Protein AF-A0A1E4G419-F1 (afdb_monomer)

Secondary structure (DSSP, 8-state):
--SSSSTTHHHHTTT---S---TTTT-EEEEEEGGGTTEEEEEEEETTEEEEEEEETS-EEEEEEE-SSSEEEEEEEETTTEEEEEEEEEETTEEEEEEEETTEEEEEEEEE-----PPPPPPPPPPPPPPPPPPP-PPPPP-S-----EEEEETTEEEEEE-HHHHHHHHHTTSS-TTSEEEETT-SS-EEGGGSGGGTTGGG-S-PPPS---SS---S-SSS-----S------TTPPPS--HHHHHHHHHHHHHHHHHHHHHHHHHHHHHTPPPSSSHHHHHHHHHHHHHHHTTT--TT--HHHHHHHHHHHHHHHHHHHHHHHHHHHHT----TT-SSPPHHHHHHHHHHHHHHH-HHHHHHHHHHTT--HHHHHHHHHHHHHHHHHHHHHHGGGBBB-STT-B-SB-TT---PPEEEEEPPPSSHHHHHHHHHHHHHTHHHHHHHHHHHHB--SS-EEEEEE--SSS-EEEETTTTEEEEEHHHHHHHHHHHHTTTT---------

Radius of gyration: 28.86 Å; Cα contacts (8 Å, |Δi|>4): 799; chains: 1; bounding box: 80×71×68 Å

Foldseek 3Di:
DPPQPQLQVLLLLLQDPDDDDPQFVVAAKWAWDDVRHQKIKGWGDGFQWIKIFIDGPKGWIWTWGDLNAQKTWGWIQTVPPGIWTWIWGDDPQWIKIWTQDPVGIDIITIGGDDDPDDDDDDDDDDDDDDDDDDDDDDDDPPDCPVAQQKWWQDPNDIDIRDHLVVVLVCLVVVVDAQQTWMDTPPDPDTGRNCVDPSCVVSNVPPDPDDPPDPDQPPFPLPPDQQQAAPDDPDDDPDDPAPPDPVLLLVLLLLLQLLLQVQLQVLVLCCLQVVFDQPDLSSLSSNLRSLLSLLSSQVDCPPRDPNSSLSSLSSSLSSLCLLVLVLSVCVVVVNDDPPPDSDDRSVVSSLSSLLLNCLSPVPSCVSVCVSRVPDPVSSVCSVVVNSVSSVVVLVRQLCFWAQPGRNRRRVHHQPAAAEAEEEDEDQDPDPQSNLVSVVCVVSCSVVSNRVSCNNTGRGPYYAYEYEEAPVDQDWHQDSVVRYTYHHSNVSVVSSCSSQVSNPNDDDCSDDD

Structure (mmCIF, N/CA/C/O backbone):
data_AF-A0A1E4G419-F1
#
_entry.id   AF-A0A1E4G419-F1
#
loop_
_a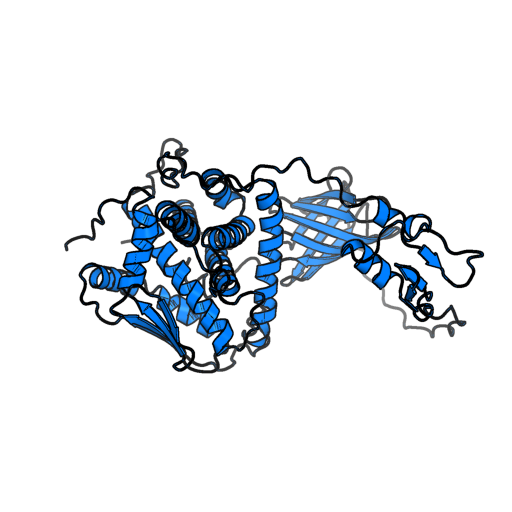tom_site.group_PDB
_atom_site.id
_atom_site.type_symbol
_atom_site.label_atom_id
_atom_site.label_alt_id
_atom_site.label_comp_id
_atom_site.label_asym_id
_atom_site.label_entity_id
_atom_site.label_seq_id
_atom_site.pdbx_PDB_ins_code
_atom_site.Cartn_x
_atom_site.Cartn_y
_atom_site.Cartn_z
_atom_site.occupancy
_atom_site.B_iso_or_equiv
_atom_site.auth_seq_id
_atom_site.auth_comp_id
_atom_site.auth_asym_id
_atom_site.auth_atom_id
_atom_site.pdbx_PDB_model_num
ATOM 1 N N . MET A 1 1 ? -3.849 24.499 -21.180 1.00 35.12 1 MET A N 1
ATOM 2 C CA . MET A 1 1 ? -2.843 23.472 -21.544 1.00 35.12 1 MET A CA 1
ATOM 3 C C . MET A 1 1 ? -1.631 23.684 -20.649 1.00 35.12 1 MET A C 1
ATOM 5 O O . MET A 1 1 ? -1.229 24.829 -20.529 1.00 35.12 1 MET A O 1
ATOM 9 N N . SER A 1 2 ? -1.091 22.630 -20.025 1.00 32.19 2 SER A N 1
ATOM 10 C CA . SER A 1 2 ? -0.016 22.652 -18.999 1.00 32.19 2 SER A CA 1
ATOM 11 C C . SER A 1 2 ? -0.435 22.612 -17.514 1.00 32.19 2 SER A C 1
ATOM 13 O O . SER A 1 2 ? 0.135 23.326 -16.701 1.00 32.19 2 SER A O 1
ATOM 15 N N . LEU A 1 3 ? -1.372 21.723 -17.156 1.00 24.75 3 LEU A N 1
ATOM 16 C CA . LEU A 1 3 ? -1.563 21.224 -15.774 1.00 24.75 3 LEU A CA 1
ATOM 17 C C . LEU A 1 3 ? -1.870 19.705 -15.709 1.00 24.75 3 LEU A C 1
ATOM 19 O O . LEU A 1 3 ? -2.120 19.169 -14.643 1.00 24.75 3 LEU A O 1
ATOM 23 N N . PHE A 1 4 ? -1.777 18.993 -16.840 1.00 29.06 4 PHE A N 1
ATOM 24 C CA . PHE A 1 4 ? -2.108 17.561 -16.976 1.00 29.06 4 PHE A CA 1
ATOM 25 C C . PHE A 1 4 ? -0.887 16.650 -17.224 1.00 29.06 4 PHE A C 1
ATOM 27 O O . PHE A 1 4 ? -1.041 15.468 -17.496 1.00 29.06 4 PHE A O 1
ATOM 34 N N . LYS A 1 5 ? 0.343 17.181 -17.136 1.00 24.58 5 LYS A N 1
ATOM 35 C CA . LYS A 1 5 ? 1.586 16.390 -17.280 1.00 24.58 5 LYS A CA 1
ATOM 36 C C . LYS A 1 5 ? 2.231 15.981 -15.948 1.00 24.58 5 LYS A C 1
ATOM 38 O O . LYS A 1 5 ? 3.154 15.183 -15.968 1.00 24.58 5 LYS A O 1
ATOM 43 N N . GLY A 1 6 ? 1.760 16.513 -14.816 1.00 28.05 6 GLY A N 1
ATOM 44 C CA . GLY A 1 6 ? 2.323 16.218 -13.489 1.00 28.05 6 GLY A CA 1
ATOM 45 C C . GLY A 1 6 ? 1.652 15.054 -12.757 1.00 28.05 6 GLY A C 1
ATOM 46 O O . GLY A 1 6 ? 2.300 14.399 -11.957 1.00 28.05 6 GLY A O 1
ATOM 47 N N . LEU A 1 7 ? 0.378 14.771 -13.048 1.00 31.89 7 LEU A N 1
ATOM 48 C CA . LEU A 1 7 ? -0.397 13.708 -12.386 1.00 31.89 7 LEU A CA 1
ATOM 49 C C . LEU A 1 7 ? -0.068 12.308 -12.947 1.00 31.89 7 LEU A C 1
ATOM 51 O O . LEU A 1 7 ? -0.320 11.298 -12.306 1.00 31.89 7 LEU A O 1
ATOM 55 N N . LEU A 1 8 ? 0.523 12.264 -14.148 1.00 32.53 8 LEU A N 1
ATOM 56 C CA . LEU A 1 8 ? 0.751 11.051 -14.937 1.00 32.53 8 LEU A CA 1
ATOM 57 C C . LEU A 1 8 ? 2.072 10.335 -14.606 1.00 32.53 8 LEU A C 1
ATOM 59 O O . LEU A 1 8 ? 2.251 9.204 -15.023 1.00 32.53 8 LEU A O 1
ATOM 63 N N . ALA A 1 9 ? 2.991 10.978 -13.874 1.00 30.23 9 ALA A N 1
ATOM 64 C CA . ALA A 1 9 ? 4.267 10.370 -13.480 1.00 30.23 9 ALA A CA 1
ATOM 65 C C . ALA A 1 9 ? 4.158 9.539 -12.184 1.00 30.23 9 ALA A C 1
ATOM 67 O O . ALA A 1 9 ? 4.901 8.579 -12.003 1.00 30.23 9 ALA A O 1
ATOM 68 N N . ALA A 1 10 ? 3.200 9.875 -11.312 1.00 34.66 10 ALA A N 1
ATOM 69 C CA . ALA A 1 10 ? 3.038 9.266 -9.990 1.00 34.66 10 ALA A CA 1
ATOM 70 C C . ALA A 1 10 ? 2.365 7.883 -10.013 1.00 34.66 10 ALA A C 1
ATOM 72 O O . ALA A 1 10 ? 2.535 7.107 -9.082 1.00 34.66 10 ALA A O 1
ATOM 73 N N . LEU A 1 11 ? 1.635 7.553 -11.082 1.00 37.69 11 LEU A N 1
ATOM 74 C CA . LEU A 1 11 ? 0.978 6.249 -11.239 1.00 37.69 11 LEU A CA 1
ATOM 75 C C . LEU A 1 11 ? 1.660 5.340 -12.260 1.00 37.69 11 LEU A C 1
ATOM 77 O O . LEU A 1 11 ? 1.565 4.123 -12.138 1.00 37.69 11 LEU A O 1
ATOM 81 N N . THR A 1 12 ? 2.491 5.896 -13.149 1.00 36.09 12 THR A N 1
ATOM 82 C CA . THR A 1 12 ? 3.574 5.119 -13.764 1.00 36.09 12 THR A CA 1
ATOM 83 C C . THR A 1 12 ? 4.583 4.638 -12.723 1.00 36.09 12 THR A C 1
ATOM 85 O O . THR A 1 12 ? 5.076 3.531 -12.871 1.00 36.09 12 THR A O 1
ATOM 88 N N . ALA A 1 13 ? 4.830 5.381 -11.637 1.00 34.97 13 ALA A N 1
ATOM 89 C CA . ALA A 1 13 ? 5.659 4.912 -10.519 1.00 34.97 13 ALA A CA 1
ATOM 90 C C . ALA A 1 13 ? 5.006 3.781 -9.691 1.00 34.97 13 ALA A C 1
ATOM 92 O O . ALA A 1 13 ? 5.711 3.046 -9.012 1.00 34.97 13 ALA A O 1
ATOM 93 N N . LEU A 1 14 ? 3.684 3.568 -9.804 1.00 39.97 14 LEU A N 1
ATOM 94 C CA . LEU A 1 14 ? 2.979 2.471 -9.118 1.00 39.97 14 LEU A CA 1
ATOM 95 C C . LEU A 1 14 ? 3.200 1.096 -9.759 1.00 39.97 14 LEU A C 1
ATOM 97 O O . LEU A 1 14 ? 2.720 0.078 -9.269 1.00 39.97 14 LEU A O 1
ATOM 101 N N . CYS A 1 15 ? 3.833 1.082 -10.925 1.00 34.34 15 CYS A N 1
ATOM 102 C CA . CYS A 1 15 ? 3.836 -0.064 -11.818 1.00 34.34 15 CYS A CA 1
ATOM 103 C C . CYS A 1 15 ? 5.121 -0.179 -12.642 1.00 34.34 15 CYS A C 1
ATOM 105 O O . CYS A 1 15 ? 5.452 -1.231 -13.179 1.00 34.34 15 CYS A O 1
ATOM 107 N N . LEU A 1 16 ? 5.920 0.878 -12.637 1.00 36.66 16 LEU A N 1
ATOM 108 C CA . LEU A 1 16 ? 7.299 0.891 -13.053 1.00 36.66 16 LEU A CA 1
ATOM 109 C C . LEU A 1 16 ? 8.118 1.340 -11.849 1.00 36.66 16 LEU A C 1
ATOM 111 O O . LEU A 1 16 ? 8.263 2.534 -11.592 1.00 36.66 16 LEU A O 1
ATOM 115 N N . MET A 1 17 ? 8.788 0.394 -11.206 1.00 36.19 17 MET A N 1
ATOM 116 C CA . MET A 1 17 ? 10.147 0.682 -10.761 1.00 36.19 17 MET A CA 1
ATOM 117 C C . MET A 1 17 ? 11.006 0.866 -12.010 1.00 36.19 17 MET A C 1
ATOM 119 O O . MET A 1 17 ? 11.720 -0.027 -12.453 1.00 36.19 17 MET A O 1
ATOM 123 N N . ALA A 1 18 ? 10.858 2.026 -12.638 1.00 46.19 18 ALA A N 1
ATOM 124 C CA . ALA A 1 18 ? 11.752 2.527 -13.661 1.00 46.19 18 ALA A CA 1
ATOM 125 C C . ALA A 1 18 ? 11.637 4.056 -13.724 1.00 46.19 18 ALA A C 1
ATOM 127 O O . ALA A 1 18 ? 11.158 4.626 -14.703 1.00 46.19 18 ALA A O 1
ATOM 128 N N . ALA A 1 19 ? 12.134 4.729 -12.690 1.00 26.53 19 ALA A N 1
ATOM 129 C CA . ALA A 1 19 ? 12.789 6.020 -12.861 1.00 26.53 19 ALA A CA 1
ATOM 130 C C . ALA A 1 19 ? 14.237 5.886 -12.348 1.00 26.53 19 ALA A C 1
ATOM 132 O O . ALA A 1 19 ? 14.479 5.167 -11.378 1.00 26.53 19 ALA A O 1
ATOM 133 N N . PRO A 1 20 ? 15.239 6.472 -13.029 1.00 36.97 20 PRO A N 1
ATOM 134 C CA . PRO A 1 20 ? 16.629 6.332 -12.622 1.00 36.97 20 PRO A CA 1
ATOM 135 C C . PRO A 1 20 ? 16.908 7.138 -11.341 1.00 36.97 20 PRO A C 1
ATOM 137 O O . PRO A 1 20 ? 16.470 8.280 -11.243 1.00 36.97 20 PRO A O 1
ATOM 140 N N . ALA A 1 21 ? 17.757 6.559 -10.477 1.00 33.31 21 ALA A N 1
ATOM 141 C CA . ALA A 1 21 ? 18.297 7.054 -9.194 1.00 33.31 21 ALA A CA 1
ATOM 142 C C . ALA A 1 21 ? 17.383 6.751 -7.995 1.00 33.31 21 ALA A C 1
ATOM 144 O O . ALA A 1 21 ? 16.366 7.399 -7.834 1.00 33.31 21 ALA A O 1
ATOM 145 N N . TRP A 1 22 ? 17.677 5.733 -7.174 1.00 40.03 22 TRP A N 1
ATOM 146 C CA . TRP A 1 22 ? 18.809 5.695 -6.231 1.00 40.03 22 TRP A CA 1
ATOM 147 C C . TRP A 1 22 ? 19.783 4.528 -6.474 1.00 40.03 22 TRP A C 1
ATOM 149 O O . TRP A 1 22 ? 20.237 3.884 -5.533 1.00 40.03 22 TRP A O 1
ATOM 159 N N . ALA A 1 23 ? 20.131 4.242 -7.735 1.00 49.78 23 ALA A N 1
ATOM 160 C CA . ALA A 1 23 ? 21.247 3.344 -8.026 1.00 49.78 23 ALA A CA 1
ATOM 161 C C . ALA A 1 23 ? 22.508 3.895 -7.344 1.00 49.78 23 ALA A C 1
ATOM 163 O O . ALA A 1 23 ? 23.121 4.865 -7.788 1.00 49.78 23 ALA A O 1
ATOM 164 N N . ASP A 1 24 ? 22.837 3.279 -6.221 1.00 62.91 24 ASP A N 1
ATOM 165 C CA . ASP A 1 24 ? 24.055 3.473 -5.475 1.00 62.91 24 ASP A CA 1
ATOM 166 C C . ASP A 1 24 ? 24.232 4.888 -4.894 1.00 62.91 24 ASP A C 1
ATOM 168 O O . ASP A 1 24 ? 25.337 5.429 -4.903 1.00 62.91 24 ASP A O 1
ATOM 172 N N . HIS A 1 25 ? 23.164 5.507 -4.373 1.00 71.25 25 HIS A N 1
ATOM 173 C CA . HIS A 1 25 ? 23.183 6.882 -3.838 1.00 71.25 25 HIS A CA 1
ATOM 174 C C . HIS A 1 25 ? 24.065 7.064 -2.599 1.00 71.25 25 HIS A C 1
ATOM 176 O O . HIS A 1 25 ? 24.492 8.188 -2.306 1.00 71.25 25 HIS A O 1
ATOM 182 N N . MET A 1 26 ? 24.332 5.974 -1.877 1.00 83.31 26 MET A N 1
ATOM 183 C CA . MET A 1 26 ? 25.291 5.939 -0.776 1.00 83.31 26 MET A CA 1
ATOM 184 C C . MET A 1 26 ? 26.730 5.882 -1.287 1.00 83.31 26 MET A C 1
ATOM 186 O O . MET A 1 26 ? 27.661 6.031 -0.502 1.00 83.31 26 MET A O 1
ATOM 190 N N . THR A 1 27 ? 26.945 5.677 -2.592 1.00 88.12 27 THR A N 1
ATOM 191 C CA . THR A 1 27 ? 28.281 5.730 -3.183 1.00 88.12 27 THR A CA 1
ATOM 192 C C . THR A 1 27 ? 28.841 7.126 -3.036 1.00 88.12 27 THR A C 1
ATOM 194 O O . THR A 1 27 ? 28.252 8.120 -3.466 1.00 88.12 27 THR A O 1
ATOM 197 N N . GLY A 1 28 ? 30.013 7.203 -2.428 1.00 88.75 28 GLY A N 1
ATOM 198 C CA . GLY A 1 28 ? 30.638 8.478 -2.174 1.00 88.75 28 GLY A CA 1
ATOM 199 C C . GLY A 1 28 ? 31.794 8.384 -1.208 1.00 88.75 28 GLY A C 1
ATOM 200 O O . GLY A 1 28 ? 32.110 7.338 -0.639 1.00 88.75 28 GLY A O 1
ATOM 201 N N . GLU A 1 29 ? 32.416 9.536 -1.046 1.00 93.94 29 GLU A N 1
ATOM 202 C CA . GLU A 1 29 ? 33.496 9.765 -0.111 1.00 93.94 29 GLU A CA 1
ATOM 203 C C . GLU A 1 29 ? 32.966 10.541 1.090 1.00 93.94 29 GLU A C 1
ATOM 205 O O . GLU A 1 29 ? 32.204 11.508 0.953 1.00 93.94 29 GLU A O 1
ATOM 210 N N . TYR A 1 30 ? 33.374 10.100 2.273 1.00 93.50 30 TYR A N 1
ATOM 211 C CA . TYR A 1 30 ? 32.956 10.673 3.533 1.00 93.50 30 TYR A CA 1
ATOM 212 C C . TYR A 1 30 ? 34.165 10.900 4.442 1.00 93.50 30 TYR A C 1
ATOM 214 O O . TYR A 1 30 ? 35.066 10.066 4.542 1.00 93.50 30 TYR A O 1
ATOM 222 N N . SER A 1 31 ? 34.170 12.031 5.139 1.00 93.50 31 SER A N 1
ATOM 223 C CA . SER A 1 31 ? 35.171 12.379 6.143 1.00 93.50 31 SER A CA 1
ATOM 224 C C . SER A 1 31 ? 34.565 12.245 7.531 1.00 93.50 31 SER A C 1
ATOM 226 O O . SER A 1 31 ? 33.529 12.836 7.827 1.00 93.50 31 SER A O 1
ATOM 228 N N . GLY A 1 32 ? 35.224 11.495 8.406 1.00 90.56 32 GLY A N 1
ATOM 229 C CA . GLY A 1 32 ? 34.816 11.353 9.793 1.00 90.56 32 GLY A CA 1
ATOM 230 C C . GLY A 1 32 ? 34.923 12.674 10.555 1.00 90.56 32 GLY A C 1
ATOM 231 O O . GLY A 1 32 ? 35.811 13.497 10.313 1.00 90.56 32 GLY A O 1
ATOM 232 N N . THR A 1 33 ? 33.995 12.877 11.484 1.00 84.81 33 THR A N 1
ATOM 233 C CA . THR A 1 33 ? 33.912 14.055 12.355 1.00 84.81 33 THR A CA 1
ATOM 234 C C . THR A 1 33 ? 33.864 13.631 13.822 1.00 84.81 33 THR A C 1
ATOM 236 O O . THR A 1 33 ? 33.604 12.469 14.138 1.00 84.81 33 THR A O 1
ATOM 239 N N . GLY A 1 34 ? 34.144 14.559 14.743 1.00 88.75 34 GLY A N 1
ATOM 240 C CA . GLY A 1 34 ? 34.153 14.261 16.178 1.00 88.75 34 GLY A CA 1
ATOM 241 C C . GLY A 1 34 ? 35.125 13.126 16.517 1.00 88.75 34 GLY A C 1
ATOM 242 O O . GLY A 1 34 ? 36.320 13.244 16.257 1.00 88.75 34 GLY A O 1
ATOM 243 N N . GLN A 1 35 ? 34.605 12.023 17.063 1.00 83.94 35 GLN A N 1
ATOM 244 C CA . GLN A 1 35 ? 35.393 10.830 17.414 1.00 83.94 35 GLN A CA 1
ATOM 245 C C . GLN A 1 35 ? 35.957 10.086 16.190 1.00 83.94 35 GLN A C 1
ATOM 247 O O . GLN A 1 35 ? 36.927 9.350 16.323 1.00 83.94 35 GLN A O 1
ATOM 252 N N . ALA A 1 36 ? 35.398 10.303 14.993 1.00 85.62 36 ALA A N 1
ATOM 253 C CA . ALA A 1 36 ? 35.899 9.738 13.738 1.00 85.62 36 ALA A CA 1
ATOM 254 C C . ALA A 1 36 ? 36.862 10.683 12.987 1.00 85.62 36 ALA A C 1
ATOM 256 O O . ALA A 1 36 ? 37.214 10.419 11.837 1.00 85.62 36 ALA A O 1
ATOM 257 N N . ALA A 1 37 ? 37.263 11.815 13.581 1.00 89.44 37 ALA A N 1
ATOM 258 C CA . ALA A 1 37 ? 38.106 12.798 12.905 1.00 89.44 37 ALA A CA 1
ATOM 259 C C . ALA A 1 37 ? 39.441 12.190 12.432 1.00 89.44 37 ALA A C 1
ATOM 261 O O . ALA A 1 37 ? 40.183 11.592 13.209 1.00 89.44 37 ALA A O 1
ATOM 262 N N . GLY A 1 38 ? 39.761 12.382 11.149 1.00 87.00 38 GLY A N 1
ATOM 263 C CA . GLY A 1 38 ? 40.961 11.819 10.518 1.00 87.00 38 GLY A CA 1
ATOM 264 C C . GLY A 1 38 ? 40.773 10.417 9.927 1.00 87.00 38 GLY A C 1
ATOM 265 O O . GLY A 1 38 ? 41.713 9.892 9.331 1.00 87.00 38 GLY A O 1
ATOM 266 N N . THR A 1 39 ? 39.579 9.833 10.049 1.00 92.12 39 THR A N 1
ATOM 267 C CA . THR A 1 39 ? 39.170 8.617 9.338 1.00 92.12 39 THR A CA 1
ATOM 268 C C . THR A 1 39 ? 38.333 8.986 8.120 1.00 92.12 39 THR A C 1
ATOM 270 O O . THR A 1 39 ? 37.451 9.839 8.190 1.00 92.12 39 THR A O 1
ATOM 273 N N . TYR A 1 40 ? 38.595 8.331 6.997 1.00 93.94 40 TYR A N 1
ATOM 274 C CA . TYR A 1 40 ? 37.904 8.535 5.731 1.00 93.94 40 TYR A CA 1
ATOM 275 C C . TYR A 1 40 ? 37.205 7.254 5.320 1.00 93.94 40 TYR A C 1
ATOM 277 O O . TYR A 1 40 ? 37.766 6.171 5.480 1.00 93.94 40 TYR A O 1
ATOM 285 N N . LEU A 1 41 ? 36.007 7.382 4.769 1.00 94.50 41 LEU A N 1
ATOM 286 C CA . LEU A 1 41 ? 35.179 6.268 4.350 1.00 94.50 41 LEU A CA 1
ATOM 287 C C . LEU A 1 41 ? 34.808 6.435 2.880 1.00 94.50 41 LEU A C 1
ATOM 289 O O . LEU A 1 41 ? 34.239 7.451 2.491 1.00 94.50 41 LEU A O 1
ATOM 293 N N . VAL A 1 42 ? 35.107 5.424 2.072 1.00 95.00 42 VAL A N 1
ATOM 294 C CA . VAL A 1 42 ? 34.638 5.334 0.687 1.00 95.00 42 VAL A CA 1
ATOM 295 C C . VAL A 1 42 ? 33.598 4.236 0.625 1.00 95.00 42 VAL A C 1
ATOM 297 O O . VAL A 1 42 ? 33.927 3.085 0.902 1.00 95.00 42 VAL A O 1
ATOM 300 N N . ILE A 1 43 ? 32.364 4.580 0.271 1.00 94.38 43 ILE A N 1
ATOM 301 C CA . ILE A 1 43 ? 31.276 3.624 0.063 1.00 94.38 43 ILE A CA 1
ATOM 302 C C . ILE A 1 43 ? 31.092 3.398 -1.433 1.00 94.38 43 ILE A C 1
ATOM 304 O O . ILE A 1 43 ? 31.115 4.344 -2.221 1.00 94.38 43 ILE A O 1
ATOM 308 N N . LYS A 1 44 ? 30.855 2.143 -1.807 1.00 91.06 44 LYS A N 1
ATOM 309 C CA . LYS A 1 44 ? 30.266 1.755 -3.080 1.00 91.06 44 LYS A CA 1
ATOM 310 C C . LYS A 1 44 ? 29.045 0.896 -2.795 1.00 91.06 44 LYS A C 1
ATOM 312 O O . LYS A 1 44 ? 29.150 -0.162 -2.177 1.00 91.06 44 LYS A O 1
ATOM 317 N N . GLN A 1 45 ? 27.905 1.350 -3.273 1.00 84.75 45 GLN A N 1
ATOM 318 C CA . GLN A 1 45 ? 26.688 0.561 -3.279 1.00 84.75 45 GLN A CA 1
ATOM 319 C C . GLN A 1 45 ? 26.537 -0.113 -4.654 1.00 84.75 45 GLN A C 1
ATOM 321 O O . GLN A 1 45 ? 27.141 0.321 -5.634 1.00 84.75 45 GLN A O 1
ATOM 326 N N . THR A 1 46 ? 25.869 -1.259 -4.709 1.00 76.50 46 THR A N 1
ATOM 327 C CA . THR A 1 46 ? 25.420 -1.928 -5.938 1.00 76.50 46 THR A CA 1
ATOM 328 C C . THR A 1 46 ? 24.094 -2.605 -5.613 1.00 76.50 46 THR A C 1
ATOM 330 O O . THR A 1 46 ? 24.066 -3.664 -4.976 1.00 76.50 46 THR A O 1
ATOM 333 N N . GLY A 1 47 ? 22.991 -1.947 -5.973 1.00 69.62 47 GLY A N 1
ATOM 334 C CA . GLY A 1 47 ? 21.656 -2.329 -5.501 1.00 69.62 47 GLY A CA 1
ATOM 335 C C . GLY A 1 47 ? 21.575 -2.186 -3.979 1.00 69.62 47 GLY A C 1
ATOM 336 O O . GLY A 1 47 ? 21.893 -1.131 -3.436 1.00 69.62 47 GLY A O 1
ATOM 337 N N . ARG A 1 48 ? 21.223 -3.258 -3.261 1.00 66.38 48 ARG A N 1
ATOM 338 C CA . ARG A 1 48 ? 21.225 -3.257 -1.784 1.00 66.38 48 ARG A CA 1
ATOM 339 C C . ARG A 1 48 ? 22.581 -3.555 -1.161 1.00 66.38 48 ARG A C 1
ATOM 341 O O . ARG A 1 48 ? 22.771 -3.291 0.019 1.00 66.38 48 ARG A O 1
ATOM 348 N N . THR A 1 49 ? 23.542 -4.067 -1.925 1.00 78.00 49 THR A N 1
ATOM 349 C CA . THR A 1 49 ? 24.862 -4.379 -1.369 1.00 78.00 49 THR A CA 1
ATOM 350 C C . THR A 1 49 ? 25.661 -3.102 -1.183 1.00 78.00 49 THR A C 1
ATOM 352 O O . THR A 1 49 ? 25.893 -2.373 -2.142 1.00 78.00 49 THR A O 1
ATOM 355 N N . VAL A 1 50 ? 26.121 -2.854 0.039 1.00 86.56 50 VAL A N 1
ATOM 356 C CA . VAL A 1 50 ? 26.949 -1.706 0.405 1.00 86.56 50 VAL A CA 1
ATOM 357 C C . VAL A 1 50 ? 28.304 -2.224 0.859 1.00 86.56 50 VAL A C 1
ATOM 359 O O . VAL A 1 50 ? 28.418 -2.902 1.877 1.00 86.56 50 VAL A O 1
ATOM 362 N N . ILE A 1 51 ? 29.350 -1.897 0.112 1.00 92.44 51 ILE A N 1
ATOM 363 C CA . ILE A 1 51 ? 30.732 -2.158 0.512 1.00 92.44 51 ILE A CA 1
ATOM 364 C C . ILE A 1 51 ? 31.435 -0.838 0.792 1.00 92.44 51 ILE A C 1
ATOM 366 O O . ILE A 1 51 ? 31.154 0.175 0.155 1.00 92.44 51 ILE A O 1
ATOM 370 N N . GLY A 1 52 ? 32.381 -0.838 1.721 1.00 94.19 52 GLY A N 1
ATOM 371 C CA . GLY A 1 52 ? 33.159 0.357 1.999 1.00 94.19 52 GLY A CA 1
ATOM 372 C C . GLY A 1 52 ? 34.566 0.086 2.486 1.00 94.19 52 GLY A C 1
ATOM 373 O O . GLY A 1 52 ? 34.889 -1.009 2.941 1.00 94.19 52 GLY A O 1
ATOM 374 N N . GLN A 1 53 ? 35.409 1.102 2.357 1.00 96.81 53 GLN A N 1
ATOM 375 C CA . GLN A 1 53 ? 36.809 1.083 2.762 1.00 96.81 53 GLN A CA 1
ATOM 376 C C . GLN A 1 53 ? 37.090 2.259 3.689 1.00 96.81 53 GLN A C 1
ATOM 378 O O . GLN A 1 53 ? 36.807 3.408 3.345 1.00 96.81 53 GLN A O 1
ATOM 383 N N . LEU A 1 54 ? 37.655 1.955 4.853 1.00 94.62 54 LEU A N 1
ATOM 384 C CA . LEU A 1 54 ? 38.137 2.928 5.822 1.00 94.62 54 LEU A CA 1
ATOM 385 C C . LEU A 1 54 ? 39.629 3.187 5.594 1.00 94.62 54 LEU A C 1
ATOM 387 O O . LEU A 1 54 ? 40.415 2.253 5.418 1.00 94.62 54 LEU A O 1
ATOM 391 N N . SER A 1 55 ? 40.036 4.452 5.638 1.00 93.00 55 SER A N 1
ATOM 392 C CA . SER A 1 55 ? 41.442 4.862 5.569 1.00 93.00 55 SER A CA 1
ATOM 393 C C . SER A 1 55 ? 41.746 6.049 6.491 1.00 93.00 55 SER A C 1
ATOM 395 O O . SER A 1 55 ? 40.844 6.657 7.064 1.00 93.00 55 SER A O 1
ATOM 397 N N . GLY A 1 56 ? 43.027 6.400 6.645 1.00 92.25 56 GLY A N 1
ATOM 398 C CA . GLY A 1 56 ? 43.473 7.456 7.560 1.00 92.25 56 GLY A CA 1
ATOM 399 C C . GLY A 1 56 ? 43.796 6.918 8.955 1.00 92.25 56 GLY A C 1
ATOM 400 O O . GLY A 1 56 ? 44.572 5.968 9.078 1.00 92.25 56 GLY A O 1
ATOM 401 N N . ALA A 1 57 ? 43.236 7.545 9.992 1.00 89.06 57 ALA A N 1
ATOM 402 C CA . ALA A 1 57 ? 43.457 7.182 11.395 1.00 89.06 57 ALA A CA 1
ATOM 403 C C . ALA A 1 57 ? 42.919 5.783 11.740 1.00 89.06 57 ALA A C 1
ATOM 405 O O . ALA A 1 57 ? 43.519 5.072 12.546 1.00 89.06 57 ALA A O 1
ATOM 406 N N . THR A 1 58 ? 41.833 5.368 11.087 1.00 89.69 58 THR A N 1
ATOM 407 C CA . THR A 1 58 ? 41.278 4.015 11.166 1.00 89.69 58 THR A CA 1
ATOM 408 C C . THR A 1 58 ? 41.297 3.378 9.783 1.00 89.69 58 THR A C 1
ATOM 410 O O . THR A 1 58 ? 40.889 3.993 8.801 1.00 89.69 58 THR A O 1
ATOM 413 N N . GLN A 1 59 ? 41.769 2.136 9.703 1.00 93.56 59 GLN A N 1
ATOM 414 C CA . GLN A 1 59 ? 41.792 1.351 8.470 1.00 93.56 59 GLN A CA 1
ATOM 415 C C . GLN A 1 59 ? 40.907 0.125 8.629 1.00 93.56 59 GLN A C 1
ATOM 417 O O . GLN A 1 59 ? 40.813 -0.430 9.724 1.00 93.56 59 GLN A O 1
ATOM 422 N N . GLY A 1 60 ? 40.266 -0.297 7.548 1.00 94.25 60 GLY A N 1
ATOM 423 C CA . GLY A 1 60 ? 39.324 -1.402 7.598 1.00 94.25 60 GLY A CA 1
ATOM 424 C C . GLY A 1 60 ? 38.410 -1.444 6.387 1.00 94.25 60 GLY A C 1
ATOM 425 O O . GLY A 1 60 ? 38.549 -0.653 5.455 1.00 94.25 60 GLY A O 1
ATOM 426 N N . SER A 1 61 ? 37.445 -2.349 6.421 1.00 94.25 61 SER A N 1
ATOM 427 C CA . SER A 1 61 ? 36.427 -2.465 5.383 1.00 94.25 61 SER A CA 1
ATOM 428 C C . SER A 1 61 ? 35.069 -2.755 5.994 1.00 94.25 61 SER A C 1
ATOM 430 O O . SER A 1 61 ? 34.984 -3.346 7.065 1.00 94.25 61 SER A O 1
ATOM 432 N N . LEU A 1 62 ? 34.005 -2.345 5.316 1.00 94.62 62 LEU A N 1
ATOM 433 C CA . LEU A 1 62 ? 32.642 -2.692 5.695 1.00 94.62 62 LEU A CA 1
ATOM 434 C C . LEU A 1 62 ? 31.936 -3.410 4.555 1.00 94.62 62 LEU A C 1
ATOM 436 O O . LEU A 1 62 ? 32.192 -3.149 3.379 1.00 94.62 62 LEU A O 1
ATOM 440 N N . ASN A 1 63 ? 31.047 -4.318 4.931 1.00 91.44 63 ASN A N 1
ATOM 441 C CA . ASN A 1 63 ? 30.156 -5.034 4.039 1.00 91.44 63 ASN A CA 1
ATOM 442 C C . ASN A 1 63 ? 28.782 -5.102 4.704 1.00 91.44 63 ASN A C 1
ATOM 444 O O . ASN A 1 63 ? 28.651 -5.631 5.809 1.00 91.44 63 ASN A O 1
ATOM 448 N N . GLY A 1 64 ? 27.776 -4.537 4.050 1.00 87.94 64 GLY A N 1
ATOM 449 C CA . GLY A 1 64 ? 26.420 -4.463 4.558 1.00 87.94 64 GLY A CA 1
ATOM 450 C C . GLY A 1 64 ? 25.370 -4.484 3.460 1.00 87.94 64 GLY A C 1
ATOM 451 O O . GLY A 1 64 ? 25.671 -4.545 2.268 1.00 87.94 64 GLY A O 1
ATOM 452 N N . GLN A 1 65 ? 24.119 -4.467 3.896 1.00 75.50 65 GLN A N 1
ATOM 453 C CA . GLN A 1 65 ? 22.937 -4.446 3.050 1.00 75.50 65 GLN A CA 1
ATOM 454 C C . GLN A 1 65 ? 22.062 -3.255 3.440 1.00 75.50 65 GLN A C 1
ATOM 456 O O . GLN A 1 65 ? 21.790 -3.057 4.628 1.00 75.50 65 GLN A O 1
ATOM 461 N N . SER A 1 66 ? 21.648 -2.476 2.442 1.00 77.56 66 SER A N 1
ATOM 462 C CA . SER A 1 66 ? 20.603 -1.467 2.581 1.00 77.56 66 SER A CA 1
ATOM 463 C C . SER A 1 66 ? 19.234 -2.144 2.693 1.00 77.56 66 SER A C 1
ATOM 465 O O . SER A 1 66 ? 19.011 -3.215 2.120 1.00 77.56 66 SER A O 1
ATOM 467 N N . ASP A 1 67 ? 18.323 -1.533 3.444 1.00 62.25 67 ASP A N 1
ATOM 468 C CA . ASP A 1 67 ? 16.916 -1.938 3.521 1.00 62.25 67 ASP A CA 1
ATOM 469 C C . ASP A 1 67 ? 16.072 -1.474 2.320 1.00 62.25 67 ASP A C 1
ATOM 471 O O . ASP A 1 67 ? 14.864 -1.680 2.324 1.00 62.25 67 ASP A O 1
ATOM 475 N N . GLY A 1 68 ? 16.708 -0.878 1.306 1.00 50.66 68 GLY A N 1
ATOM 476 C CA . GLY A 1 68 ? 16.055 -0.202 0.182 1.00 50.66 68 GLY A CA 1
ATOM 477 C C . GLY A 1 68 ? 15.845 1.296 0.417 1.00 50.66 68 GLY A C 1
ATOM 478 O O . GLY A 1 68 ? 15.608 2.051 -0.518 1.00 50.66 68 GLY A O 1
ATOM 479 N N . GLY A 1 69 ? 16.018 1.757 1.658 1.00 60.03 69 GLY A N 1
ATOM 480 C CA . GLY A 1 69 ? 16.050 3.165 2.021 1.00 60.03 69 GLY A CA 1
ATOM 481 C C . GLY A 1 69 ? 17.445 3.609 2.454 1.00 60.03 69 GLY A C 1
ATOM 482 O O . GLY A 1 69 ? 18.476 3.236 1.889 1.00 60.03 69 GLY A O 1
ATOM 483 N N . GLU A 1 70 ? 17.482 4.443 3.488 1.00 76.94 70 GLU A N 1
ATOM 484 C CA . GLU A 1 70 ? 18.712 5.054 3.991 1.00 76.94 70 GLU A CA 1
ATOM 485 C C . GLU A 1 70 ? 19.429 4.212 5.055 1.00 76.94 70 GLU A C 1
ATOM 487 O O . GLU A 1 70 ? 20.539 4.563 5.465 1.00 76.94 70 GLU A O 1
ATOM 492 N N . ASN A 1 71 ? 18.832 3.112 5.526 1.00 73.62 71 ASN A N 1
ATOM 493 C CA . ASN A 1 71 ? 19.457 2.288 6.553 1.00 73.62 71 ASN A CA 1
ATOM 494 C C . ASN A 1 71 ? 20.357 1.234 5.919 1.00 73.62 71 ASN A C 1
ATOM 496 O O . ASN A 1 71 ? 20.000 0.600 4.932 1.00 73.62 71 ASN A O 1
ATOM 500 N N . VAL A 1 72 ? 21.509 0.991 6.537 1.00 85.88 72 VAL A N 1
ATOM 501 C CA . VAL A 1 72 ? 22.442 -0.075 6.164 1.00 85.88 72 VAL A CA 1
ATOM 502 C C . VAL A 1 72 ? 22.788 -0.878 7.402 1.00 85.88 72 VAL A C 1
ATOM 504 O O . VAL A 1 72 ? 23.042 -0.316 8.462 1.00 85.88 72 VAL A O 1
ATOM 507 N N . SER A 1 73 ? 22.854 -2.198 7.287 1.00 86.44 73 SER A N 1
ATOM 508 C CA . SER A 1 73 ? 23.349 -3.052 8.371 1.00 86.44 73 SER A CA 1
ATOM 509 C C . SER A 1 73 ? 24.318 -4.099 7.848 1.00 86.44 73 SER A C 1
ATOM 511 O O . SER A 1 73 ? 24.211 -4.532 6.701 1.00 86.44 73 SER A O 1
ATOM 513 N N . GLY A 1 74 ? 25.287 -4.501 8.665 1.00 90.12 74 GLY A N 1
ATOM 514 C CA . GLY A 1 74 ? 26.255 -5.515 8.263 1.00 90.12 74 GLY A CA 1
ATOM 515 C C . GLY A 1 74 ? 27.455 -5.613 9.185 1.00 90.12 74 GLY A C 1
ATOM 516 O O . GLY A 1 74 ? 27.391 -5.272 10.363 1.00 90.12 74 GLY A O 1
ATOM 517 N N . THR A 1 75 ? 28.571 -6.066 8.625 1.00 92.88 75 THR A N 1
ATOM 518 C CA . THR A 1 75 ? 29.839 -6.229 9.338 1.00 92.88 75 THR A CA 1
ATOM 519 C C . THR A 1 75 ? 30.858 -5.189 8.916 1.00 92.88 75 THR A C 1
ATOM 521 O O . THR A 1 75 ? 30.987 -4.881 7.730 1.00 92.88 75 THR A O 1
ATOM 524 N N . ILE A 1 76 ? 31.643 -4.718 9.873 1.00 93.62 76 ILE A N 1
ATOM 525 C CA . ILE A 1 76 ? 32.804 -3.869 9.640 1.00 93.62 76 ILE A CA 1
ATOM 526 C C . ILE A 1 76 ? 34.025 -4.510 10.284 1.00 93.62 76 ILE A C 1
ATOM 528 O O . ILE A 1 76 ? 33.993 -4.889 11.449 1.00 93.62 76 ILE A O 1
ATOM 532 N N . ASP A 1 77 ? 35.084 -4.680 9.508 1.00 93.50 77 ASP A N 1
ATOM 533 C CA . ASP A 1 77 ? 36.361 -5.218 9.958 1.00 93.50 77 ASP A CA 1
ATOM 534 C C . ASP A 1 77 ? 37.359 -4.070 10.078 1.00 93.50 77 ASP A C 1
ATOM 536 O O . ASP A 1 77 ? 37.698 -3.427 9.080 1.00 93.50 77 ASP A O 1
ATOM 540 N N . ILE A 1 78 ? 37.779 -3.778 11.308 1.00 92.31 78 ILE A N 1
ATOM 541 C CA . ILE A 1 78 ? 38.693 -2.682 11.623 1.00 92.31 78 ILE A CA 1
ATOM 542 C C . ILE A 1 78 ? 40.058 -3.269 11.979 1.00 92.31 78 ILE A C 1
ATOM 544 O O . ILE A 1 78 ? 40.193 -4.062 12.915 1.00 92.31 78 ILE A O 1
ATOM 548 N N . THR A 1 79 ? 41.100 -2.827 11.276 1.00 89.00 79 THR A N 1
ATOM 549 C CA . THR A 1 79 ? 42.476 -3.285 11.485 1.00 89.00 79 THR A CA 1
ATOM 550 C C . THR A 1 79 ? 42.905 -3.073 12.938 1.00 89.00 79 THR A C 1
ATOM 552 O O . THR A 1 79 ? 42.941 -1.947 13.431 1.00 89.00 79 THR A O 1
ATOM 555 N N . GLY A 1 80 ? 43.271 -4.161 13.619 1.00 86.62 80 GLY A N 1
ATOM 556 C CA . GLY A 1 80 ? 43.711 -4.143 15.019 1.00 86.62 80 GLY A CA 1
ATOM 557 C C . GLY A 1 80 ? 42.589 -4.239 16.060 1.00 86.62 80 GLY A C 1
ATOM 558 O O . GLY A 1 80 ? 42.900 -4.400 17.237 1.00 86.62 80 GLY A O 1
ATOM 559 N N . VAL A 1 81 ? 41.319 -4.195 15.642 1.00 86.31 81 VAL A N 1
ATOM 560 C CA . VAL A 1 81 ? 40.140 -4.402 16.507 1.00 86.31 81 VAL A CA 1
ATOM 561 C C . VAL A 1 81 ? 39.432 -5.715 16.159 1.00 86.31 81 VAL A C 1
ATOM 563 O O . VAL A 1 81 ? 39.067 -6.467 17.058 1.00 86.31 81 VAL A O 1
ATOM 566 N N . GLY A 1 82 ? 39.302 -6.028 14.868 1.00 85.25 82 GLY A N 1
ATOM 567 C CA . GLY A 1 82 ? 38.575 -7.192 14.360 1.00 85.25 82 GLY A CA 1
ATOM 568 C C . GLY A 1 82 ? 37.185 -6.836 13.827 1.00 85.25 82 GLY A C 1
ATOM 569 O O . GLY A 1 82 ? 36.853 -5.664 13.634 1.00 85.25 82 GLY A O 1
ATOM 570 N N . GLN A 1 83 ? 36.379 -7.867 13.570 1.00 91.38 83 GLN A N 1
ATOM 571 C CA . GLN A 1 83 ? 35.058 -7.725 12.963 1.00 91.38 83 GLN A CA 1
ATOM 572 C C . GLN A 1 83 ? 33.981 -7.384 14.003 1.00 91.38 83 GLN A C 1
ATOM 574 O O . GLN A 1 83 ? 33.825 -8.083 15.002 1.00 91.38 83 GLN A O 1
ATOM 579 N N . LEU A 1 84 ? 33.203 -6.340 13.724 1.00 90.19 84 LEU A N 1
ATOM 580 C CA . LEU A 1 84 ? 32.069 -5.867 14.517 1.00 90.19 84 LEU A CA 1
ATOM 581 C C . LEU A 1 84 ? 30.800 -5.821 13.661 1.00 90.19 84 LEU A C 1
ATOM 583 O O . LEU A 1 84 ? 30.868 -5.752 12.432 1.00 90.19 84 LEU A O 1
ATOM 587 N N . GLN A 1 85 ? 29.638 -5.820 14.313 1.00 90.12 85 GLN A N 1
ATOM 588 C CA . GLN A 1 85 ? 28.373 -5.508 13.648 1.00 90.12 85 GLN A CA 1
ATOM 589 C C . GLN A 1 85 ? 28.176 -3.994 13.604 1.00 90.12 85 GLN A C 1
ATOM 591 O O . GLN A 1 85 ? 28.557 -3.287 14.540 1.00 90.12 85 GLN A O 1
ATOM 596 N N . PHE A 1 86 ? 27.550 -3.497 12.542 1.00 92.50 86 PHE A N 1
ATOM 597 C CA . PHE A 1 86 ? 27.170 -2.098 12.443 1.00 92.50 86 PHE A CA 1
ATOM 598 C C . PHE A 1 86 ? 25.738 -1.912 11.945 1.00 92.50 86 PHE A C 1
ATOM 600 O O . PHE A 1 86 ? 25.194 -2.728 11.197 1.00 92.50 86 PHE A O 1
ATOM 607 N N . GLN A 1 87 ? 25.155 -0.787 12.344 1.00 87.62 87 GLN A N 1
ATOM 608 C CA . GLN A 1 87 ? 23.970 -0.199 11.730 1.00 87.62 87 GLN A CA 1
ATOM 609 C C . GLN A 1 87 ? 24.311 1.227 11.326 1.00 87.62 87 GLN A C 1
ATOM 611 O O . GLN A 1 87 ? 24.932 1.948 12.099 1.00 87.62 87 GLN A O 1
ATOM 616 N N . ALA A 1 88 ? 23.923 1.645 10.133 1.00 88.31 88 ALA A N 1
ATOM 617 C CA . ALA A 1 88 ? 24.170 2.982 9.639 1.00 88.31 88 ALA A CA 1
ATOM 618 C C . ALA A 1 88 ? 22.896 3.607 9.085 1.00 88.31 88 ALA A C 1
ATOM 620 O O . ALA A 1 88 ? 22.048 2.909 8.540 1.00 88.31 88 ALA A O 1
ATOM 621 N N . LEU A 1 89 ? 22.799 4.925 9.218 1.00 82.00 89 LEU A N 1
ATOM 622 C CA . LEU A 1 89 ? 21.773 5.747 8.592 1.00 82.00 89 LEU A CA 1
ATOM 623 C C . LEU A 1 89 ? 22.465 6.741 7.662 1.00 82.00 89 LEU A C 1
ATOM 625 O O . LEU A 1 89 ? 23.340 7.503 8.089 1.00 82.00 89 LEU A O 1
ATOM 629 N N . HIS A 1 90 ? 22.093 6.711 6.391 1.00 87.56 90 HIS A N 1
ATOM 630 C CA . HIS A 1 90 ? 22.613 7.587 5.357 1.00 87.56 90 HIS A CA 1
ATOM 631 C C . HIS A 1 90 ? 21.719 8.824 5.156 1.00 87.56 90 HIS A C 1
ATOM 633 O O . HIS A 1 90 ? 20.544 8.857 5.504 1.00 87.56 90 HIS A O 1
ATOM 639 N N . SER A 1 91 ? 22.314 9.898 4.643 1.00 77.00 91 SER A N 1
ATOM 640 C CA . SER A 1 91 ? 21.633 11.118 4.221 1.00 77.00 91 SER A CA 1
ATOM 641 C C . SER A 1 91 ? 22.479 11.835 3.168 1.00 77.00 91 SER A C 1
ATOM 643 O O . SER A 1 91 ? 23.678 11.586 3.032 1.00 77.00 91 SER A O 1
ATOM 645 N N . GLN A 1 92 ? 21.911 12.826 2.478 1.00 71.75 92 GLN A N 1
ATOM 646 C CA . GLN A 1 92 ? 22.679 13.641 1.524 1.00 71.75 92 GLN A CA 1
ATOM 647 C C . GLN A 1 92 ? 23.866 14.391 2.158 1.00 71.75 92 GLN A C 1
ATOM 649 O O . GLN A 1 92 ? 24.837 14.698 1.464 1.00 71.75 92 GLN A O 1
ATOM 654 N N . ALA A 1 93 ? 23.803 14.686 3.461 1.00 72.31 93 ALA A N 1
ATOM 655 C CA . ALA A 1 93 ? 24.850 15.406 4.182 1.00 72.31 93 ALA A CA 1
ATOM 656 C C . ALA A 1 93 ? 25.977 14.486 4.688 1.00 72.31 93 ALA A C 1
ATOM 658 O O . ALA A 1 93 ? 27.083 14.960 4.967 1.00 72.31 93 ALA A O 1
ATOM 659 N N . GLY A 1 94 ? 25.722 13.182 4.812 1.00 83.44 94 GLY A N 1
ATOM 660 C CA . GLY A 1 94 ? 26.647 12.269 5.467 1.00 83.44 94 GLY A CA 1
ATOM 661 C C . GLY A 1 94 ? 26.016 10.957 5.922 1.00 83.44 94 GLY A C 1
ATOM 662 O O . GLY A 1 94 ? 24.857 10.675 5.632 1.00 83.44 94 GLY A O 1
ATOM 663 N N . MET A 1 95 ? 26.788 10.167 6.657 1.00 90.12 95 MET A N 1
ATOM 664 C CA . MET A 1 95 ? 26.401 8.860 7.175 1.00 90.12 95 MET A CA 1
ATOM 665 C C . MET A 1 95 ? 26.738 8.766 8.663 1.00 90.12 95 MET A C 1
ATOM 667 O O . MET A 1 95 ? 27.845 9.111 9.079 1.00 90.12 95 MET A O 1
ATOM 671 N N . THR A 1 96 ? 25.800 8.260 9.454 1.00 88.44 96 THR A N 1
ATOM 672 C CA . THR A 1 96 ? 26.019 7.930 10.865 1.00 88.44 96 THR A CA 1
ATOM 673 C C . THR A 1 96 ? 26.145 6.422 10.995 1.00 88.44 96 THR A C 1
ATOM 675 O O . THR A 1 96 ? 25.237 5.713 10.583 1.00 88.44 96 THR A O 1
ATOM 678 N N . ILE A 1 97 ? 27.247 5.928 11.560 1.00 93.44 97 ILE A N 1
ATOM 679 C CA . ILE A 1 97 ? 27.535 4.503 11.757 1.00 93.44 97 ILE A CA 1
ATOM 680 C C . ILE A 1 97 ? 27.564 4.196 13.254 1.00 93.44 97 ILE A C 1
ATOM 682 O O . ILE A 1 97 ? 28.345 4.778 14.002 1.00 93.44 97 ILE A O 1
ATOM 686 N N . LYS A 1 98 ? 26.743 3.242 13.682 1.00 89.56 98 LYS A N 1
ATOM 687 C CA . LYS A 1 98 ? 26.714 2.666 15.026 1.00 89.56 98 LYS A CA 1
ATOM 688 C C . LYS A 1 98 ? 27.418 1.318 15.024 1.00 89.56 98 LYS A C 1
ATOM 690 O O . LYS A 1 98 ? 26.979 0.414 14.319 1.00 89.56 98 LYS A O 1
ATOM 695 N N . LEU A 1 99 ? 28.474 1.175 15.818 1.00 90.00 99 LEU A N 1
ATOM 696 C CA . LEU A 1 99 ? 29.188 -0.083 16.036 1.00 90.00 99 LEU A CA 1
ATOM 697 C C . LEU A 1 99 ? 28.622 -0.802 17.256 1.00 90.00 99 LEU A C 1
ATOM 699 O O . LEU A 1 99 ? 28.398 -0.176 18.289 1.00 90.00 99 LEU A O 1
ATOM 703 N N . ILE A 1 100 ? 28.402 -2.108 17.138 1.00 84.19 100 ILE A N 1
ATOM 704 C CA . ILE A 1 100 ? 27.810 -2.948 18.181 1.00 84.19 100 ILE A CA 1
ATOM 705 C C . ILE A 1 100 ? 28.847 -4.000 18.591 1.00 84.19 100 ILE A C 1
ATOM 707 O O . ILE A 1 100 ? 29.228 -4.844 17.777 1.00 84.19 100 ILE A O 1
ATOM 711 N N . GLY A 1 101 ? 29.293 -3.949 19.849 1.00 75.56 101 GLY A N 1
ATOM 712 C CA . GLY A 1 101 ? 30.231 -4.913 20.433 1.00 75.56 101 GLY A CA 1
ATOM 713 C C . GLY A 1 101 ? 29.901 -5.253 21.890 1.00 75.56 101 GLY A C 1
ATOM 714 O O . GLY A 1 101 ? 28.945 -4.731 22.462 1.00 75.56 101 GLY A O 1
ATOM 715 N N . ASP A 1 102 ? 30.721 -6.107 22.509 1.00 62.12 102 ASP A N 1
ATOM 716 C CA . ASP A 1 102 ? 30.487 -6.670 23.854 1.00 62.12 102 ASP A CA 1
ATOM 717 C C . ASP A 1 102 ? 30.392 -5.614 24.980 1.00 62.12 102 ASP A C 1
ATOM 719 O O . ASP A 1 102 ? 29.862 -5.890 26.056 1.00 62.12 102 ASP A O 1
ATOM 723 N N . GLY A 1 103 ? 30.894 -4.397 24.736 1.00 60.16 103 GLY A N 1
ATOM 724 C CA . GLY A 1 103 ? 30.874 -3.263 25.668 1.00 60.16 103 GLY A CA 1
ATOM 725 C C . GLY A 1 103 ? 29.736 -2.252 25.467 1.00 60.16 103 GLY A C 1
ATOM 726 O O . GLY A 1 103 ? 29.660 -1.293 26.234 1.00 60.16 103 GLY A O 1
ATOM 727 N N . GLY A 1 104 ? 28.863 -2.435 24.467 1.00 70.38 104 GLY A N 1
ATOM 728 C CA . GLY A 1 104 ? 27.775 -1.506 24.137 1.00 70.38 104 GLY A CA 1
ATOM 729 C C . GLY A 1 104 ? 27.802 -1.008 22.688 1.00 70.38 104 GLY A C 1
ATOM 730 O O . GLY A 1 104 ? 28.446 -1.601 21.821 1.00 70.38 104 GLY A O 1
ATOM 731 N N . THR A 1 105 ? 27.061 0.072 22.422 1.00 75.38 105 THR A N 1
ATOM 732 C CA . THR A 1 105 ? 26.964 0.694 21.093 1.00 75.38 105 THR A CA 1
ATOM 733 C C . THR A 1 105 ? 27.664 2.046 21.076 1.00 75.38 105 THR A C 1
ATOM 735 O O . THR A 1 105 ? 27.377 2.898 21.916 1.00 75.38 105 THR A O 1
ATOM 738 N N . GLU A 1 106 ? 28.530 2.259 20.090 1.00 83.25 106 GLU A N 1
ATOM 739 C CA . GLU A 1 106 ? 29.221 3.532 19.862 1.00 83.25 106 GLU A CA 1
ATOM 740 C C . GLU A 1 106 ? 28.834 4.121 18.505 1.00 83.25 106 GLU A C 1
ATOM 742 O O . GLU A 1 106 ? 28.710 3.389 17.525 1.00 83.25 106 GLU A O 1
ATOM 747 N N . GLU A 1 107 ? 28.636 5.439 18.437 1.00 87.94 107 GLU A N 1
ATOM 748 C CA . GLU A 1 107 ? 28.162 6.142 17.240 1.00 87.94 107 GLU A CA 1
ATOM 749 C C . GLU A 1 107 ? 29.242 7.060 16.651 1.00 87.94 107 GLU A C 1
ATOM 751 O O . GLU A 1 107 ? 29.892 7.829 17.362 1.00 87.94 107 GLU A O 1
ATOM 756 N N . TYR A 1 108 ? 29.398 7.002 15.329 1.00 89.75 108 TYR A N 1
ATOM 757 C CA . TYR A 1 108 ? 30.400 7.721 14.552 1.00 89.75 108 TYR A CA 1
ATOM 758 C C . TYR A 1 108 ? 29.738 8.438 13.375 1.00 89.75 108 TYR A C 1
ATOM 760 O O . TYR A 1 108 ? 28.947 7.845 12.645 1.00 89.75 108 TYR A O 1
ATOM 768 N N . VAL A 1 109 ? 30.076 9.710 13.162 1.00 88.00 109 VAL A N 1
ATOM 769 C CA . VAL A 1 109 ? 29.447 10.549 12.130 1.00 88.00 109 VAL A CA 1
ATOM 770 C C . VAL A 1 109 ? 30.453 10.908 11.047 1.00 88.00 109 VAL A C 1
ATOM 772 O O . VAL A 1 109 ? 31.536 11.428 11.332 1.00 88.00 109 VAL A O 1
ATOM 775 N N . PHE A 1 110 ? 30.057 10.697 9.799 1.00 91.56 110 PHE A N 1
ATOM 776 C CA . PHE A 1 110 ? 30.835 11.002 8.611 1.00 91.56 110 PHE A CA 1
ATOM 777 C C . PHE A 1 110 ? 30.088 12.011 7.742 1.00 91.56 110 PHE A C 1
ATOM 779 O O . PHE A 1 110 ? 28.919 11.813 7.431 1.00 91.56 110 PHE A O 1
ATOM 786 N N . THR A 1 111 ? 30.748 13.083 7.316 1.00 89.31 111 THR A N 1
ATOM 787 C CA . THR A 1 111 ? 30.176 14.086 6.409 1.00 89.31 111 THR A CA 1
ATOM 788 C C . THR A 1 111 ? 30.630 13.832 4.980 1.00 89.31 111 THR A C 1
ATOM 790 O O . THR A 1 111 ? 31.769 13.435 4.744 1.00 89.31 111 THR A O 1
ATOM 793 N N . ARG A 1 112 ? 29.750 14.057 4.004 1.00 88.50 112 ARG A N 1
ATOM 794 C CA . ARG A 1 112 ? 30.080 13.859 2.586 1.00 88.50 112 ARG A CA 1
ATOM 795 C C . ARG A 1 112 ? 31.117 14.895 2.121 1.00 88.50 112 ARG A C 1
ATOM 797 O O . ARG A 1 112 ? 30.931 16.093 2.333 1.00 88.50 112 ARG A O 1
ATOM 804 N N . GLY A 1 113 ? 32.200 14.449 1.482 1.00 78.94 113 GLY A N 1
ATOM 805 C CA . GLY A 1 113 ? 33.283 15.324 1.015 1.00 78.94 113 GLY A CA 1
ATOM 806 C C . GLY A 1 113 ? 34.507 14.565 0.494 1.00 78.94 113 GLY A C 1
ATOM 807 O O . GLY A 1 113 ? 34.678 13.387 0.781 1.00 78.94 113 GLY A O 1
ATOM 808 N N . THR A 1 114 ? 35.362 15.243 -0.278 1.00 63.47 114 THR A N 1
ATOM 809 C CA . THR A 1 114 ? 36.536 14.639 -0.935 1.00 63.47 114 THR A CA 1
ATOM 810 C C . THR A 1 114 ? 37.607 14.204 0.065 1.00 63.47 114 THR A C 1
ATOM 812 O O . THR A 1 114 ? 38.054 15.021 0.880 1.00 63.47 114 THR A O 1
ATOM 815 N N . VAL A 1 115 ? 38.077 12.959 -0.042 1.00 62.09 115 VAL A N 1
ATOM 816 C CA . VAL A 1 115 ? 39.224 12.450 0.724 1.00 62.09 115 VAL A CA 1
ATOM 817 C C . VAL A 1 115 ? 40.501 13.178 0.274 1.00 62.09 115 VAL A C 1
ATOM 819 O O . VAL A 1 115 ? 40.749 13.293 -0.929 1.00 62.09 115 VAL A O 1
ATOM 822 N N . PRO A 1 116 ? 41.359 13.675 1.188 1.00 51.75 116 PRO A N 1
ATOM 823 C CA . PRO A 1 116 ? 42.650 14.235 0.808 1.00 51.75 116 PRO A CA 1
ATOM 824 C C . PRO A 1 116 ? 43.511 13.154 0.146 1.00 51.75 116 PRO A C 1
ATOM 826 O O . PRO A 1 116 ? 43.915 12.191 0.795 1.00 51.75 116 PRO A O 1
ATOM 829 N N . THR A 1 117 ? 43.815 13.309 -1.143 1.00 43.66 117 THR A N 1
ATOM 830 C CA . THR A 1 117 ? 44.716 12.412 -1.879 1.00 43.66 117 THR A CA 1
ATOM 831 C C . THR A 1 117 ? 46.132 12.493 -1.313 1.00 43.66 117 THR A C 1
ATOM 833 O O . THR A 1 117 ? 46.945 13.309 -1.751 1.00 43.66 117 THR A O 1
ATOM 836 N N . THR A 1 118 ? 46.454 11.627 -0.357 1.00 38.69 118 THR A N 1
ATOM 837 C CA . THR A 1 118 ? 47.829 11.206 -0.094 1.00 38.69 118 THR A CA 1
ATOM 838 C C . THR A 1 118 ? 48.099 9.929 -0.888 1.00 38.69 118 THR A C 1
ATOM 840 O O . THR A 1 118 ? 47.293 9.006 -0.943 1.00 38.69 118 THR A O 1
ATOM 843 N N . GLN A 1 119 ? 49.212 9.949 -1.616 1.00 31.89 119 GLN A N 1
ATOM 844 C CA . GLN A 1 119 ? 49.608 8.973 -2.629 1.00 31.89 119 GLN A CA 1
ATOM 845 C C . GLN A 1 119 ? 49.558 7.527 -2.103 1.00 31.89 119 GLN A C 1
ATOM 847 O O . GLN A 1 119 ? 50.284 7.180 -1.175 1.00 31.89 119 GLN A O 1
ATOM 852 N N . GLN A 1 120 ? 48.751 6.673 -2.739 1.00 31.70 120 GLN A N 1
ATOM 853 C CA . GLN A 1 120 ? 48.837 5.218 -2.587 1.00 31.70 120 GLN A CA 1
ATOM 854 C C . GLN A 1 120 ? 50.117 4.691 -3.264 1.00 31.70 120 GLN A C 1
ATOM 856 O O . GLN A 1 120 ? 50.314 4.943 -4.457 1.00 31.70 120 GLN A O 1
ATOM 861 N N . PRO A 1 121 ? 50.970 3.908 -2.579 1.00 31.39 121 PRO A N 1
ATOM 862 C CA . PRO A 1 121 ? 51.933 3.039 -3.247 1.00 31.39 121 PRO A CA 1
ATOM 863 C C . PRO A 1 121 ? 51.209 1.865 -3.930 1.00 31.39 121 PRO A C 1
ATOM 865 O O . PRO A 1 121 ? 50.275 1.292 -3.373 1.00 31.39 121 PRO A O 1
ATOM 868 N N . GLN A 1 122 ? 51.652 1.518 -5.142 1.00 29.78 122 GLN A N 1
ATOM 869 C CA . GLN A 1 122 ? 51.119 0.435 -5.982 1.00 29.78 122 GLN A CA 1
ATOM 870 C C . GLN A 1 122 ? 51.114 -0.949 -5.289 1.00 29.78 122 GLN A C 1
ATOM 872 O O . GLN A 1 122 ? 52.011 -1.227 -4.488 1.00 29.78 122 GLN A O 1
ATOM 877 N N . PRO A 1 123 ? 50.192 -1.866 -5.655 1.00 32.62 123 PRO A N 1
ATOM 878 C CA . PRO A 1 123 ? 50.178 -3.232 -5.133 1.00 32.62 123 PRO A CA 1
ATOM 879 C C . PRO A 1 123 ? 51.365 -4.057 -5.659 1.00 32.62 123 PRO A C 1
ATOM 881 O O . PRO A 1 123 ? 51.588 -4.139 -6.869 1.00 32.62 123 PRO A O 1
ATOM 884 N N . GLN A 1 124 ? 52.098 -4.710 -4.754 1.00 32.44 124 GLN A N 1
ATOM 885 C CA . GLN A 1 124 ? 53.051 -5.781 -5.079 1.00 32.44 124 GLN A CA 1
ATOM 886 C C . GLN A 1 124 ? 52.351 -7.158 -5.159 1.00 32.44 124 GLN A C 1
ATOM 888 O O . GLN A 1 124 ? 51.267 -7.325 -4.599 1.00 32.44 124 GLN A O 1
ATOM 893 N N . PRO A 1 125 ? 52.939 -8.149 -5.865 1.00 31.83 125 PRO A N 1
ATOM 894 C CA . PRO A 1 125 ? 52.255 -9.378 -6.278 1.00 31.83 125 PRO A CA 1
ATOM 895 C C . PRO A 1 125 ? 52.000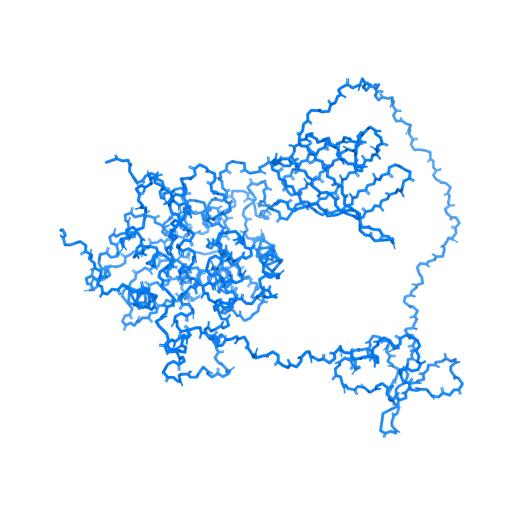 -10.359 -5.124 1.00 31.83 125 PRO A C 1
ATOM 897 O O . PRO A 1 125 ? 52.831 -10.512 -4.230 1.00 31.83 125 PRO A O 1
ATOM 900 N N . GLN A 1 126 ? 50.876 -11.079 -5.203 1.00 33.81 126 GLN A N 1
ATOM 901 C CA . GLN A 1 126 ? 50.501 -12.175 -4.301 1.00 33.81 126 GLN A CA 1
ATOM 902 C C . GLN A 1 126 ? 51.576 -13.282 -4.226 1.00 33.81 126 GLN A C 1
ATOM 904 O O . GLN A 1 126 ? 52.040 -13.744 -5.273 1.00 33.81 126 GLN A O 1
ATOM 909 N N . PRO A 1 127 ? 51.897 -13.811 -3.030 1.00 33.03 127 PRO A N 1
ATOM 910 C CA . PRO A 1 127 ? 52.525 -15.121 -2.895 1.00 33.03 127 PRO A CA 1
ATOM 911 C C . PRO A 1 127 ? 51.497 -16.246 -3.098 1.00 33.03 127 PRO A C 1
ATOM 913 O O . PRO A 1 127 ? 50.363 -16.167 -2.627 1.00 33.03 127 PRO A O 1
ATOM 916 N N . GLN A 1 128 ? 51.918 -17.315 -3.777 1.00 35.59 128 GLN A N 1
ATOM 917 C CA . GLN A 1 128 ? 51.175 -18.574 -3.900 1.00 35.59 128 GLN A CA 1
ATOM 918 C C . GLN A 1 128 ? 50.926 -19.229 -2.524 1.00 35.59 128 GLN A C 1
ATOM 920 O O . GLN A 1 128 ? 51.759 -19.079 -1.626 1.00 35.59 128 GLN A O 1
ATOM 925 N N . PRO A 1 129 ? 49.846 -20.018 -2.351 1.00 34.09 129 PRO A N 1
ATOM 926 C CA . PRO A 1 129 ? 49.599 -20.734 -1.103 1.00 34.09 129 PRO A CA 1
ATOM 927 C C . PRO A 1 129 ? 50.656 -21.828 -0.885 1.00 34.09 129 PRO A C 1
ATOM 929 O O . PRO A 1 129 ? 50.833 -22.701 -1.736 1.00 34.09 129 PRO A O 1
ATOM 932 N N . GLN A 1 130 ? 51.328 -21.815 0.269 1.00 35.72 130 GLN A N 1
ATOM 933 C CA . GLN A 1 130 ? 52.013 -22.997 0.803 1.00 35.72 130 GLN A CA 1
ATOM 934 C C . GLN A 1 130 ? 51.028 -23.865 1.610 1.00 35.72 130 GLN A C 1
ATOM 936 O O . GLN A 1 130 ? 50.044 -23.337 2.135 1.00 35.72 130 GLN A O 1
ATOM 941 N N . PRO A 1 131 ? 51.265 -25.187 1.720 1.00 33.78 131 PRO A N 1
ATOM 942 C CA . PRO A 1 131 ? 50.334 -26.111 2.362 1.00 33.78 131 PRO A CA 1
ATOM 943 C C . PRO A 1 131 ? 50.205 -25.807 3.857 1.00 33.78 131 PRO A C 1
ATOM 945 O O . PRO A 1 131 ? 51.211 -25.696 4.559 1.00 33.78 131 PRO A O 1
ATOM 948 N N . GLN A 1 132 ? 48.971 -25.708 4.350 1.00 34.53 132 GLN A N 1
ATOM 949 C CA . GLN A 1 132 ? 48.702 -25.626 5.783 1.00 34.53 132 GLN A CA 1
ATOM 950 C C . GLN A 1 132 ? 49.190 -26.902 6.503 1.00 34.53 132 GLN A C 1
ATOM 952 O O . GLN A 1 132 ? 49.009 -28.006 5.978 1.00 34.53 132 GLN A O 1
ATOM 957 N N . PRO A 1 133 ? 49.767 -26.785 7.716 1.00 37.53 133 PRO A N 1
ATOM 958 C CA . PRO A 1 133 ? 49.934 -27.917 8.619 1.00 37.53 133 PRO A CA 1
ATOM 959 C C . PRO A 1 133 ? 48.566 -28.523 8.935 1.00 37.53 133 PRO A C 1
ATOM 961 O O . PRO A 1 133 ? 47.594 -27.792 9.129 1.00 37.53 133 PRO A O 1
ATOM 964 N N . GLN A 1 134 ? 48.498 -29.853 9.013 1.00 36.47 134 GLN A N 1
ATOM 965 C CA . GLN A 1 134 ? 47.315 -30.546 9.519 1.00 36.47 134 GLN A CA 1
ATOM 966 C C . GLN A 1 134 ? 46.912 -29.947 10.875 1.00 36.47 134 GLN A C 1
ATOM 968 O O . GLN A 1 134 ? 47.760 -29.882 11.772 1.00 36.47 134 GLN A O 1
ATOM 973 N N . PRO A 1 135 ? 45.645 -29.536 11.057 1.00 36.47 135 PRO A N 1
ATOM 974 C CA . PRO A 1 135 ? 45.149 -29.199 12.375 1.00 36.47 135 PRO A CA 1
ATOM 975 C C . PRO A 1 135 ? 45.328 -30.414 13.288 1.00 36.47 135 PRO A C 1
ATOM 977 O O . PRO A 1 135 ? 44.834 -31.506 13.001 1.00 36.47 135 PRO A O 1
ATOM 980 N N . GLN A 1 136 ? 46.033 -30.218 14.403 1.00 36.94 136 GLN A N 1
ATOM 981 C CA . GLN A 1 136 ? 45.787 -31.030 15.589 1.00 36.94 136 GLN A CA 1
ATOM 982 C C . GLN A 1 136 ? 44.287 -30.939 15.913 1.00 36.94 136 GLN A C 1
ATOM 984 O O . GLN A 1 136 ? 43.700 -29.875 15.701 1.00 36.94 136 GLN A O 1
ATOM 989 N N . PRO A 1 137 ? 43.654 -32.014 16.411 1.00 30.75 137 PRO A N 1
ATOM 990 C CA . PRO A 1 137 ? 42.234 -31.976 16.707 1.00 30.75 137 PRO A CA 1
ATOM 991 C C . PRO A 1 137 ? 41.987 -30.961 17.827 1.00 30.75 137 PRO A C 1
ATOM 993 O O . PRO A 1 137 ? 42.276 -31.223 18.993 1.00 30.75 137 PRO A O 1
ATOM 996 N N . GLN A 1 138 ? 41.483 -29.784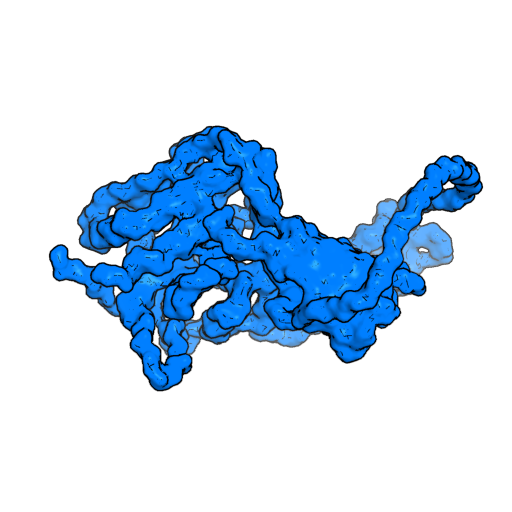 17.462 1.00 31.53 138 GLN A N 1
ATOM 997 C CA . GLN A 1 138 ? 40.772 -28.906 18.378 1.00 31.53 138 GLN A CA 1
ATOM 998 C C . GLN A 1 138 ? 39.327 -29.398 18.509 1.00 31.53 138 GLN A C 1
ATOM 1000 O O . GLN A 1 138 ? 38.831 -30.078 17.605 1.00 31.53 138 GLN A O 1
ATOM 1005 N N . PRO A 1 139 ? 38.690 -29.138 19.663 1.00 32.22 139 PRO A N 1
ATOM 1006 C CA . PRO A 1 139 ? 37.500 -29.849 20.098 1.00 32.22 139 PRO A CA 1
ATOM 1007 C C . PRO A 1 139 ? 36.404 -29.700 19.052 1.00 32.22 139 PRO A C 1
ATOM 1009 O O . PRO A 1 139 ? 36.157 -28.597 18.566 1.00 32.22 139 PRO A O 1
ATOM 1012 N N . GLN A 1 140 ? 35.745 -30.807 18.711 1.00 29.88 140 GLN A N 1
ATOM 1013 C CA . GLN A 1 140 ? 34.473 -30.748 18.000 1.00 29.88 140 GLN A CA 1
ATOM 1014 C C . GLN A 1 140 ? 33.563 -29.720 18.699 1.00 29.88 140 GLN A C 1
ATOM 1016 O O . GLN A 1 140 ? 33.637 -29.614 19.931 1.00 29.88 140 GLN A O 1
ATOM 1021 N N . PRO A 1 141 ? 32.673 -29.010 17.973 1.00 31.98 141 PRO A N 1
ATOM 1022 C CA . PRO A 1 141 ? 31.475 -28.490 18.611 1.00 31.98 141 PRO A CA 1
ATOM 1023 C C . PRO A 1 141 ? 30.916 -29.661 19.400 1.00 31.98 141 PRO A C 1
ATOM 1025 O O . PRO A 1 141 ? 30.722 -30.746 18.838 1.00 31.98 141 PRO A O 1
ATOM 1028 N N . GLN A 1 142 ? 30.768 -29.481 20.709 1.00 28.09 142 GLN A N 1
ATOM 1029 C CA . GLN A 1 142 ? 30.001 -30.425 21.494 1.00 28.09 142 GLN A CA 1
ATOM 1030 C C . GLN A 1 142 ? 28.708 -30.617 20.685 1.00 28.09 142 GLN A C 1
ATOM 1032 O O . GLN A 1 142 ? 28.083 -29.609 20.332 1.00 28.09 142 GLN A O 1
ATOM 1037 N N . PRO A 1 143 ? 28.317 -31.860 20.335 1.00 31.50 143 PRO A N 1
ATOM 1038 C CA . PRO A 1 143 ? 26.914 -32.113 20.034 1.00 31.50 143 PRO A CA 1
ATOM 1039 C C . PRO A 1 143 ? 26.128 -31.387 21.118 1.00 31.50 143 PRO A C 1
ATOM 1041 O O . PRO A 1 143 ? 26.649 -31.348 22.245 1.00 31.50 143 PRO A O 1
ATOM 1044 N N . ASP A 1 144 ? 24.954 -30.822 20.802 1.00 34.16 144 ASP A N 1
ATOM 1045 C CA . ASP A 1 144 ? 23.976 -30.458 21.832 1.00 34.16 144 ASP A CA 1
ATOM 1046 C C . ASP A 1 144 ? 24.187 -31.428 22.982 1.00 34.16 144 ASP A C 1
ATOM 1048 O O . ASP A 1 144 ? 24.082 -32.649 22.784 1.00 34.16 144 ASP A O 1
ATOM 1052 N N . GLN A 1 145 ? 24.697 -30.910 24.112 1.00 34.38 145 GLN A N 1
ATOM 1053 C CA . GLN A 1 145 ? 24.838 -31.735 25.302 1.00 34.38 145 GLN A CA 1
ATOM 1054 C C . GLN A 1 145 ? 23.513 -32.475 25.384 1.00 34.38 145 GLN A C 1
ATOM 1056 O O . GLN A 1 145 ? 22.509 -31.773 25.228 1.00 34.38 145 GLN A O 1
ATOM 1061 N N . PRO A 1 146 ? 23.486 -33.824 25.494 1.00 37.94 146 PRO A N 1
ATOM 1062 C CA . PRO A 1 146 ? 22.224 -34.544 25.614 1.00 37.94 146 PRO A CA 1
ATOM 1063 C C . PRO A 1 146 ? 21.415 -33.745 26.615 1.00 37.94 146 PRO A C 1
ATOM 1065 O O . PRO A 1 146 ? 21.925 -33.525 27.720 1.00 37.94 146 PRO A O 1
ATOM 1068 N N . GLY A 1 147 ? 20.334 -33.123 26.114 1.00 47.03 147 GLY A N 1
ATOM 1069 C CA . GLY A 1 147 ? 19.736 -31.964 26.770 1.00 47.03 147 GLY A CA 1
ATOM 1070 C C . GLY A 1 147 ? 19.578 -32.341 28.221 1.00 47.03 147 GLY A C 1
ATOM 1071 O O . GLY A 1 147 ? 19.063 -33.427 28.450 1.00 47.03 147 GLY A O 1
ATOM 1072 N N . GLU A 1 148 ? 20.153 -31.570 29.156 1.00 57.47 148 GLU A N 1
ATOM 1073 C CA . GLU A 1 148 ? 20.136 -31.978 30.564 1.00 57.47 148 GLU A CA 1
ATOM 1074 C C . GLU A 1 148 ? 18.702 -32.394 30.888 1.00 57.47 148 GLU A C 1
ATOM 1076 O O . GLU A 1 148 ? 17.789 -31.577 30.775 1.00 57.47 148 GLU A O 1
ATOM 1081 N N . ASP A 1 149 ? 18.498 -33.690 31.133 1.00 76.56 149 ASP A N 1
ATOM 1082 C CA . ASP A 1 149 ? 17.162 -34.245 31.272 1.00 76.56 149 ASP A CA 1
ATOM 1083 C C . ASP A 1 149 ? 16.637 -33.739 32.609 1.00 76.56 149 ASP A C 1
ATOM 1085 O O . ASP A 1 149 ? 17.023 -34.218 33.683 1.00 76.56 149 ASP A O 1
ATOM 1089 N N . TYR A 1 150 ? 15.793 -32.717 32.545 1.00 83.50 150 TYR A N 1
ATOM 1090 C CA . TYR A 1 150 ? 15.101 -32.221 33.711 1.00 83.50 150 TYR A CA 1
ATOM 1091 C C . TYR A 1 150 ? 13.858 -33.073 33.934 1.00 83.50 150 TYR A C 1
ATOM 1093 O O . TYR A 1 150 ? 13.186 -33.524 33.004 1.00 83.50 150 TYR A O 1
ATOM 1101 N N . TYR A 1 151 ? 13.520 -33.251 35.199 1.00 85.75 151 TYR A N 1
ATOM 1102 C CA . TYR A 1 151 ? 12.252 -33.807 35.625 1.00 85.75 151 TYR A CA 1
ATOM 1103 C C . TYR A 1 151 ? 11.537 -32.753 36.451 1.00 85.75 151 TYR A C 1
ATOM 1105 O O . TYR A 1 151 ? 12.161 -32.116 37.297 1.00 85.75 151 TYR A O 1
ATOM 1113 N N . VAL A 1 152 ? 10.242 -32.565 36.213 1.00 84.12 152 VAL A N 1
ATOM 1114 C CA . VAL A 1 152 ? 9.397 -31.593 36.912 1.00 84.12 152 VAL A CA 1
ATOM 1115 C C . VAL A 1 152 ? 8.362 -32.336 37.750 1.00 84.12 152 VAL A C 1
ATOM 1117 O O . VAL A 1 152 ? 7.682 -33.238 37.266 1.00 84.12 152 VAL A O 1
ATOM 1120 N N . GLY A 1 153 ? 8.253 -31.974 39.023 1.00 79.06 153 GLY A N 1
ATOM 1121 C CA . GLY A 1 153 ? 7.268 -32.490 39.962 1.00 79.06 153 GLY A CA 1
ATOM 1122 C C . GLY A 1 153 ? 6.062 -31.561 40.027 1.00 79.06 153 GLY A C 1
ATOM 1123 O O . GLY A 1 153 ? 6.140 -30.492 40.634 1.00 79.06 153 GLY A O 1
ATOM 1124 N N . GLN A 1 154 ? 4.936 -31.984 39.450 1.00 69.19 154 GLN A N 1
ATOM 1125 C CA . GLN A 1 154 ? 3.676 -31.241 39.471 1.00 69.19 154 GLN A CA 1
ATOM 1126 C C . GLN A 1 154 ? 2.558 -32.126 40.036 1.00 69.19 154 GLN A C 1
ATOM 1128 O O . GLN A 1 154 ? 2.363 -33.256 39.601 1.00 69.19 154 GLN A O 1
ATOM 1133 N N . ASN A 1 155 ? 1.831 -31.635 41.046 1.00 67.12 155 ASN A N 1
ATOM 1134 C CA . ASN A 1 155 ? 0.711 -32.348 41.689 1.00 67.12 155 ASN A CA 1
ATOM 1135 C C . ASN A 1 155 ? 1.042 -33.777 42.178 1.00 67.12 155 ASN A C 1
ATOM 1137 O O . ASN A 1 155 ? 0.185 -34.657 42.181 1.00 67.12 155 ASN A O 1
ATOM 1141 N N . GLY A 1 156 ? 2.288 -34.014 42.600 1.00 66.94 156 GLY A N 1
ATOM 1142 C CA . GLY A 1 156 ? 2.753 -35.326 43.069 1.00 66.94 156 GLY A CA 1
ATOM 1143 C C . GLY A 1 156 ? 3.132 -36.311 41.957 1.00 66.94 156 GLY A C 1
ATOM 1144 O O . GLY A 1 156 ? 3.456 -37.456 42.265 1.00 66.94 156 GLY A O 1
ATOM 1145 N N . GLN A 1 157 ? 3.124 -35.885 40.690 1.00 68.25 157 GLN A N 1
ATOM 1146 C CA . GLN A 1 157 ? 3.605 -36.668 39.553 1.00 68.25 157 GLN A CA 1
ATOM 1147 C C . GLN A 1 157 ? 4.908 -36.096 38.992 1.00 68.25 157 GLN A C 1
ATOM 1149 O O . GLN A 1 157 ? 5.091 -34.881 38.916 1.00 68.25 157 GLN A O 1
ATOM 1154 N N . GLN A 1 158 ? 5.807 -36.998 38.601 1.00 82.62 158 GLN A N 1
ATOM 1155 C CA . GLN A 1 158 ? 7.056 -36.682 37.919 1.00 82.62 158 GLN A CA 1
ATOM 1156 C C . GLN A 1 158 ? 6.821 -36.674 36.407 1.00 82.62 158 GLN A C 1
ATOM 1158 O O . GLN A 1 158 ? 6.355 -37.661 35.842 1.00 82.62 158 GLN A O 1
ATOM 1163 N N . ILE A 1 159 ? 7.176 -35.566 35.765 1.00 77.56 159 ILE A N 1
ATOM 1164 C CA . ILE A 1 159 ? 7.076 -35.345 34.324 1.00 77.56 159 ILE A CA 1
ATOM 1165 C C . ILE A 1 159 ? 8.497 -35.175 33.791 1.00 77.56 159 ILE A C 1
ATOM 1167 O O . ILE A 1 159 ? 9.233 -34.310 34.257 1.00 77.56 159 ILE A O 1
ATOM 1171 N N . GLY A 1 160 ? 8.902 -36.014 32.843 1.00 78.19 160 GLY A N 1
ATOM 1172 C CA . GLY A 1 160 ? 10.217 -35.943 32.213 1.00 78.19 160 GLY A CA 1
ATOM 1173 C C . GLY A 1 160 ? 10.629 -37.260 31.550 1.00 78.19 160 GLY A C 1
ATOM 1174 O O . GLY A 1 160 ? 9.927 -38.263 31.709 1.00 78.19 160 GLY A O 1
ATOM 1175 N N . PRO A 1 161 ? 11.759 -37.273 30.828 1.00 78.06 161 PRO A N 1
ATOM 1176 C CA . PRO A 1 161 ? 12.695 -36.155 30.677 1.00 78.06 161 PRO A CA 1
ATOM 1177 C C . PRO A 1 161 ? 12.131 -34.995 29.835 1.00 78.06 161 PRO A C 1
ATOM 1179 O O . PRO A 1 161 ? 11.442 -35.222 28.842 1.00 78.06 161 PRO A O 1
ATOM 1182 N N . VAL A 1 162 ? 12.392 -33.755 30.257 1.00 78.00 162 VAL A N 1
ATOM 1183 C CA . VAL A 1 162 ? 12.076 -32.516 29.523 1.00 78.00 162 VAL A CA 1
ATOM 1184 C C . VAL A 1 162 ? 13.318 -31.638 29.398 1.00 78.00 162 VAL A C 1
ATOM 1186 O O . VAL A 1 162 ? 14.208 -31.668 30.248 1.00 78.00 162 VAL A O 1
ATOM 1189 N N . THR A 1 163 ? 13.377 -30.827 28.344 1.00 83.75 163 THR A N 1
ATOM 1190 C CA . THR A 1 163 ? 14.508 -29.928 28.096 1.00 83.75 163 THR A CA 1
ATOM 1191 C C . THR A 1 163 ? 14.363 -28.607 28.850 1.00 83.75 163 THR A C 1
ATOM 1193 O O . THR A 1 163 ? 13.266 -28.176 29.216 1.00 83.75 163 THR A O 1
ATOM 1196 N N . ARG A 1 164 ? 15.482 -27.889 29.010 1.00 83.19 164 ARG A N 1
ATOM 1197 C CA . ARG A 1 164 ? 15.496 -26.526 29.565 1.00 83.19 164 ARG A CA 1
ATOM 1198 C C . ARG A 1 164 ? 14.513 -25.591 28.852 1.00 83.19 164 ARG A C 1
ATOM 1200 O O . ARG A 1 164 ? 13.829 -24.806 29.504 1.00 83.19 164 ARG A O 1
ATOM 1207 N N . GLN A 1 165 ? 14.456 -25.673 27.524 1.00 75.25 165 GLN A N 1
ATOM 1208 C CA . GLN A 1 165 ? 13.594 -24.832 26.697 1.00 75.25 165 GLN A CA 1
ATOM 1209 C C . GLN A 1 165 ? 12.109 -25.122 26.959 1.00 75.25 165 GLN A C 1
ATOM 1211 O O . GLN A 1 165 ? 11.336 -24.189 27.151 1.00 75.25 165 GLN A O 1
ATOM 1216 N N . GLN A 1 166 ? 11.733 -26.396 27.094 1.00 76.94 166 GLN A N 1
ATOM 1217 C CA . GLN A 1 166 ? 10.360 -26.799 27.420 1.00 76.94 166 GLN A CA 1
ATOM 1218 C C . GLN A 1 166 ? 9.918 -26.307 28.806 1.00 76.94 166 GLN A C 1
ATOM 1220 O O . GLN A 1 166 ? 8.766 -25.923 28.987 1.00 76.94 166 GLN A O 1
ATOM 1225 N N . ILE A 1 167 ? 10.829 -26.263 29.786 1.00 80.75 167 ILE A N 1
ATOM 1226 C CA . ILE A 1 167 ? 10.537 -25.689 31.111 1.00 80.75 167 ILE A CA 1
ATOM 1227 C C . ILE A 1 167 ? 10.320 -24.174 31.018 1.00 80.75 167 ILE A C 1
ATOM 1229 O O . ILE A 1 167 ? 9.397 -23.653 31.642 1.00 80.75 167 ILE A O 1
ATOM 1233 N N . LEU A 1 168 ? 11.129 -23.456 30.230 1.00 79.94 168 LEU A N 1
ATOM 1234 C CA . LEU A 1 168 ? 10.952 -22.014 30.012 1.00 79.94 168 LEU A CA 1
ATOM 1235 C C . LEU A 1 168 ? 9.630 -21.699 29.301 1.00 79.94 168 LEU A C 1
ATOM 1237 O O . LEU A 1 168 ? 8.929 -20.772 29.704 1.00 79.94 168 LEU A O 1
ATOM 1241 N N . GLU A 1 169 ? 9.265 -22.493 28.297 1.00 72.75 169 GLU A N 1
ATOM 1242 C CA . GLU A 1 169 ? 7.987 -22.388 27.587 1.00 72.75 169 GLU A CA 1
ATOM 1243 C C . GLU A 1 169 ? 6.801 -22.682 28.513 1.00 72.75 169 GLU A C 1
ATOM 1245 O O . GLU A 1 169 ? 5.837 -21.919 28.534 1.00 72.75 169 GLU A O 1
ATOM 1250 N N . ALA A 1 170 ? 6.894 -23.716 29.355 1.00 77.44 170 ALA A N 1
ATOM 1251 C CA . ALA A 1 170 ? 5.862 -24.041 30.337 1.00 77.44 170 ALA A CA 1
ATOM 1252 C C . ALA A 1 170 ? 5.703 -22.951 31.414 1.00 77.44 170 ALA A C 1
ATOM 1254 O O . ALA A 1 170 ? 4.579 -22.653 31.819 1.00 77.44 170 ALA A O 1
ATOM 1255 N N . LEU A 1 171 ? 6.798 -22.323 31.863 1.00 78.44 171 LEU A N 1
ATOM 1256 C CA . LEU A 1 171 ? 6.753 -21.166 32.769 1.00 78.44 171 LEU A CA 1
ATOM 1257 C C . LEU A 1 171 ? 6.096 -19.953 32.095 1.00 78.44 171 LEU A C 1
ATOM 1259 O O . LEU A 1 171 ? 5.247 -19.302 32.701 1.00 78.44 171 LEU A O 1
ATOM 1263 N N . ALA A 1 172 ? 6.458 -19.664 30.841 1.00 70.88 172 ALA A N 1
ATOM 1264 C CA . ALA A 1 172 ? 5.894 -18.554 30.073 1.00 70.88 172 ALA A CA 1
ATOM 1265 C C . ALA A 1 172 ? 4.396 -18.749 29.782 1.00 70.88 172 ALA A C 1
ATOM 1267 O O . ALA A 1 172 ? 3.624 -17.795 29.840 1.00 70.88 172 ALA A O 1
ATOM 1268 N N . ALA A 1 173 ? 3.976 -19.991 29.532 1.00 69.75 173 ALA A N 1
ATOM 1269 C CA . ALA A 1 173 ? 2.583 -20.370 29.313 1.00 69.75 173 ALA A CA 1
ATOM 1270 C C . ALA A 1 173 ? 1.765 -20.512 30.615 1.00 69.75 173 ALA A C 1
ATOM 1272 O O . ALA A 1 173 ? 0.575 -20.821 30.556 1.00 69.75 173 ALA A O 1
ATOM 1273 N N . GLY A 1 174 ? 2.382 -20.342 31.793 1.00 78.81 174 GLY A N 1
ATOM 1274 C CA . GLY A 1 174 ? 1.736 -20.550 33.096 1.00 78.81 174 GLY A CA 1
ATOM 1275 C C . GLY A 1 174 ? 1.380 -22.012 33.405 1.00 78.81 174 GLY A C 1
ATOM 1276 O O . GLY A 1 174 ? 0.644 -22.284 34.353 1.00 78.81 174 GLY A O 1
ATOM 1277 N N . GLN A 1 175 ? 1.894 -22.953 32.613 1.00 80.12 175 GLN A N 1
ATOM 1278 C CA . GLN A 1 175 ? 1.696 -24.396 32.765 1.00 80.12 175 GLN A CA 1
ATOM 1279 C C . GLN A 1 175 ? 2.609 -25.000 33.840 1.00 80.12 175 GLN A C 1
ATOM 1281 O O . GLN A 1 175 ? 2.273 -26.034 34.411 1.00 80.12 175 GLN A O 1
ATOM 1286 N N . ALA A 1 176 ? 3.730 -24.345 34.148 1.00 82.88 176 ALA A N 1
ATOM 1287 C CA . ALA A 1 176 ? 4.584 -24.623 35.298 1.00 82.88 176 ALA A CA 1
ATOM 1288 C C . ALA A 1 176 ? 4.690 -23.371 36.177 1.00 82.88 176 ALA A C 1
ATOM 1290 O O . ALA A 1 176 ? 4.673 -22.243 35.683 1.00 82.88 176 ALA A O 1
ATOM 1291 N N . ARG A 1 177 ? 4.815 -23.554 37.493 1.00 84.62 177 ARG A N 1
ATOM 1292 C CA . ARG A 1 177 ? 5.007 -22.452 38.446 1.00 84.62 177 ARG A CA 1
ATOM 1293 C C . ARG A 1 177 ? 6.471 -22.358 38.874 1.00 84.62 177 ARG A C 1
ATOM 1295 O O . ARG A 1 177 ? 7.113 -23.390 39.041 1.00 84.62 177 ARG A O 1
ATOM 1302 N N . PRO A 1 178 ? 6.981 -21.157 39.204 1.00 83.44 178 PRO A N 1
ATOM 1303 C CA . PRO A 1 178 ? 8.327 -20.990 39.764 1.00 83.44 178 PRO A CA 1
ATOM 1304 C C . PRO A 1 178 ? 8.599 -21.829 41.031 1.00 83.44 178 PRO A C 1
ATOM 1306 O O . PRO A 1 178 ? 9.750 -22.149 41.328 1.00 83.44 178 PRO A O 1
ATOM 1309 N N . THR A 1 179 ? 7.544 -22.187 41.774 1.00 85.94 179 THR A N 1
ATOM 1310 C CA . THR A 1 179 ? 7.593 -23.033 42.978 1.00 85.94 179 THR A CA 1
ATOM 1311 C C . THR A 1 179 ? 7.432 -24.527 42.707 1.00 85.94 179 THR A C 1
ATOM 1313 O O . THR A 1 179 ? 7.566 -25.307 43.648 1.00 85.94 179 THR A O 1
ATOM 1316 N N . ASP A 1 180 ? 7.097 -24.936 41.480 1.00 86.25 180 ASP A N 1
ATOM 1317 C CA . ASP A 1 180 ? 7.071 -26.357 41.131 1.00 86.25 180 ASP A CA 1
ATOM 1318 C C . ASP A 1 180 ? 8.498 -26.917 41.240 1.00 86.25 180 ASP A C 1
ATOM 1320 O O . ASP A 1 180 ? 9.486 -26.187 41.106 1.00 86.25 180 ASP A O 1
ATOM 1324 N N . LEU A 1 181 ? 8.610 -28.1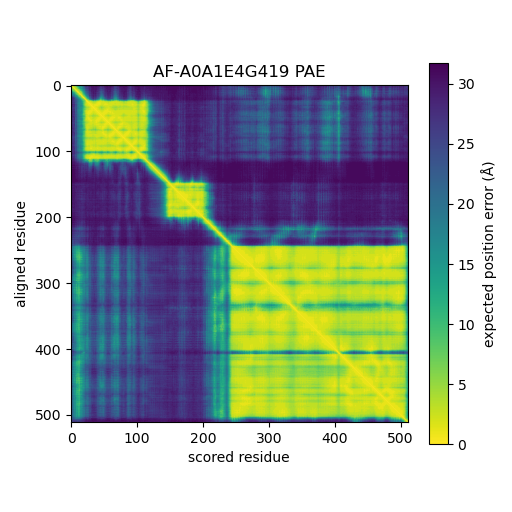99 41.581 1.00 88.81 181 LEU A N 1
ATOM 1325 C CA . LEU A 1 181 ? 9.903 -28.819 41.843 1.00 88.81 181 LEU A CA 1
ATOM 1326 C C . LEU A 1 181 ? 10.532 -29.274 40.534 1.00 88.81 181 LEU A C 1
ATOM 1328 O O . LEU A 1 181 ? 9.851 -29.808 39.668 1.00 88.81 181 LEU A O 1
ATOM 1332 N N . VAL A 1 182 ? 11.839 -29.122 40.417 1.00 89.00 182 VAL A N 1
ATOM 1333 C CA . VAL A 1 182 ? 12.631 -29.644 39.315 1.00 89.00 182 VAL A CA 1
ATOM 1334 C C . VAL A 1 182 ? 13.860 -30.352 39.861 1.00 89.00 182 VAL A C 1
ATOM 1336 O O . VAL A 1 182 ? 14.412 -29.996 40.907 1.00 89.00 182 VAL A O 1
ATOM 1339 N N . TRP A 1 183 ? 14.271 -31.388 39.151 1.00 89.19 183 TRP A N 1
ATOM 1340 C CA . TRP A 1 183 ? 15.470 -32.143 39.444 1.00 89.19 183 TRP A CA 1
ATOM 1341 C C . TRP A 1 183 ? 16.190 -32.468 38.141 1.00 89.19 183 TRP A C 1
ATOM 1343 O O . TRP A 1 183 ? 15.553 -32.795 37.140 1.00 89.19 183 TRP A O 1
ATOM 1353 N N . LYS A 1 184 ? 17.518 -32.390 38.165 1.00 86.50 184 LYS A N 1
ATOM 1354 C CA . LYS A 1 184 ? 18.389 -32.883 37.098 1.00 86.50 184 LYS A CA 1
ATOM 1355 C C . LYS A 1 184 ? 19.483 -33.758 37.685 1.00 86.50 184 LYS A C 1
ATOM 1357 O O . LYS A 1 184 ? 19.820 -33.653 38.869 1.00 86.50 184 LYS A O 1
ATOM 1362 N N . GLN A 1 185 ? 20.065 -34.598 36.838 1.00 77.00 185 GLN A N 1
ATOM 1363 C CA . GLN A 1 185 ? 21.172 -35.460 37.225 1.00 77.00 185 GLN A CA 1
ATOM 1364 C C . GLN A 1 185 ? 22.319 -34.632 37.832 1.00 77.00 185 GLN A C 1
ATOM 1366 O O . GLN A 1 185 ? 22.841 -33.715 37.206 1.00 77.00 185 GLN A O 1
ATOM 1371 N N . GLY A 1 186 ? 22.693 -34.955 39.074 1.00 78.31 186 GLY A N 1
ATOM 1372 C CA . GLY A 1 186 ? 23.710 -34.226 39.844 1.00 78.31 186 GLY A CA 1
ATOM 1373 C C . GLY A 1 186 ? 23.157 -33.345 40.970 1.00 78.31 186 GLY A C 1
ATOM 1374 O O . GLY A 1 186 ? 23.936 -32.884 41.802 1.00 78.31 186 GLY A O 1
ATOM 1375 N N . MET A 1 187 ? 21.836 -33.151 41.058 1.00 82.69 187 MET A N 1
ATOM 1376 C CA . MET A 1 187 ? 21.213 -32.496 42.213 1.00 82.69 187 MET A CA 1
ATOM 1377 C C . MET A 1 187 ? 21.016 -33.484 43.376 1.00 82.69 187 MET A C 1
ATOM 1379 O O . MET A 1 187 ? 20.526 -34.594 43.148 1.00 82.69 187 MET A O 1
ATOM 1383 N N . PRO A 1 188 ? 21.355 -33.101 44.623 1.00 74.25 188 PRO A N 1
ATOM 1384 C CA . PRO A 1 188 ? 21.178 -33.969 45.788 1.00 74.25 188 PRO A CA 1
ATOM 1385 C C . PRO A 1 188 ? 19.700 -34.182 46.146 1.00 74.25 188 PRO A C 1
ATOM 1387 O O . PRO A 1 188 ? 19.347 -35.266 46.592 1.00 74.25 188 PRO A O 1
ATOM 1390 N N . ASP A 1 189 ? 18.852 -33.180 45.892 1.00 82.12 189 ASP A N 1
ATOM 1391 C CA . ASP A 1 189 ? 17.415 -33.177 46.172 1.00 82.12 189 ASP A CA 1
ATOM 1392 C C . ASP A 1 189 ? 16.654 -32.394 45.091 1.00 82.12 189 ASP A C 1
ATOM 1394 O O . ASP A 1 189 ? 17.239 -31.608 44.342 1.00 82.12 189 ASP A O 1
ATOM 1398 N N . TRP A 1 190 ? 15.336 -32.595 45.018 1.00 85.69 190 TRP A N 1
ATOM 1399 C CA . TRP A 1 190 ? 14.433 -31.761 44.221 1.00 85.69 190 TRP A CA 1
ATOM 1400 C C . TRP A 1 190 ? 14.438 -30.323 44.741 1.00 85.69 190 TRP A C 1
ATOM 1402 O O . TRP A 1 190 ? 14.313 -30.099 45.945 1.00 85.69 190 TRP A O 1
ATOM 1412 N N . ALA A 1 191 ? 14.519 -29.344 43.841 1.00 86.81 191 ALA A N 1
ATOM 1413 C CA . ALA A 1 191 ? 14.516 -27.933 44.214 1.00 86.81 191 ALA A CA 1
ATOM 1414 C C . ALA A 1 191 ? 13.438 -27.159 43.442 1.00 86.81 191 ALA A C 1
ATOM 1416 O O . ALA A 1 191 ? 13.073 -27.565 42.343 1.00 86.81 191 ALA A O 1
ATOM 1417 N N . PRO A 1 192 ? 12.912 -26.040 43.967 1.00 88.38 192 PRO A N 1
ATOM 1418 C CA . PRO A 1 192 ? 12.006 -25.186 43.204 1.00 88.38 192 PRO A CA 1
ATOM 1419 C C . PRO A 1 192 ? 12.655 -24.711 41.900 1.00 88.38 192 PRO A C 1
ATOM 1421 O O . PRO A 1 192 ? 13.825 -24.323 41.922 1.00 88.38 192 PRO A O 1
ATOM 1424 N N . ILE A 1 193 ? 11.904 -24.658 40.798 1.00 84.31 193 ILE A N 1
ATOM 1425 C CA . ILE A 1 193 ? 12.405 -24.222 39.481 1.00 84.31 193 ILE A CA 1
ATOM 1426 C C . ILE A 1 193 ? 13.159 -22.892 39.578 1.00 84.31 193 ILE A C 1
ATOM 1428 O O . ILE A 1 193 ? 14.285 -22.784 39.107 1.00 84.31 193 ILE A O 1
ATOM 1432 N N . GLN A 1 194 ? 12.611 -21.910 40.295 1.00 84.31 194 GLN A N 1
ATOM 1433 C CA . GLN A 1 194 ? 13.230 -20.590 40.468 1.00 84.31 194 GLN A CA 1
ATOM 1434 C C . GLN A 1 194 ? 14.562 -20.568 41.234 1.00 84.31 194 GLN A C 1
ATOM 1436 O O . GLN A 1 194 ? 15.244 -19.546 41.227 1.00 84.31 194 GLN A O 1
ATOM 1441 N N . SER A 1 195 ? 14.899 -21.641 41.956 1.00 85.12 195 SER A N 1
ATOM 1442 C CA . SER A 1 195 ? 16.132 -21.714 42.751 1.00 85.12 195 SER A CA 1
ATOM 1443 C C . SER A 1 195 ? 17.365 -22.047 41.911 1.00 85.12 195 SER A C 1
ATOM 1445 O O . SER A 1 195 ? 18.489 -21.808 42.348 1.00 85.12 195 SER A O 1
ATOM 1447 N N . LEU A 1 196 ? 17.155 -22.559 40.697 1.00 83.12 196 LEU A N 1
ATOM 1448 C CA . LEU A 1 196 ? 18.209 -22.832 39.732 1.00 83.12 196 LEU A CA 1
ATOM 1449 C C . LEU A 1 196 ? 18.553 -21.546 38.961 1.00 83.12 196 LEU A C 1
ATOM 1451 O O . LEU A 1 196 ? 17.647 -20.913 38.402 1.00 83.12 196 LEU A O 1
ATOM 1455 N N . PRO A 1 197 ? 19.838 -21.140 38.908 1.00 76.81 197 PRO A N 1
ATOM 1456 C CA . PRO A 1 197 ? 20.268 -19.909 38.243 1.00 76.81 197 PRO A CA 1
ATOM 1457 C C . PRO A 1 197 ? 19.782 -19.798 36.796 1.00 76.81 197 PRO A C 1
ATOM 1459 O O . PRO A 1 197 ? 19.424 -18.712 36.343 1.00 76.81 197 PRO A O 1
ATOM 1462 N N . GLU A 1 198 ? 19.699 -20.926 36.089 1.00 78.19 198 GLU A N 1
ATOM 1463 C CA . GLU A 1 198 ? 19.245 -20.997 34.704 1.00 78.19 198 GLU A CA 1
ATOM 1464 C C . GLU A 1 198 ? 17.750 -20.683 34.497 1.00 78.19 198 GLU A C 1
ATOM 1466 O O . GLU A 1 198 ? 17.350 -20.438 33.356 1.00 78.19 198 GLU A O 1
ATOM 1471 N N . PHE A 1 199 ? 16.947 -20.640 35.567 1.00 80.31 199 PHE A N 1
ATOM 1472 C CA . PHE A 1 199 ? 15.525 -20.265 35.558 1.00 80.31 199 PHE A CA 1
ATOM 1473 C C . PHE A 1 199 ? 15.226 -19.024 36.425 1.00 80.31 199 PHE A C 1
ATOM 1475 O O . PHE A 1 199 ? 14.097 -18.530 36.444 1.00 80.31 199 PHE A O 1
ATOM 1482 N N . ALA A 1 200 ? 16.232 -18.464 37.106 1.00 64.44 200 ALA A N 1
ATOM 1483 C CA . ALA A 1 200 ? 16.082 -17.348 38.043 1.00 64.44 200 ALA A CA 1
ATOM 1484 C C . ALA A 1 200 ? 15.683 -16.005 37.387 1.00 64.44 200 ALA A C 1
ATOM 1486 O O . ALA A 1 200 ? 15.232 -15.093 38.077 1.00 64.44 200 ALA A O 1
ATOM 1487 N N . GLN A 1 201 ? 15.830 -15.857 36.064 1.00 56.03 201 GLN A N 1
ATOM 1488 C CA . GLN A 1 201 ? 15.296 -14.701 35.323 1.00 56.03 201 GLN A CA 1
ATOM 1489 C C . GLN A 1 201 ? 13.818 -14.870 34.941 1.00 56.03 201 GLN A C 1
ATOM 1491 O O . GLN A 1 201 ? 13.099 -13.876 34.875 1.00 56.03 201 GLN A O 1
ATOM 1496 N N . ALA A 1 202 ? 13.341 -16.106 34.766 1.00 53.41 202 ALA A N 1
ATOM 1497 C CA . ALA A 1 202 ? 11.941 -16.391 34.446 1.00 53.41 202 ALA A CA 1
ATOM 1498 C C . ALA A 1 202 ? 11.005 -16.192 35.659 1.00 53.41 202 ALA A C 1
ATOM 1500 O O . ALA A 1 202 ? 9.811 -15.951 35.495 1.00 53.41 202 ALA A O 1
ATOM 1501 N N . SER A 1 203 ? 11.541 -16.230 36.886 1.00 47.06 203 SER A N 1
ATOM 1502 C CA . SER A 1 203 ? 10.788 -16.060 38.140 1.00 47.06 203 SER A CA 1
ATOM 1503 C C . SER A 1 203 ? 10.437 -14.611 38.490 1.00 47.06 203 SER A C 1
ATOM 1505 O O . SER A 1 203 ? 9.655 -14.383 39.412 1.00 47.06 203 SER A O 1
ATOM 1507 N N . LYS A 1 204 ? 10.966 -13.622 37.758 1.00 48.81 204 LYS A N 1
ATOM 1508 C CA . LYS A 1 204 ? 10.597 -12.212 37.961 1.00 48.81 204 LYS A CA 1
ATOM 1509 C C . LYS A 1 204 ? 9.292 -11.810 37.280 1.00 48.81 204 LYS A C 1
ATOM 1511 O O . LYS A 1 204 ? 8.867 -10.675 37.478 1.00 48.81 204 LYS A O 1
ATOM 1516 N N . GLY A 1 205 ? 8.665 -12.722 36.529 1.00 41.41 205 GLY A N 1
ATOM 1517 C CA . GLY A 1 205 ? 7.520 -12.409 35.681 1.00 41.41 205 GLY A CA 1
ATOM 1518 C C . GLY A 1 205 ? 7.830 -11.275 34.691 1.00 41.41 205 GLY A C 1
ATOM 1519 O O . GLY A 1 205 ? 8.880 -10.628 34.750 1.00 41.41 205 GLY A O 1
ATOM 1520 N N . PRO A 1 206 ? 6.922 -10.977 33.758 1.00 36.34 206 PRO A N 1
ATOM 1521 C CA . PRO A 1 206 ? 6.876 -9.640 33.191 1.00 36.34 206 PRO A CA 1
ATOM 1522 C C . PRO A 1 206 ? 6.733 -8.638 34.354 1.00 36.34 206 PRO A C 1
ATOM 1524 O O . PRO A 1 206 ? 6.061 -8.965 35.341 1.00 36.34 206 PRO A O 1
ATOM 1527 N N . PRO A 1 207 ? 7.313 -7.425 34.272 1.00 39.44 207 PRO A N 1
ATOM 1528 C CA . PRO A 1 207 ? 6.946 -6.346 35.184 1.00 39.44 207 PRO A CA 1
ATOM 1529 C C . PRO A 1 207 ? 5.416 -6.288 35.296 1.00 39.44 207 PRO A C 1
ATOM 1531 O O . PRO A 1 207 ? 4.750 -6.513 34.277 1.00 39.44 207 PRO A O 1
ATOM 1534 N N . PRO A 1 208 ? 4.836 -6.015 36.484 1.00 38.72 208 PRO A N 1
ATOM 1535 C CA . PRO A 1 208 ? 3.402 -5.782 36.571 1.00 38.72 208 PRO A CA 1
ATOM 1536 C C . PRO A 1 208 ? 3.042 -4.773 35.487 1.00 38.72 208 PRO A C 1
ATOM 1538 O O . PRO A 1 208 ? 3.713 -3.742 35.367 1.00 38.72 208 PRO A O 1
ATOM 1541 N N . LEU A 1 209 ? 2.049 -5.124 34.660 1.00 30.23 209 LEU A N 1
ATOM 1542 C CA . LEU A 1 209 ? 1.564 -4.228 33.623 1.00 30.23 209 LEU A CA 1
ATOM 1543 C C . LEU A 1 209 ? 1.370 -2.861 34.287 1.00 30.23 209 LEU A C 1
ATOM 1545 O O . LEU A 1 209 ? 0.767 -2.818 35.371 1.00 30.23 209 LEU A O 1
ATOM 1549 N N . PRO A 1 210 ? 1.901 -1.764 33.711 1.00 39.44 210 PRO A N 1
ATOM 1550 C CA . PRO A 1 210 ? 1.525 -0.441 34.184 1.00 39.44 210 PRO A CA 1
ATOM 1551 C C . PRO A 1 210 ? -0.004 -0.434 34.311 1.00 39.44 210 PRO A C 1
ATOM 1553 O O . PRO A 1 210 ? -0.651 -1.046 33.450 1.00 39.44 210 PRO A O 1
ATOM 1556 N N . PRO A 1 211 ? -0.564 0.139 35.402 1.00 37.34 211 PRO A N 1
ATOM 1557 C CA . PRO A 1 211 ? -2.002 0.111 35.663 1.00 37.34 211 PRO A CA 1
ATOM 1558 C C . PRO A 1 211 ? -2.691 0.386 34.350 1.00 37.34 211 PRO A C 1
ATOM 1560 O O . PRO A 1 211 ? -2.312 1.381 33.729 1.00 37.34 211 PRO A O 1
ATOM 1563 N N . SER A 1 212 ? -3.544 -0.560 33.919 1.00 33.75 212 SER A N 1
ATOM 1564 C CA . SER A 1 212 ? -4.115 -0.622 32.574 1.00 33.75 212 SER A CA 1
ATOM 1565 C C . SER A 1 212 ? -4.264 0.798 32.081 1.00 33.75 212 SER A C 1
ATOM 1567 O O . SER A 1 212 ? -5.130 1.529 32.578 1.00 33.75 212 SER A O 1
ATOM 1569 N N . GLN A 1 213 ? -3.360 1.216 31.183 1.00 34.75 213 GLN A N 1
ATOM 1570 C CA . GLN A 1 213 ? -3.660 2.416 30.436 1.00 34.75 213 GLN A CA 1
ATOM 1571 C C . GLN A 1 213 ? -5.065 2.160 29.894 1.00 34.75 213 GLN A C 1
ATOM 1573 O O . GLN A 1 213 ? -5.364 0.998 29.563 1.00 34.75 213 GLN A O 1
ATOM 1578 N N . PRO A 1 214 ? -5.951 3.170 29.892 1.00 36.38 214 PRO A N 1
ATOM 1579 C CA . PRO A 1 214 ? -7.187 3.048 29.143 1.00 36.38 214 PRO A CA 1
ATOM 1580 C C . PRO A 1 214 ? -6.837 2.330 27.839 1.00 36.38 214 PRO A C 1
ATOM 1582 O O . PRO A 1 214 ? -5.766 2.602 27.273 1.00 36.38 214 PRO A O 1
ATOM 1585 N N . GLY A 1 215 ? -7.661 1.362 27.416 1.00 31.83 215 GLY A N 1
ATOM 1586 C CA . GLY A 1 215 ? -7.515 0.804 26.070 1.00 31.83 215 GLY A CA 1
ATOM 1587 C C . GLY A 1 215 ? -7.277 1.949 25.078 1.00 31.83 215 GLY A C 1
ATOM 1588 O O . GLY A 1 215 ? -7.611 3.089 25.429 1.00 31.83 215 GLY A O 1
ATOM 1589 N N . PRO A 1 216 ? -6.654 1.689 23.909 1.00 38.03 216 PRO A N 1
ATOM 1590 C CA . PRO A 1 216 ? -6.379 2.744 22.928 1.00 38.03 216 PRO A CA 1
ATOM 1591 C C . PRO A 1 216 ? -7.562 3.710 22.928 1.00 38.03 216 PRO A C 1
ATOM 1593 O O . PRO A 1 216 ? -8.691 3.202 22.909 1.00 38.03 216 PRO A O 1
ATOM 1596 N N . PRO A 1 217 ? -7.323 5.023 23.151 1.00 42.47 217 PRO A N 1
ATOM 1597 C CA . PRO A 1 217 ? -8.408 5.958 23.407 1.00 42.47 217 PRO A CA 1
ATOM 1598 C C . PRO A 1 217 ? -9.507 5.693 22.380 1.00 42.47 217 PRO A C 1
ATOM 1600 O O . PRO A 1 217 ? -9.154 5.397 21.229 1.00 42.47 217 PRO A O 1
ATOM 1603 N N . PRO A 1 218 ? -10.794 5.705 22.787 1.00 48.34 218 PRO A N 1
ATOM 1604 C CA . PRO A 1 218 ? -11.875 5.552 21.824 1.00 48.34 218 PRO A CA 1
ATOM 1605 C C . PRO A 1 218 ? -11.580 6.468 20.640 1.00 48.34 218 PRO A C 1
ATOM 1607 O O . PRO A 1 218 ? -10.949 7.523 20.824 1.00 48.34 218 PRO A O 1
ATOM 1610 N N . LEU A 1 219 ? -11.970 6.042 19.431 1.00 46.91 219 LEU A N 1
ATOM 1611 C CA . LEU A 1 219 ? -11.857 6.911 18.262 1.00 46.91 219 LEU A CA 1
ATOM 1612 C C . LEU A 1 219 ? -12.354 8.302 18.686 1.00 46.91 219 LEU A C 1
ATOM 1614 O O . LEU A 1 219 ? -13.285 8.374 19.490 1.00 46.91 219 LEU A O 1
ATOM 1618 N N . PRO A 1 220 ? -11.722 9.409 18.263 1.00 47.91 220 PRO A N 1
ATOM 1619 C CA . PRO A 1 220 ? -12.222 10.737 18.589 1.00 47.91 220 PRO A CA 1
ATOM 1620 C C . PRO A 1 220 ? -13.599 10.963 17.930 1.00 47.91 220 PRO A C 1
ATOM 1622 O O . PRO A 1 220 ? -13.720 11.601 16.889 1.00 47.91 220 PRO A O 1
ATOM 1625 N N . THR A 1 221 ? -14.634 10.382 18.534 1.00 48.72 221 THR A N 1
ATOM 1626 C CA . THR A 1 221 ? -16.039 10.297 18.125 1.00 48.72 221 THR A CA 1
ATOM 1627 C C . THR A 1 221 ? -16.966 10.552 19.319 1.00 48.72 221 THR A C 1
ATOM 1629 O O . THR A 1 221 ? -18.180 10.607 19.128 1.00 48.72 221 THR A O 1
ATOM 1632 N N . ASP A 1 222 ? -16.419 10.805 20.522 1.00 41.84 222 ASP A N 1
ATOM 1633 C CA . ASP A 1 222 ? -17.144 11.230 21.731 1.00 41.84 222 ASP A CA 1
ATOM 1634 C C . ASP A 1 222 ? -17.768 12.635 21.545 1.00 41.84 222 ASP A C 1
ATOM 1636 O O . ASP A 1 222 ? -17.328 13.641 22.103 1.00 41.84 222 ASP A O 1
ATOM 1640 N N . GLY A 1 223 ? -18.796 12.724 20.698 1.00 41.94 223 GLY A N 1
ATOM 1641 C CA . GLY A 1 223 ? -19.677 13.881 20.513 1.00 41.94 223 GLY A CA 1
ATOM 1642 C C . GLY A 1 223 ? -19.061 15.123 19.856 1.00 41.94 223 GLY A C 1
ATOM 1643 O O . GLY A 1 223 ? -19.769 16.114 19.666 1.00 41.94 223 GLY A O 1
ATOM 1644 N N . GLY A 1 224 ? -17.774 15.099 19.508 1.00 36.88 224 GLY A N 1
ATOM 1645 C CA . GLY A 1 224 ? -17.123 16.133 18.706 1.00 36.88 224 GLY A CA 1
ATOM 1646 C C . GLY A 1 224 ? -17.311 15.884 17.204 1.00 36.88 224 GLY A C 1
ATOM 1647 O O . GLY A 1 224 ? -17.446 14.731 16.798 1.00 36.88 224 GLY A O 1
ATOM 1648 N N . PRO A 1 225 ? -17.326 16.929 16.352 1.00 36.44 225 PRO A N 1
ATOM 1649 C CA . PRO A 1 225 ? -17.228 16.718 14.911 1.00 36.44 225 PRO A CA 1
ATOM 1650 C C . PRO A 1 225 ? -15.977 15.883 14.613 1.00 36.44 225 PRO A C 1
ATOM 1652 O O . PRO A 1 225 ? -14.950 16.084 15.271 1.00 36.44 225 PRO A O 1
ATOM 1655 N N . ALA A 1 226 ? -16.069 14.973 13.630 1.00 40.72 226 ALA A N 1
ATOM 1656 C CA . ALA A 1 226 ? -14.902 14.287 13.080 1.00 40.72 226 ALA A CA 1
ATOM 1657 C C . ALA A 1 226 ? -13.783 15.325 12.909 1.00 40.72 226 ALA A C 1
ATOM 1659 O O . ALA A 1 226 ? -14.087 16.453 12.489 1.00 40.72 226 ALA A O 1
ATOM 1660 N N . PRO A 1 227 ? -12.531 15.018 13.303 1.00 43.53 227 PRO A N 1
ATOM 1661 C CA . PRO A 1 227 ? -11.465 16.003 13.203 1.00 43.53 227 PRO A CA 1
ATOM 1662 C C . PRO A 1 227 ? -11.493 16.583 11.787 1.00 43.53 227 PRO A C 1
ATOM 1664 O O . PRO A 1 227 ? -11.725 15.831 10.853 1.00 43.53 227 PRO A O 1
ATOM 1667 N N . GLY A 1 228 ? -11.395 17.903 11.633 1.00 43.41 228 GLY A N 1
ATOM 1668 C CA . GLY A 1 228 ? -11.608 18.565 10.341 1.00 43.41 228 GLY A CA 1
ATOM 1669 C C . GLY A 1 228 ? -10.674 18.061 9.227 1.00 43.41 228 GLY A C 1
ATOM 1670 O O . GLY A 1 228 ? -9.788 17.245 9.494 1.00 43.41 228 GLY A O 1
ATOM 1671 N N . PRO A 1 229 ? -10.851 18.548 7.983 1.00 45.94 229 PRO A N 1
ATOM 1672 C CA . PRO A 1 229 ? -10.062 18.098 6.837 1.00 45.94 229 PRO A CA 1
ATOM 1673 C C . PRO A 1 229 ? -8.556 18.153 7.128 1.00 45.94 229 PRO A C 1
ATOM 1675 O O . PRO A 1 229 ? -8.103 18.976 7.925 1.00 45.94 229 PRO A O 1
ATOM 1678 N N . LEU A 1 230 ? -7.774 17.308 6.445 1.00 46.97 230 LEU A N 1
ATOM 1679 C CA . LEU A 1 230 ? -6.306 17.391 6.395 1.00 46.97 230 LEU A CA 1
ATOM 1680 C C . LEU A 1 230 ? -5.875 18.709 5.713 1.00 46.97 230 LEU A C 1
ATOM 1682 O O . LEU A 1 230 ? -5.350 18.702 4.611 1.00 46.97 230 LEU A O 1
ATOM 1686 N N . SER A 1 231 ? -6.149 19.870 6.307 1.00 45.31 231 SER A N 1
ATOM 1687 C CA . SER A 1 231 ? -5.707 21.167 5.801 1.00 45.31 231 SER A CA 1
ATOM 1688 C C . SER A 1 231 ? -4.559 21.688 6.654 1.00 45.31 231 SER A C 1
ATOM 1690 O O . SER A 1 231 ? -4.719 21.999 7.834 1.00 45.31 231 SER A O 1
ATOM 1692 N N . ASN A 1 232 ? -3.391 21.804 6.028 1.00 41.22 232 ASN A N 1
ATOM 1693 C CA . ASN A 1 232 ? -2.226 22.466 6.594 1.00 41.22 232 ASN A CA 1
ATOM 1694 C C . ASN A 1 232 ? -2.468 23.984 6.622 1.00 41.22 232 ASN A C 1
ATOM 1696 O O . ASN A 1 232 ? -2.134 24.678 5.665 1.00 41.22 232 ASN A O 1
ATOM 1700 N N . ASP A 1 233 ? -2.979 24.526 7.725 1.00 40.06 233 ASP A N 1
ATOM 1701 C CA . ASP A 1 233 ? -3.106 25.983 7.937 1.00 40.06 233 ASP A CA 1
ATOM 1702 C C . ASP A 1 233 ? -1.750 26.705 8.156 1.00 40.06 233 ASP A C 1
ATOM 1704 O O . ASP A 1 233 ? -1.689 27.795 8.717 1.00 40.06 233 ASP A O 1
ATOM 1708 N N . ASN A 1 234 ? -0.638 26.144 7.671 1.00 37.56 234 ASN A N 1
ATOM 1709 C CA . ASN A 1 234 ? 0.679 26.784 7.677 1.00 37.56 234 ASN A CA 1
ATOM 1710 C C . ASN A 1 234 ? 1.206 26.984 6.249 1.00 37.56 234 ASN A C 1
ATOM 1712 O O . ASN A 1 234 ? 2.225 26.421 5.858 1.00 37.56 234 ASN A O 1
ATOM 1716 N N . THR A 1 235 ? 0.539 27.834 5.467 1.00 40.53 235 THR A N 1
ATOM 1717 C CA . THR A 1 235 ? 1.138 28.419 4.257 1.00 40.53 235 THR A CA 1
ATOM 1718 C C . THR A 1 235 ? 1.527 29.865 4.539 1.00 40.53 235 THR A C 1
ATOM 1720 O O . THR A 1 235 ? 0.671 30.715 4.791 1.00 40.53 235 THR A O 1
ATOM 1723 N N . GLY A 1 236 ? 2.830 30.151 4.500 1.00 30.05 236 GLY A N 1
ATOM 1724 C CA . GLY A 1 236 ? 3.344 31.520 4.502 1.00 30.05 236 GLY A CA 1
ATOM 1725 C C . GLY A 1 236 ? 2.818 32.340 3.309 1.00 30.05 236 GLY A C 1
ATOM 1726 O O . GLY A 1 236 ? 2.260 31.787 2.358 1.00 30.05 236 GLY A O 1
ATOM 1727 N N . PRO A 1 237 ? 2.976 33.675 3.333 1.00 27.86 237 PRO A N 1
ATOM 1728 C CA . PRO A 1 237 ? 2.376 34.548 2.330 1.00 27.86 237 PRO A CA 1
ATOM 1729 C C . PRO A 1 237 ? 2.986 34.305 0.941 1.00 27.86 237 PRO A C 1
ATOM 1731 O O . PRO A 1 237 ? 4.178 34.530 0.739 1.00 27.86 237 PRO A O 1
ATOM 1734 N N . GLY A 1 238 ? 2.155 33.883 -0.022 1.00 35.75 238 GLY A N 1
ATOM 1735 C CA . GLY A 1 238 ? 2.516 33.811 -1.446 1.00 35.75 238 GLY A CA 1
ATOM 1736 C C . GLY A 1 238 ? 2.230 32.493 -2.176 1.00 35.75 238 GLY A C 1
ATOM 1737 O O . GLY A 1 238 ? 2.497 32.422 -3.372 1.00 35.75 238 GLY A O 1
ATOM 1738 N N . GLN A 1 239 ? 1.680 31.468 -1.521 1.00 36.47 239 GLN A N 1
ATOM 1739 C CA . GLN A 1 239 ? 1.291 30.217 -2.185 1.00 36.47 239 GLN A CA 1
ATOM 1740 C C . GLN A 1 239 ? -0.196 30.243 -2.564 1.00 36.47 239 GLN A C 1
ATOM 1742 O O . GLN A 1 239 ? -1.061 30.403 -1.706 1.00 36.47 239 GLN A O 1
ATOM 1747 N N . VAL A 1 240 ? -0.498 30.113 -3.862 1.00 36.38 240 VAL A N 1
ATOM 1748 C CA . VAL A 1 240 ? -1.861 29.821 -4.331 1.00 36.38 240 VAL A CA 1
ATOM 1749 C C . VAL A 1 240 ? -2.170 28.397 -3.880 1.00 36.38 240 VAL A C 1
ATOM 1751 O O . VAL A 1 240 ? -1.423 27.492 -4.247 1.00 36.38 240 VAL A O 1
ATOM 1754 N N . PRO A 1 241 ? -3.200 28.171 -3.063 1.00 44.75 241 PRO A N 1
ATOM 1755 C CA . PRO A 1 241 ? -3.272 26.922 -2.344 1.00 44.75 241 PRO A CA 1
ATOM 1756 C C . PRO A 1 241 ? -3.930 25.836 -3.204 1.00 44.75 241 PRO A C 1
ATOM 1758 O O . PRO A 1 241 ? -5.011 26.016 -3.763 1.00 44.75 241 PRO A O 1
ATOM 1761 N N . TYR A 1 242 ? -3.294 24.668 -3.263 1.00 46.34 242 TYR A N 1
ATOM 1762 C CA . TYR A 1 242 ? -3.878 23.436 -3.808 1.00 46.34 242 TYR A CA 1
ATOM 1763 C C . TYR A 1 242 ? -5.036 22.898 -2.926 1.00 46.34 242 TYR A C 1
ATOM 1765 O O . TYR A 1 242 ? -5.635 21.878 -3.239 1.00 46.34 242 TYR A O 1
ATOM 1773 N N . ASN A 1 243 ? -5.417 23.622 -1.862 1.00 55.41 243 ASN A N 1
ATOM 1774 C CA . ASN A 1 243 ? -6.472 23.310 -0.886 1.00 55.41 243 ASN A CA 1
ATOM 1775 C C . ASN A 1 243 ? -7.914 23.549 -1.387 1.00 55.41 243 ASN A C 1
ATOM 1777 O O . ASN A 1 243 ? -8.832 23.750 -0.585 1.00 55.41 243 ASN A O 1
ATOM 1781 N N . SER A 1 244 ? -8.138 23.567 -2.703 1.00 68.44 244 SER A N 1
ATOM 1782 C CA . SER A 1 244 ? -9.493 23.720 -3.233 1.00 68.44 244 SER A CA 1
ATOM 1783 C C . SER A 1 244 ? -10.345 22.504 -2.858 1.00 68.44 244 SER A C 1
ATOM 1785 O O . SER A 1 244 ? -9.873 21.369 -2.888 1.00 68.44 244 SER A O 1
ATOM 1787 N N . GLU A 1 245 ? -11.625 22.721 -2.557 1.00 75.50 245 GLU A N 1
ATOM 1788 C CA . GLU A 1 245 ? -12.594 21.648 -2.279 1.00 75.50 245 GLU A CA 1
ATOM 1789 C C . GLU A 1 245 ? -12.580 20.545 -3.356 1.00 75.50 245 GLU A C 1
ATOM 1791 O O . GLU A 1 245 ? -12.720 19.368 -3.039 1.00 75.50 245 GLU A O 1
ATOM 1796 N N . HIS A 1 246 ? -12.306 20.909 -4.612 1.00 76.44 246 HIS A N 1
ATOM 1797 C CA . HIS A 1 246 ? -12.183 19.972 -5.729 1.00 76.44 246 HIS A CA 1
ATOM 1798 C C . HIS A 1 246 ? -10.985 19.024 -5.585 1.00 76.44 246 HIS A C 1
ATOM 1800 O O . HIS A 1 246 ? -11.124 17.832 -5.848 1.00 76.44 246 HIS A O 1
ATOM 1806 N N . ALA A 1 247 ? -9.822 19.530 -5.156 1.00 76.25 247 ALA A N 1
ATOM 1807 C CA . ALA A 1 247 ? -8.636 18.703 -4.941 1.00 76.25 247 ALA A CA 1
ATOM 1808 C C . ALA A 1 247 ? -8.892 17.687 -3.822 1.00 76.25 247 ALA A C 1
ATOM 1810 O O . ALA A 1 247 ? -8.680 16.496 -4.034 1.00 76.25 247 ALA A O 1
ATOM 1811 N N . ARG A 1 248 ? -9.483 18.127 -2.703 1.00 82.31 248 ARG A N 1
ATOM 1812 C CA . ARG A 1 248 ? -9.868 17.239 -1.597 1.00 82.31 248 ARG A CA 1
ATOM 1813 C C . ARG A 1 248 ? -10.868 16.167 -2.034 1.00 82.31 248 ARG A C 1
ATOM 1815 O O . ARG A 1 248 ? -10.648 14.993 -1.767 1.00 82.31 248 ARG A O 1
ATOM 1822 N N . ILE A 1 249 ? -11.938 16.549 -2.738 1.00 83.81 249 ILE A N 1
ATOM 1823 C CA . ILE A 1 249 ? -12.926 15.594 -3.273 1.00 83.81 249 ILE A CA 1
ATOM 1824 C C . ILE A 1 249 ? -12.239 14.565 -4.176 1.00 83.81 249 ILE A C 1
ATOM 1826 O O . ILE A 1 249 ? -12.490 13.370 -4.042 1.00 83.81 249 ILE A O 1
ATOM 1830 N N . SER A 1 250 ? -11.350 15.010 -5.068 1.00 84.50 250 SER A N 1
ATOM 1831 C CA . SER A 1 250 ? -10.622 14.093 -5.948 1.00 84.50 250 SER A CA 1
ATOM 1832 C C . SER A 1 250 ? -9.665 13.178 -5.178 1.00 84.50 250 SER A C 1
ATOM 1834 O O . SER A 1 250 ? -9.569 12.004 -5.514 1.00 84.50 250 SER A O 1
ATOM 1836 N N . ALA A 1 251 ? -9.012 13.670 -4.121 1.00 86.31 251 ALA A N 1
ATOM 1837 C CA . ALA A 1 251 ? -8.133 12.865 -3.283 1.00 86.31 251 ALA A CA 1
ATOM 1838 C C . ALA A 1 251 ? -8.915 11.800 -2.502 1.00 86.31 251 ALA A C 1
ATOM 1840 O O . ALA A 1 251 ? -8.472 10.659 -2.432 1.00 86.31 251 ALA A O 1
ATOM 1841 N N . ILE A 1 252 ? -10.104 12.138 -1.987 1.00 87.19 252 ILE A N 1
ATOM 1842 C CA . ILE A 1 252 ? -11.012 11.177 -1.342 1.00 87.19 252 ILE A CA 1
ATOM 1843 C C . ILE A 1 252 ? -11.466 10.113 -2.344 1.00 87.19 252 ILE A C 1
ATOM 1845 O O . ILE A 1 252 ? -11.421 8.922 -2.037 1.00 87.19 252 ILE A O 1
ATOM 1849 N N . MET A 1 253 ? -11.869 10.535 -3.547 1.00 86.69 253 MET A N 1
ATOM 1850 C CA . MET A 1 253 ? -12.308 9.632 -4.613 1.00 86.69 253 MET A CA 1
ATOM 1851 C C . MET A 1 253 ? -11.199 8.657 -5.010 1.00 86.69 253 MET A C 1
ATOM 1853 O O . MET A 1 253 ? -11.403 7.446 -4.964 1.00 86.69 253 MET A O 1
ATOM 1857 N N . LEU A 1 254 ? -10.018 9.171 -5.362 1.00 88.31 254 LEU A N 1
ATOM 1858 C CA . LEU A 1 254 ? -8.888 8.340 -5.770 1.00 88.31 254 LEU A CA 1
ATOM 1859 C C . LEU A 1 254 ? -8.375 7.479 -4.618 1.00 88.31 254 LEU A C 1
ATOM 1861 O O . LEU A 1 254 ? -8.127 6.301 -4.831 1.00 88.31 254 LEU A O 1
ATOM 1865 N N . GLY A 1 255 ? -8.252 8.036 -3.413 1.00 90.31 255 GLY A N 1
ATOM 1866 C CA . GLY A 1 255 ? -7.770 7.312 -2.239 1.00 90.31 255 GLY A CA 1
ATOM 1867 C C . GLY A 1 255 ? -8.665 6.132 -1.887 1.00 90.31 255 GLY A C 1
ATOM 1868 O O . GLY A 1 255 ? -8.177 5.014 -1.766 1.00 90.31 255 GLY A O 1
ATOM 1869 N N . SER A 1 256 ? -9.980 6.357 -1.811 1.00 91.62 256 SER A N 1
ATOM 1870 C CA . SER A 1 256 ? -10.942 5.285 -1.528 1.00 91.62 256 SER A CA 1
ATOM 1871 C C . SER A 1 256 ? -10.920 4.236 -2.643 1.00 91.62 256 SER A C 1
ATOM 1873 O O . SER A 1 256 ? -10.734 3.056 -2.369 1.00 91.62 256 SER A O 1
ATOM 1875 N N . THR A 1 257 ? -11.023 4.665 -3.909 1.00 92.06 257 THR A N 1
ATOM 1876 C CA . THR A 1 257 ? -11.069 3.749 -5.064 1.00 92.06 257 THR A CA 1
ATOM 1877 C C . THR A 1 257 ? -9.798 2.910 -5.178 1.00 92.06 257 THR A C 1
ATOM 1879 O O . THR A 1 257 ? -9.883 1.701 -5.374 1.00 92.06 257 THR A O 1
ATOM 1882 N N . LEU A 1 258 ? -8.621 3.531 -5.053 1.00 93.31 258 LEU A N 1
ATOM 1883 C CA . LEU A 1 258 ? -7.349 2.820 -5.134 1.00 93.31 258 LEU A CA 1
ATOM 1884 C C . LEU A 1 258 ? -7.102 1.939 -3.905 1.00 93.31 258 LEU A C 1
ATOM 1886 O O . LEU A 1 258 ? -6.502 0.884 -4.061 1.00 93.31 258 LEU A O 1
ATOM 1890 N N . GLY A 1 259 ? -7.574 2.331 -2.718 1.00 92.88 259 GLY A N 1
ATOM 1891 C CA . GLY A 1 259 ? -7.499 1.503 -1.511 1.00 92.88 259 GLY A CA 1
ATOM 1892 C C . GLY A 1 259 ? -8.253 0.186 -1.671 1.00 92.88 259 GLY A C 1
ATOM 1893 O O . GLY A 1 259 ? -7.701 -0.881 -1.408 1.00 92.88 259 GLY A O 1
ATOM 1894 N N . ILE A 1 260 ? -9.483 0.253 -2.182 1.00 93.94 260 ILE A N 1
ATOM 1895 C CA . ILE A 1 260 ? -10.315 -0.931 -2.441 1.00 93.94 260 ILE A CA 1
ATOM 1896 C C . ILE A 1 260 ? -9.745 -1.750 -3.593 1.00 93.94 260 ILE A C 1
ATOM 1898 O O . ILE A 1 260 ? -9.598 -2.958 -3.476 1.00 93.94 260 ILE A O 1
ATOM 1902 N N . PHE A 1 261 ? -9.362 -1.100 -4.695 1.00 96.44 261 PHE A N 1
ATOM 1903 C CA . PHE A 1 261 ? -8.723 -1.802 -5.805 1.00 96.44 261 PHE A CA 1
ATOM 1904 C C . PHE A 1 261 ? -7.439 -2.512 -5.356 1.00 96.44 261 PHE A C 1
ATOM 1906 O O . PHE A 1 261 ? -7.208 -3.649 -5.746 1.00 96.44 261 PHE A O 1
ATOM 1913 N N . GLY A 1 262 ? -6.615 -1.860 -4.532 1.00 95.19 262 GLY A N 1
ATOM 1914 C CA . GLY A 1 262 ? -5.406 -2.449 -3.966 1.00 95.19 262 GLY A CA 1
ATOM 1915 C C . GLY A 1 262 ? -5.712 -3.664 -3.094 1.00 95.19 262 GLY A C 1
ATOM 1916 O O . GLY A 1 262 ? -4.992 -4.652 -3.176 1.00 95.19 262 GLY A O 1
ATOM 1917 N N . HIS A 1 263 ? -6.800 -3.625 -2.323 1.00 95.75 263 HIS A N 1
ATOM 1918 C CA . HIS A 1 263 ? -7.271 -4.759 -1.530 1.00 95.75 263 HIS A CA 1
ATOM 1919 C C . HIS A 1 263 ? -7.672 -5.942 -2.434 1.00 95.75 263 HIS A C 1
ATOM 1921 O O . HIS A 1 263 ? -7.107 -7.028 -2.310 1.00 95.75 263 HIS A O 1
ATOM 1927 N N . GLU A 1 264 ? -8.520 -5.720 -3.444 1.00 97.06 264 GLU A N 1
ATOM 1928 C CA . GLU A 1 264 ? -8.900 -6.782 -4.395 1.00 97.06 264 GLU A CA 1
ATOM 1929 C C . GLU A 1 264 ? -7.719 -7.308 -5.215 1.00 97.06 264 GLU A C 1
ATOM 1931 O O . GLU A 1 264 ? -7.623 -8.497 -5.526 1.00 97.06 264 GLU A O 1
ATOM 1936 N N . LEU A 1 265 ? -6.779 -6.425 -5.557 1.00 96.19 265 LEU A N 1
ATOM 1937 C CA . LEU A 1 265 ? -5.532 -6.810 -6.199 1.00 96.19 265 LEU A CA 1
ATOM 1938 C C . LEU A 1 265 ? -4.676 -7.680 -5.273 1.00 96.19 265 LEU A C 1
ATOM 1940 O O . LEU A 1 265 ? -4.016 -8.589 -5.766 1.00 96.19 265 LEU A O 1
ATOM 1944 N N . GLY A 1 266 ? -4.707 -7.455 -3.959 1.00 93.19 266 GLY A N 1
ATOM 1945 C CA . GLY A 1 266 ? -4.072 -8.323 -2.969 1.00 93.19 266 GLY A CA 1
ATOM 1946 C C . GLY A 1 266 ? -4.594 -9.758 -3.055 1.00 93.19 266 GLY A C 1
ATOM 1947 O O . GLY A 1 266 ? -3.797 -10.691 -3.185 1.00 93.19 266 GLY A O 1
ATOM 1948 N N . HIS A 1 267 ? -5.917 -9.939 -3.101 1.00 95.44 267 HIS A N 1
ATOM 1949 C CA . HIS A 1 267 ? -6.524 -11.257 -3.322 1.00 95.44 267 HIS A CA 1
ATOM 1950 C C . HIS A 1 267 ? -6.159 -11.851 -4.684 1.00 95.44 267 HIS A C 1
ATOM 1952 O O . HIS A 1 267 ? -5.821 -13.033 -4.771 1.00 95.44 267 HIS A O 1
ATOM 1958 N N . ALA A 1 268 ? -6.157 -11.041 -5.747 1.00 94.75 268 ALA A N 1
ATOM 1959 C CA . ALA A 1 268 ? -5.751 -11.500 -7.072 1.00 94.75 268 ALA A CA 1
ATOM 1960 C C . ALA A 1 268 ? -4.282 -11.950 -7.103 1.00 94.75 268 ALA A C 1
ATOM 1962 O O . ALA A 1 268 ? -3.964 -12.980 -7.688 1.00 94.75 268 ALA A O 1
ATOM 1963 N N . MET A 1 269 ? -3.382 -11.230 -6.432 1.00 92.88 269 MET A N 1
ATOM 1964 C CA . MET A 1 269 ? -1.974 -11.606 -6.295 1.00 92.88 269 MET A CA 1
ATOM 1965 C C . MET A 1 269 ? -1.831 -12.939 -5.555 1.00 92.88 269 MET A C 1
ATOM 1967 O O . MET A 1 269 ? -1.129 -13.830 -6.032 1.00 92.88 269 MET A O 1
ATOM 1971 N N . ILE A 1 270 ? -2.532 -13.105 -4.430 1.00 91.62 270 ILE A N 1
ATOM 1972 C CA . ILE A 1 270 ? -2.547 -14.350 -3.649 1.00 91.62 270 ILE A CA 1
ATOM 1973 C C . ILE A 1 270 ? -3.082 -15.513 -4.491 1.00 91.62 270 ILE A C 1
ATOM 1975 O O . ILE A 1 270 ? -2.419 -16.544 -4.611 1.00 91.62 270 ILE A O 1
ATOM 1979 N N . GLY A 1 271 ? -4.239 -15.339 -5.129 1.00 92.50 271 GLY A N 1
ATOM 1980 C CA . GLY A 1 271 ? -4.916 -16.390 -5.881 1.00 92.50 271 GLY A CA 1
ATOM 1981 C C . GLY A 1 271 ? -4.237 -16.759 -7.203 1.00 92.50 271 GLY A C 1
ATOM 1982 O O . GLY A 1 271 ? -4.038 -17.942 -7.478 1.00 92.50 271 GLY A O 1
ATOM 1983 N N . GLU A 1 272 ? -3.866 -15.774 -8.024 1.00 93.56 272 GLU A N 1
ATOM 1984 C CA . GLU A 1 272 ? -3.336 -16.011 -9.377 1.00 93.56 272 GLU A CA 1
ATOM 1985 C C . GLU A 1 272 ? -1.858 -16.414 -9.380 1.00 93.56 272 GLU A C 1
ATOM 1987 O O . GLU A 1 272 ? -1.430 -17.202 -10.229 1.00 93.56 272 GLU A O 1
ATOM 1992 N N . LEU A 1 273 ? -1.065 -15.906 -8.430 1.00 89.88 273 LEU A N 1
ATOM 1993 C CA . LEU A 1 273 ? 0.353 -16.258 -8.303 1.00 89.88 273 LEU A CA 1
ATOM 1994 C C . LEU A 1 273 ? 0.601 -17.341 -7.243 1.00 89.88 273 LEU A C 1
ATOM 1996 O O . LEU A 1 273 ? 1.726 -17.816 -7.127 1.00 89.88 273 LEU A O 1
ATOM 2000 N N . GLN A 1 274 ? -0.442 -17.783 -6.529 1.00 91.94 274 GLN A N 1
ATOM 2001 C CA . GLN A 1 274 ? -0.361 -18.763 -5.436 1.00 91.94 274 GLN A CA 1
ATOM 2002 C C . GLN A 1 274 ? 0.579 -18.305 -4.313 1.00 91.94 274 GLN A C 1
ATOM 2004 O O . GLN A 1 274 ? 1.342 -19.098 -3.751 1.00 91.94 274 GLN A O 1
ATOM 2009 N N . LEU A 1 275 ? 0.542 -17.009 -3.995 1.00 89.81 275 LEU A N 1
ATOM 2010 C CA . LEU A 1 275 ? 1.335 -16.459 -2.901 1.00 89.81 275 LEU A CA 1
ATOM 2011 C C . LEU A 1 275 ? 0.751 -16.923 -1.559 1.00 89.81 275 LEU A C 1
ATOM 2013 O O . LEU A 1 275 ? -0.468 -17.015 -1.415 1.00 89.81 275 LEU A O 1
ATOM 2017 N N . PRO A 1 276 ? 1.583 -17.193 -0.542 1.00 89.94 276 PRO A N 1
ATOM 2018 C CA . PRO A 1 276 ? 1.081 -17.439 0.799 1.00 89.94 276 PRO A CA 1
ATOM 2019 C C . PRO A 1 276 ? 0.485 -16.158 1.398 1.00 89.94 276 PRO A C 1
ATOM 2021 O O . PRO A 1 276 ? 1.155 -15.125 1.449 1.00 89.94 276 PRO A O 1
ATOM 2024 N N . ALA A 1 277 ? -0.726 -16.245 1.951 1.00 86.94 277 ALA A N 1
ATOM 2025 C CA . ALA A 1 277 ? -1.207 -15.236 2.890 1.00 86.94 277 ALA A CA 1
ATOM 2026 C C . ALA A 1 277 ? -0.346 -15.288 4.167 1.00 86.94 277 ALA A C 1
ATOM 2028 O O . ALA A 1 277 ? -0.121 -16.359 4.737 1.00 86.94 277 ALA A O 1
ATOM 2029 N N . THR A 1 278 ? 0.170 -14.142 4.620 1.00 83.25 278 THR A N 1
ATOM 2030 C CA . THR A 1 278 ? 1.079 -14.072 5.787 1.00 83.25 278 THR A CA 1
ATOM 2031 C C . THR A 1 278 ? 0.346 -13.841 7.117 1.00 83.25 278 THR A C 1
ATOM 2033 O O . THR A 1 278 ? 0.974 -13.645 8.162 1.00 83.25 278 THR A O 1
ATOM 2036 N N . GLY A 1 279 ? -0.986 -13.913 7.078 1.00 88.25 279 GLY A N 1
ATOM 2037 C CA . GLY A 1 279 ? -1.928 -13.756 8.181 1.00 88.25 279 GLY A CA 1
ATOM 2038 C C . GLY A 1 279 ? -3.345 -14.118 7.724 1.00 88.25 279 GLY A C 1
ATOM 2039 O O . GLY A 1 279 ? -3.504 -14.919 6.803 1.00 88.25 279 GLY A O 1
ATOM 2040 N N . ALA A 1 280 ? -4.368 -13.525 8.349 1.00 89.69 280 ALA A N 1
ATOM 2041 C CA . ALA A 1 280 ? -5.712 -13.532 7.770 1.00 89.69 280 ALA A CA 1
ATOM 2042 C C . ALA A 1 280 ? -5.654 -12.889 6.374 1.00 89.69 280 ALA A C 1
ATOM 2044 O O . ALA A 1 280 ? -4.940 -11.898 6.190 1.00 89.69 280 ALA A O 1
ATOM 2045 N N . GLU A 1 281 ? -6.333 -13.478 5.391 1.00 90.94 281 GLU A N 1
ATOM 2046 C CA . GLU A 1 281 ? -6.190 -13.061 3.991 1.00 90.94 281 GLU A CA 1
ATOM 2047 C C . GLU A 1 281 ? -6.661 -11.617 3.785 1.00 90.94 281 GLU A C 1
ATOM 2049 O O . GLU A 1 281 ? -5.917 -10.823 3.222 1.00 90.94 281 GLU A O 1
ATOM 2054 N N . GLU A 1 282 ? -7.795 -11.248 4.381 1.00 90.12 282 GLU A N 1
ATOM 2055 C CA . GLU A 1 282 ? -8.341 -9.883 4.383 1.00 90.12 282 GLU A CA 1
ATOM 2056 C C . GLU A 1 282 ? -7.359 -8.839 4.941 1.00 90.12 282 GLU A C 1
ATOM 2058 O O . GLU A 1 282 ? -7.106 -7.798 4.335 1.00 90.12 282 GLU A O 1
ATOM 2063 N N . ASP A 1 283 ? -6.729 -9.135 6.084 1.00 92.75 283 ASP A N 1
ATOM 2064 C CA . ASP A 1 283 ? -5.721 -8.249 6.682 1.00 92.75 283 ASP A CA 1
ATOM 2065 C C . ASP A 1 283 ? -4.444 -8.183 5.825 1.00 92.75 283 ASP A C 1
ATOM 2067 O O . ASP A 1 283 ? -3.759 -7.159 5.791 1.00 92.75 283 ASP A O 1
ATOM 2071 N N . THR A 1 284 ? -4.113 -9.278 5.135 1.00 93.38 284 THR A N 1
ATOM 2072 C CA . THR A 1 284 ? -2.970 -9.356 4.217 1.00 93.38 284 THR A CA 1
ATOM 2073 C C . THR A 1 284 ? -3.231 -8.518 2.959 1.00 93.38 284 THR A C 1
ATOM 2075 O O . THR A 1 284 ? -2.327 -7.823 2.495 1.00 93.38 284 THR A O 1
ATOM 2078 N N . ALA A 1 285 ? -4.461 -8.532 2.440 1.00 94.38 285 ALA A N 1
ATOM 2079 C CA . ALA A 1 285 ? -4.904 -7.712 1.316 1.00 94.38 285 ALA A CA 1
ATOM 2080 C C . ALA A 1 285 ? -4.924 -6.211 1.665 1.00 94.38 285 ALA A C 1
ATOM 2082 O O . ALA A 1 285 ? -4.427 -5.386 0.895 1.00 94.38 285 ALA A O 1
ATOM 2083 N N . ASP A 1 286 ? -5.399 -5.849 2.859 1.00 95.81 286 ASP A N 1
ATOM 2084 C CA . ASP A 1 286 ? -5.317 -4.476 3.375 1.00 95.81 286 ASP A CA 1
ATOM 2085 C C . ASP A 1 286 ? -3.869 -3.991 3.532 1.00 95.81 286 ASP A C 1
ATOM 2087 O O . ASP A 1 286 ? -3.539 -2.861 3.158 1.00 95.81 286 ASP A O 1
ATOM 2091 N N . GLU A 1 287 ? -2.995 -4.835 4.090 1.00 94.31 287 GLU A N 1
ATOM 2092 C CA . GLU A 1 287 ? -1.570 -4.533 4.243 1.00 94.31 287 GLU A CA 1
ATOM 2093 C C . GLU A 1 287 ? -0.922 -4.278 2.880 1.00 94.31 287 GLU A C 1
ATOM 2095 O O . GLU A 1 287 ? -0.257 -3.258 2.695 1.00 94.31 287 GLU A O 1
ATOM 2100 N N . PHE A 1 288 ? -1.165 -5.165 1.914 1.00 93.44 288 PHE A N 1
ATOM 2101 C CA . PHE A 1 288 ? -0.692 -5.018 0.541 1.00 93.44 288 PHE A CA 1
ATOM 2102 C C . PHE A 1 288 ? -1.151 -3.700 -0.090 1.00 93.44 288 PHE A C 1
ATOM 2104 O O . PHE A 1 288 ? -0.330 -2.962 -0.638 1.00 93.44 288 PHE A O 1
ATOM 2111 N N . SER A 1 289 ? -2.440 -3.373 0.041 1.00 95.31 289 SER A N 1
ATOM 2112 C CA . SER A 1 289 ? -3.010 -2.122 -0.463 1.00 95.31 289 SER A CA 1
ATOM 2113 C C . SER A 1 289 ? -2.294 -0.900 0.119 1.00 95.31 289 SER A C 1
ATOM 2115 O O . SER A 1 289 ? -1.842 -0.022 -0.621 1.00 95.31 289 SER A O 1
ATOM 2117 N N . ALA A 1 290 ? -2.100 -0.871 1.441 1.00 94.75 290 ALA A N 1
ATOM 2118 C CA . ALA A 1 290 ? -1.418 0.228 2.117 1.00 94.75 290 ALA A CA 1
ATOM 2119 C C . ALA A 1 290 ? 0.056 0.359 1.696 1.00 94.75 290 ALA A C 1
ATOM 2121 O O . ALA A 1 290 ? 0.527 1.478 1.484 1.00 94.75 290 ALA A O 1
ATOM 2122 N N . LEU A 1 291 ? 0.774 -0.759 1.542 1.00 87.69 291 LEU A N 1
ATOM 2123 C CA . LEU A 1 291 ? 2.171 -0.768 1.101 1.00 87.69 291 LEU A CA 1
ATOM 2124 C C . LEU A 1 291 ? 2.309 -0.221 -0.326 1.00 87.69 291 LEU A C 1
ATOM 2126 O O . LEU A 1 291 ? 3.075 0.720 -0.537 1.00 87.69 291 LEU A O 1
ATOM 2130 N N . ILE A 1 292 ? 1.519 -0.728 -1.280 1.00 85.12 292 ILE A N 1
ATOM 2131 C CA . ILE A 1 292 ? 1.553 -0.258 -2.676 1.00 85.12 292 ILE A CA 1
ATOM 2132 C C . ILE A 1 292 ? 1.156 1.209 -2.788 1.00 85.12 292 ILE A C 1
ATOM 2134 O O . ILE A 1 292 ? 1.767 1.966 -3.536 1.00 85.12 292 ILE A O 1
ATOM 2138 N N . LEU A 1 293 ? 0.140 1.649 -2.052 1.00 87.19 293 LEU A N 1
ATOM 2139 C CA . LEU A 1 293 ? -0.246 3.054 -2.089 1.00 87.19 293 LEU A CA 1
ATOM 2140 C C . LEU A 1 293 ? 0.822 3.957 -1.488 1.00 87.19 293 LEU A C 1
ATOM 2142 O O . LEU A 1 293 ? 1.083 5.040 -2.008 1.00 87.19 293 LEU A O 1
ATOM 2146 N N . SER A 1 294 ? 1.470 3.511 -0.416 1.00 85.38 294 SER A N 1
ATOM 2147 C CA . SER A 1 294 ? 2.540 4.276 0.208 1.00 85.38 294 SER A CA 1
ATOM 2148 C C . SER A 1 294 ? 3.787 4.403 -0.676 1.00 85.38 294 SER A C 1
ATOM 2150 O O . SER A 1 294 ? 4.458 5.436 -0.599 1.00 85.38 294 SER A O 1
ATOM 2152 N N . SER A 1 295 ? 4.046 3.440 -1.573 1.00 81.19 295 SER A N 1
ATOM 2153 C CA . SER A 1 295 ? 5.209 3.474 -2.471 1.00 81.19 295 SER A CA 1
ATOM 2154 C C . SER A 1 295 ? 5.137 4.585 -3.527 1.00 81.19 295 SER A C 1
ATOM 2156 O O . SER A 1 295 ? 6.173 5.054 -3.995 1.00 81.19 295 SER A O 1
ATOM 2158 N N . ILE A 1 296 ? 3.944 5.140 -3.802 1.00 76.12 296 ILE A N 1
ATOM 2159 C CA . ILE A 1 296 ? 3.760 6.371 -4.608 1.00 76.12 296 ILE A CA 1
ATOM 2160 C C . ILE A 1 296 ? 4.645 7.520 -4.104 1.00 76.12 296 ILE A C 1
ATOM 2162 O O . ILE A 1 296 ? 5.015 8.420 -4.860 1.00 76.12 296 ILE A O 1
ATOM 2166 N N . LEU A 1 297 ? 4.931 7.528 -2.801 1.00 77.75 297 LEU A N 1
ATOM 2167 C CA . LEU A 1 297 ? 5.618 8.609 -2.107 1.00 77.75 297 LEU A CA 1
ATOM 2168 C C . LEU A 1 297 ? 7.100 8.312 -1.826 1.00 77.75 297 LEU A C 1
ATOM 2170 O O . LEU A 1 297 ? 7.756 9.175 -1.227 1.00 77.75 297 LEU A O 1
ATOM 2174 N N . GLU A 1 298 ? 7.613 7.146 -2.243 1.00 70.69 298 GLU A N 1
ATOM 2175 C CA . GLU A 1 298 ? 9.023 6.750 -2.092 1.00 70.69 298 GLU A CA 1
ATOM 2176 C C . GLU A 1 298 ? 9.928 7.609 -2.984 1.00 70.69 298 GLU A C 1
ATOM 2178 O O . GLU A 1 298 ? 10.820 8.292 -2.476 1.00 70.69 298 GLU A O 1
ATOM 2183 N N . ASP A 1 299 ? 9.636 7.683 -4.288 1.00 66.44 299 ASP A N 1
ATOM 2184 C CA . ASP A 1 299 ? 10.326 8.588 -5.211 1.00 66.44 299 ASP A CA 1
ATOM 2185 C C . ASP A 1 299 ? 9.434 9.760 -5.627 1.00 66.44 299 ASP A C 1
ATOM 2187 O O . ASP A 1 299 ? 8.623 9.702 -6.550 1.00 66.44 299 ASP A O 1
ATOM 2191 N N . THR A 1 300 ? 9.626 10.877 -4.933 1.00 70.50 300 THR A N 1
ATOM 2192 C CA . THR A 1 300 ? 8.963 12.149 -5.255 1.00 70.50 300 THR A CA 1
ATOM 2193 C C . THR A 1 300 ? 9.885 13.114 -6.001 1.00 70.50 300 THR A C 1
ATOM 2195 O O . THR A 1 300 ? 9.582 14.306 -6.129 1.00 70.50 300 THR A O 1
ATOM 2198 N N . THR A 1 301 ? 11.022 12.626 -6.507 1.00 72.44 301 THR A N 1
ATOM 2199 C CA . THR A 1 301 ? 12.014 13.445 -7.203 1.00 72.44 301 THR A CA 1
ATOM 2200 C C . THR A 1 301 ? 11.403 14.074 -8.452 1.00 72.44 301 THR A C 1
ATOM 2202 O O . THR A 1 301 ? 10.828 13.414 -9.311 1.00 72.44 301 THR A O 1
ATOM 2205 N N . GLY A 1 302 ? 11.508 15.399 -8.565 1.00 72.38 302 GLY A N 1
ATOM 2206 C CA . GLY A 1 302 ? 10.943 16.144 -9.693 1.00 72.38 302 GLY A CA 1
ATOM 2207 C C . GLY A 1 302 ? 9.439 16.433 -9.596 1.00 72.38 302 GLY A C 1
ATOM 2208 O O . GLY A 1 302 ? 8.918 17.146 -10.456 1.00 72.38 302 GLY A O 1
ATOM 2209 N N . MET A 1 303 ? 8.747 15.964 -8.552 1.00 79.00 303 MET A N 1
ATOM 2210 C CA . MET A 1 303 ? 7.366 16.364 -8.272 1.00 79.00 303 MET A CA 1
ATOM 2211 C C . MET A 1 303 ? 7.316 17.727 -7.566 1.00 79.00 303 MET A C 1
ATOM 2213 O O . MET A 1 303 ? 8.196 18.078 -6.777 1.00 79.00 303 MET A O 1
ATOM 2217 N N . SER A 1 304 ? 6.273 18.520 -7.836 1.00 80.75 304 SER A N 1
ATOM 2218 C CA . SER A 1 304 ? 6.039 19.755 -7.081 1.00 80.75 304 SER A CA 1
ATOM 2219 C C . SER A 1 304 ? 5.577 19.435 -5.652 1.00 80.75 304 SER A C 1
ATOM 2221 O O . SER A 1 304 ? 4.891 18.429 -5.452 1.00 80.75 304 SER A O 1
ATOM 2223 N N . PRO A 1 305 ? 5.858 20.300 -4.658 1.00 78.75 305 PRO A N 1
ATOM 2224 C CA . PRO A 1 305 ? 5.354 20.117 -3.295 1.00 78.75 305 PRO A CA 1
ATOM 2225 C C . PRO A 1 305 ? 3.832 19.924 -3.227 1.00 78.75 305 PRO A C 1
ATOM 2227 O O . PRO A 1 305 ? 3.354 19.100 -2.454 1.00 78.75 305 PRO A O 1
ATOM 2230 N N . ASP A 1 306 ? 3.083 20.622 -4.084 1.00 76.94 306 ASP A N 1
ATOM 2231 C CA . ASP A 1 306 ? 1.623 20.503 -4.168 1.00 76.94 306 ASP A CA 1
ATOM 2232 C C . ASP A 1 306 ? 1.174 19.110 -4.625 1.00 76.94 306 ASP A C 1
ATOM 2234 O O . ASP A 1 306 ? 0.255 18.538 -4.047 1.00 76.94 306 ASP A O 1
ATOM 2238 N N . MET A 1 307 ? 1.846 18.535 -5.630 1.00 78.81 307 MET A N 1
ATOM 2239 C CA . MET A 1 307 ? 1.566 17.172 -6.092 1.00 78.81 307 MET A CA 1
ATOM 2240 C C . MET A 1 307 ? 1.869 16.158 -4.990 1.00 78.81 307 MET A C 1
ATOM 2242 O O . MET A 1 307 ? 1.084 15.256 -4.730 1.00 78.81 307 MET A O 1
ATOM 2246 N N . VAL A 1 308 ? 2.994 16.332 -4.304 1.00 79.00 308 VAL A N 1
ATOM 2247 C CA . VAL A 1 308 ? 3.395 15.458 -3.202 1.00 79.00 308 VAL A CA 1
ATOM 2248 C C . VAL A 1 308 ? 2.394 15.528 -2.045 1.00 79.00 308 VAL A C 1
ATOM 2250 O O . VAL A 1 308 ? 2.037 14.495 -1.479 1.00 79.00 308 VAL A O 1
ATOM 2253 N N . SER A 1 309 ? 1.896 16.724 -1.717 1.00 82.62 309 SER A N 1
ATOM 2254 C CA . SER A 1 309 ? 0.826 16.904 -0.729 1.00 82.62 309 SER A CA 1
ATOM 2255 C C . SER A 1 309 ? -0.463 16.217 -1.175 1.00 82.62 309 SER A C 1
ATOM 2257 O O . SER A 1 309 ? -1.071 15.496 -0.392 1.00 82.62 309 SER A O 1
ATOM 2259 N N . TYR A 1 310 ? -0.847 16.383 -2.442 1.00 81.75 310 TYR A N 1
ATOM 2260 C CA . TYR A 1 310 ? -2.026 15.742 -3.018 1.00 81.75 310 TYR A CA 1
ATOM 2261 C C . TYR A 1 310 ? -1.957 14.212 -2.945 1.00 81.75 310 TYR A C 1
ATOM 2263 O O . TYR A 1 310 ? -2.897 13.570 -2.491 1.00 81.75 310 TYR A O 1
ATOM 2271 N N . LEU A 1 311 ? -0.827 13.617 -3.328 1.00 83.69 311 LEU A N 1
ATOM 2272 C CA . LEU A 1 311 ? -0.627 12.168 -3.245 1.00 83.69 311 LEU A CA 1
ATOM 2273 C C . LEU A 1 311 ? -0.594 11.689 -1.788 1.00 83.69 311 LEU A C 1
ATOM 2275 O O . LEU A 1 311 ? -1.132 10.632 -1.477 1.00 83.69 311 LEU A O 1
ATOM 2279 N N . THR A 1 312 ? -0.045 12.493 -0.872 1.00 87.44 312 THR A N 1
ATOM 2280 C CA . THR A 1 312 ? -0.110 12.205 0.571 1.00 87.44 312 THR A CA 1
ATOM 2281 C C . THR A 1 312 ? -1.561 12.170 1.062 1.00 87.44 312 THR A C 1
ATOM 2283 O O . THR A 1 312 ? -1.915 11.291 1.848 1.00 87.44 312 THR A O 1
ATOM 2286 N N . GLU A 1 313 ? -2.424 13.071 0.579 1.00 88.00 313 GLU A N 1
ATOM 2287 C CA . GLU A 1 313 ? -3.864 13.038 0.861 1.00 88.00 313 GLU A CA 1
ATOM 2288 C C . GLU A 1 313 ? -4.543 11.807 0.250 1.00 88.00 313 GLU A C 1
ATOM 2290 O O . GLU A 1 313 ? -5.302 11.146 0.950 1.00 88.00 313 GLU A O 1
ATOM 2295 N N . VAL A 1 314 ? -4.243 11.451 -1.005 1.00 89.62 314 VAL A N 1
ATOM 2296 C CA . VAL A 1 314 ? -4.766 10.231 -1.656 1.00 89.62 314 VAL A CA 1
ATOM 2297 C C . VAL A 1 314 ? -4.454 8.991 -0.812 1.00 89.62 314 VAL A C 1
ATOM 2299 O O . VAL A 1 314 ? -5.362 8.234 -0.470 1.00 89.62 314 VAL A O 1
ATOM 2302 N N . VAL A 1 315 ? -3.193 8.816 -0.402 1.00 92.94 315 VAL A N 1
ATOM 2303 C CA . VAL A 1 315 ? -2.781 7.689 0.451 1.00 92.94 315 VAL A CA 1
ATOM 2304 C C . VAL A 1 315 ? -3.462 7.763 1.821 1.00 92.94 315 VAL A C 1
ATOM 2306 O O . VAL A 1 315 ? -3.965 6.759 2.316 1.00 92.94 315 VAL A O 1
ATOM 2309 N N . SER A 1 316 ? -3.568 8.954 2.415 1.00 94.50 316 SER A N 1
ATOM 2310 C CA . SER A 1 316 ? -4.262 9.138 3.698 1.00 94.50 316 SER A CA 1
ATOM 2311 C C . SER A 1 316 ? -5.739 8.733 3.628 1.00 94.50 316 SER A C 1
ATOM 2313 O O . SER A 1 316 ? -6.232 8.058 4.533 1.00 94.50 316 SER A O 1
ATOM 2315 N N . TYR A 1 317 ? -6.447 9.114 2.559 1.00 93.88 317 TYR A N 1
ATOM 2316 C CA . TYR A 1 317 ? -7.867 8.803 2.393 1.00 93.88 317 TYR A CA 1
ATOM 2317 C C . TYR A 1 317 ? -8.137 7.325 2.103 1.00 93.88 317 TYR A C 1
ATOM 2319 O O . TYR A 1 317 ? -9.199 6.842 2.485 1.00 93.88 317 TYR A O 1
ATOM 2327 N N . SER A 1 318 ? -7.176 6.593 1.527 1.00 93.69 318 SER A N 1
ATOM 2328 C CA . SER A 1 318 ? -7.287 5.132 1.391 1.00 93.69 318 SER A CA 1
ATOM 2329 C C . SER A 1 318 ? -7.405 4.425 2.748 1.00 93.69 318 SER A C 1
ATOM 2331 O O . SER A 1 318 ? -8.212 3.516 2.910 1.00 93.69 318 SER A O 1
ATOM 2333 N N . THR A 1 319 ? -6.681 4.914 3.759 1.00 93.62 319 THR A N 1
ATOM 2334 C CA . THR A 1 319 ? -6.704 4.388 5.130 1.00 93.62 319 THR A CA 1
ATOM 2335 C C . THR A 1 319 ? -7.864 4.953 5.957 1.00 93.62 319 THR A C 1
ATOM 2337 O O . THR A 1 319 ? -8.453 4.244 6.773 1.00 93.62 319 THR A O 1
ATOM 2340 N N . LEU A 1 320 ? -8.228 6.229 5.763 1.00 92.62 320 LEU A N 1
ATOM 2341 C CA . LEU A 1 320 ? -9.343 6.859 6.488 1.00 92.62 320 LEU A CA 1
ATOM 2342 C C . LEU A 1 320 ? -10.705 6.224 6.181 1.00 92.62 320 LEU A C 1
ATOM 2344 O O . LEU A 1 320 ? -11.627 6.393 6.977 1.00 92.62 320 LEU A O 1
ATOM 2348 N N . LEU A 1 321 ? -10.830 5.467 5.088 1.00 89.44 321 LEU A N 1
ATOM 2349 C CA . LEU A 1 321 ? -12.003 4.637 4.823 1.00 89.44 321 LEU A CA 1
ATOM 2350 C C . LEU A 1 321 ? -12.355 3.752 6.025 1.00 89.44 321 LEU A C 1
ATOM 2352 O O . LEU A 1 321 ? -13.481 3.806 6.516 1.00 89.44 321 LEU A O 1
ATOM 2356 N N . TRP A 1 322 ? -11.374 3.024 6.562 1.00 91.00 322 TRP A N 1
ATOM 2357 C CA . TRP A 1 322 ? -11.575 2.126 7.701 1.00 91.00 322 TRP A CA 1
ATOM 2358 C C . TRP A 1 322 ? -11.833 2.868 9.012 1.00 91.00 322 TRP A C 1
ATOM 2360 O O . TRP A 1 322 ? -12.597 2.391 9.847 1.00 91.00 322 TRP A O 1
ATOM 2370 N N . TYR A 1 323 ? -11.250 4.058 9.184 1.00 92.75 323 TYR A N 1
ATOM 2371 C CA . TYR A 1 323 ? -11.538 4.915 10.338 1.00 92.75 323 TYR A CA 1
ATOM 2372 C C . TYR A 1 323 ? -13.008 5.347 10.361 1.00 92.75 323 TYR A C 1
ATOM 2374 O O . TYR A 1 323 ? -13.680 5.240 11.388 1.00 92.75 323 TYR A O 1
ATOM 2382 N N . HIS A 1 324 ? -13.511 5.837 9.226 1.00 89.25 324 HIS A N 1
ATOM 2383 C CA . HIS A 1 324 ? -14.883 6.333 9.129 1.00 89.25 324 HIS A CA 1
ATOM 2384 C C . HIS A 1 324 ? -15.908 5.202 9.138 1.00 89.25 324 HIS A C 1
ATOM 2386 O O . HIS A 1 324 ? -16.984 5.364 9.715 1.00 89.25 324 HIS A O 1
ATOM 2392 N N . ASP A 1 325 ? -15.566 4.043 8.577 1.00 86.31 325 ASP A N 1
ATOM 2393 C CA . ASP A 1 325 ? -16.382 2.837 8.696 1.00 86.31 325 ASP A CA 1
ATOM 2394 C C . ASP A 1 325 ? -16.474 2.342 10.150 1.00 86.31 325 ASP A C 1
ATOM 2396 O O . ASP A 1 325 ? -17.572 2.069 10.642 1.00 86.31 325 ASP A O 1
ATOM 2400 N N . ALA A 1 326 ? -15.357 2.334 10.886 1.00 86.00 326 ALA A N 1
ATOM 2401 C CA . ALA A 1 326 ? -15.349 2.012 12.312 1.00 86.00 326 ALA A CA 1
ATOM 2402 C C . ALA A 1 326 ? -16.223 2.983 13.123 1.00 86.00 326 ALA A C 1
ATOM 2404 O O . ALA A 1 326 ? -17.087 2.558 13.890 1.00 86.00 326 ALA A O 1
ATOM 2405 N N . ALA A 1 327 ? -16.074 4.291 12.888 1.00 84.50 327 ALA A N 1
ATOM 2406 C CA . ALA A 1 327 ? -16.882 5.314 13.549 1.00 84.50 327 ALA A CA 1
ATOM 2407 C C . ALA A 1 327 ? -18.389 5.146 13.268 1.00 84.50 327 ALA A C 1
ATOM 2409 O O . ALA A 1 327 ? -19.217 5.320 14.165 1.00 84.50 327 ALA A O 1
ATOM 2410 N N . ARG A 1 328 ? -18.768 4.786 12.035 1.00 82.88 328 ARG A N 1
ATOM 2411 C CA . ARG A 1 328 ? -20.166 4.497 11.673 1.00 82.88 328 ARG A CA 1
ATOM 2412 C C . ARG A 1 328 ? -20.678 3.220 12.333 1.00 82.88 328 ARG A C 1
ATOM 2414 O O . ARG A 1 328 ? -21.792 3.220 12.858 1.00 82.88 328 ARG A O 1
ATOM 2421 N N . SER A 1 329 ? -19.877 2.160 12.331 1.00 79.81 329 SER A N 1
ATOM 2422 C CA . SER A 1 329 ? -20.214 0.878 12.956 1.00 79.81 329 SER A CA 1
ATOM 2423 C C . SER A 1 329 ? -20.460 1.032 14.457 1.00 79.81 329 SER A C 1
ATOM 2425 O O . SER A 1 329 ? -21.469 0.542 14.973 1.00 79.81 329 SER A O 1
ATOM 2427 N N . GLU A 1 330 ? -19.607 1.800 15.142 1.00 80.19 330 GLU A N 1
ATOM 2428 C CA . GLU A 1 330 ? -19.767 2.154 16.553 1.00 80.19 330 GLU A CA 1
ATOM 2429 C C . GLU A 1 330 ? -21.087 2.902 16.804 1.00 80.19 330 GLU A C 1
ATOM 2431 O O . GLU A 1 330 ? -21.875 2.501 17.665 1.00 80.19 330 GLU A O 1
ATOM 2436 N N . GLN A 1 331 ? -21.387 3.936 16.008 1.00 79.06 331 GLN A N 1
ATOM 2437 C CA . GLN A 1 331 ? -22.631 4.712 16.121 1.00 79.06 331 GLN A CA 1
ATOM 2438 C C . GLN A 1 331 ? -23.893 3.864 15.913 1.00 79.06 331 GLN A C 1
ATOM 2440 O O . GLN A 1 331 ? -24.928 4.122 16.531 1.00 79.06 331 GLN A O 1
ATOM 2445 N N . GLN A 1 332 ? -23.821 2.855 15.046 1.00 80.62 332 GLN A N 1
ATOM 2446 C CA . GLN A 1 332 ? -24.930 1.943 14.765 1.00 80.62 332 GLN A CA 1
ATOM 2447 C C . GLN A 1 332 ? -25.035 0.796 15.780 1.00 80.62 332 GLN A C 1
ATOM 2449 O O . GLN A 1 332 ? -26.004 0.034 15.749 1.00 80.62 332 GLN A O 1
ATOM 2454 N N . GLY A 1 333 ? -24.059 0.653 16.685 1.00 77.88 333 GLY A N 1
ATOM 2455 C CA . GLY A 1 333 ? -23.958 -0.497 17.581 1.00 77.88 333 GLY A CA 1
ATOM 2456 C C . GLY A 1 333 ? -23.768 -1.818 16.829 1.00 77.88 333 GLY A C 1
ATOM 2457 O O . GLY A 1 333 ? -24.120 -2.878 17.358 1.00 77.88 333 GLY A O 1
ATOM 2458 N N . ALA A 1 334 ? -23.255 -1.755 15.597 1.00 75.75 334 ALA A N 1
ATOM 2459 C CA . ALA A 1 334 ? -22.969 -2.920 14.782 1.00 75.75 334 ALA A CA 1
ATOM 2460 C C . ALA A 1 334 ? -21.822 -3.707 15.427 1.00 75.75 334 ALA A C 1
ATOM 2462 O O . ALA A 1 334 ? -20.810 -3.145 15.841 1.00 75.75 334 ALA A O 1
ATOM 2463 N N . LYS A 1 335 ? -21.994 -5.024 15.558 1.00 71.69 335 LYS A N 1
ATOM 2464 C CA . LYS A 1 3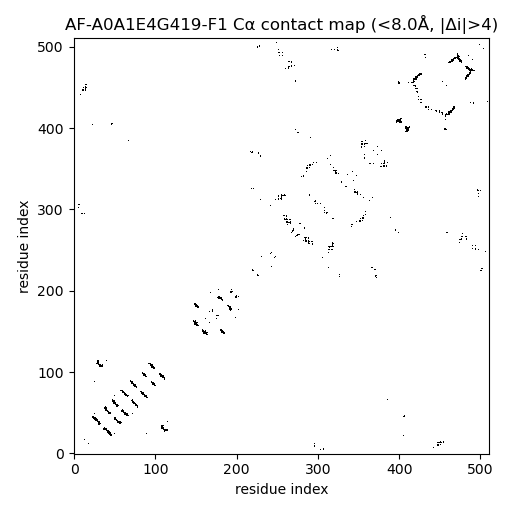35 ? -20.960 -5.918 16.082 1.00 71.69 335 LYS A CA 1
ATOM 2465 C C . LYS A 1 335 ? -20.598 -6.921 15.012 1.00 71.69 335 LYS A C 1
ATOM 2467 O O . LYS A 1 335 ? -21.463 -7.689 14.590 1.00 71.69 335 LYS A O 1
ATOM 2472 N N . ILE A 1 336 ? -19.327 -6.939 14.640 1.00 68.81 336 ILE A N 1
ATOM 2473 C CA . ILE A 1 336 ? -18.793 -7.972 13.762 1.00 68.81 336 ILE A CA 1
ATOM 2474 C C . ILE A 1 336 ? -18.733 -9.288 14.555 1.00 68.81 336 ILE A C 1
ATOM 2476 O O . ILE A 1 336 ? -18.230 -9.302 15.688 1.00 68.81 336 ILE A O 1
ATOM 2480 N N . PRO A 1 337 ? -19.300 -10.390 14.036 1.00 65.00 337 PRO A N 1
ATOM 2481 C CA . PRO A 1 337 ? -19.154 -11.697 14.658 1.00 65.00 337 PRO A CA 1
ATOM 2482 C C . PRO A 1 337 ? -17.678 -12.099 14.745 1.00 65.00 337 PRO A C 1
ATOM 2484 O O . PRO A 1 337 ? -16.900 -11.838 13.843 1.00 65.00 337 PRO A O 1
ATOM 2487 N N . TRP A 1 338 ? -17.279 -12.804 15.804 1.00 65.44 338 TRP A N 1
ATOM 2488 C CA . TRP A 1 338 ? -15.878 -13.229 15.974 1.00 65.44 338 TRP A CA 1
ATOM 2489 C C . TRP A 1 338 ? -15.368 -14.186 14.878 1.00 65.44 338 TRP A C 1
ATOM 2491 O O . TRP A 1 338 ? -14.168 -14.419 14.801 1.00 65.44 338 TRP A O 1
ATOM 2501 N N . TYR A 1 339 ? -16.279 -14.784 14.103 1.00 66.81 339 TYR A N 1
ATOM 2502 C CA . TYR A 1 339 ? -15.996 -15.708 13.002 1.00 66.81 339 TYR A CA 1
ATOM 2503 C C . TYR A 1 339 ? -16.064 -15.039 11.624 1.00 66.81 339 TYR A C 1
ATOM 2505 O O . TYR A 1 339 ? -16.000 -15.747 10.622 1.00 66.81 339 TYR A O 1
ATOM 2513 N N . ASP A 1 340 ? -16.276 -13.722 11.573 1.00 74.75 340 ASP A N 1
ATOM 2514 C CA . ASP A 1 340 ? -16.173 -12.977 10.324 1.00 74.75 340 ASP A CA 1
ATOM 2515 C C . ASP A 1 340 ? -14.750 -13.101 9.771 1.00 74.75 340 ASP A C 1
ATOM 2517 O O . ASP A 1 340 ? -13.781 -13.196 10.531 1.00 74.75 340 ASP A O 1
ATOM 2521 N N . GLU A 1 341 ? -14.636 -13.155 8.450 1.00 67.88 341 GLU A N 1
ATOM 2522 C CA . GLU A 1 341 ? -13.340 -13.223 7.775 1.00 67.88 341 GLU A CA 1
ATOM 2523 C C . GLU A 1 341 ? -12.598 -11.884 7.848 1.00 67.88 341 GLU A C 1
ATOM 2525 O O . GLU A 1 341 ? -11.366 -11.864 7.865 1.00 67.88 341 GLU A O 1
ATOM 2530 N N . HIS A 1 342 ? -13.341 -10.783 8.002 1.00 78.25 342 HIS A N 1
ATOM 2531 C CA . HIS A 1 342 ? -12.785 -9.454 8.165 1.00 78.25 342 HIS A CA 1
ATOM 2532 C C . HIS A 1 342 ? -12.535 -9.130 9.635 1.00 78.25 342 HIS A C 1
ATOM 2534 O O . HIS A 1 342 ? -13.404 -9.236 10.508 1.00 78.25 342 HIS A O 1
ATOM 2540 N N . SER A 1 343 ? -11.341 -8.608 9.897 1.00 84.88 343 SER A N 1
ATOM 2541 C CA . SER A 1 343 ? -11.059 -7.910 11.143 1.00 84.88 343 SER A CA 1
ATOM 2542 C C . SER A 1 343 ? -11.984 -6.701 11.326 1.00 84.88 343 SER A C 1
ATOM 2544 O O . SER A 1 343 ? -12.408 -6.057 10.367 1.00 84.88 343 SER A O 1
ATOM 2546 N N . ALA A 1 344 ? -12.228 -6.331 12.586 1.00 86.19 344 ALA A N 1
ATOM 2547 C CA . ALA A 1 344 ? -12.925 -5.092 12.923 1.00 86.19 344 ALA A CA 1
ATOM 2548 C C . ALA A 1 344 ? -12.279 -3.870 12.253 1.00 86.19 344 ALA A C 1
ATOM 2550 O O . ALA A 1 344 ? -11.048 -3.781 12.181 1.00 86.19 344 ALA A O 1
ATOM 2551 N N . SER A 1 345 ? -13.090 -2.916 11.796 1.00 87.94 345 SER A N 1
ATOM 2552 C CA . SER A 1 345 ? -12.629 -1.753 11.030 1.00 87.94 345 SER A CA 1
ATOM 2553 C C . SER A 1 345 ? -11.601 -0.905 11.791 1.00 87.94 345 SER A C 1
ATOM 2555 O O . SER A 1 345 ? -10.679 -0.366 11.185 1.00 87.94 345 SER A O 1
ATOM 2557 N N . GLU A 1 346 ? -11.640 -0.877 13.128 1.00 88.19 346 GLU A N 1
ATOM 2558 C CA . GLU A 1 346 ? -10.604 -0.261 13.969 1.00 88.19 346 GLU A CA 1
ATOM 2559 C C . GLU A 1 346 ? -9.246 -0.965 13.826 1.00 88.19 346 GLU A C 1
ATOM 2561 O O . GLU A 1 346 ? -8.189 -0.330 13.835 1.00 88.19 346 GLU A O 1
ATOM 2566 N N . THR A 1 347 ? -9.264 -2.294 13.705 1.00 89.88 347 THR A N 1
ATOM 2567 C CA . THR A 1 347 ? -8.064 -3.108 13.487 1.00 89.88 347 THR A CA 1
ATOM 2568 C C . THR A 1 347 ? -7.513 -2.902 12.084 1.00 89.88 347 THR A C 1
ATOM 2570 O O . THR A 1 347 ? -6.309 -2.660 11.954 1.00 89.88 347 THR A O 1
ATOM 2573 N N . ARG A 1 348 ? -8.382 -2.910 11.068 1.00 92.44 348 ARG A N 1
ATOM 2574 C CA . ARG A 1 348 ? -8.019 -2.614 9.674 1.00 92.44 348 ARG A CA 1
ATOM 2575 C C . ARG A 1 348 ? -7.404 -1.218 9.548 1.00 92.44 348 ARG A C 1
ATOM 2577 O O . ARG A 1 348 ? -6.304 -1.064 9.015 1.00 92.44 348 ARG A O 1
ATOM 2584 N N . PHE A 1 349 ? -8.036 -0.211 10.159 1.00 94.19 349 PHE A N 1
ATOM 2585 C CA . PHE A 1 349 ? -7.527 1.161 10.220 1.00 94.19 349 PHE A CA 1
ATOM 2586 C C . PHE A 1 349 ? -6.159 1.250 10.900 1.00 94.19 349 PHE A C 1
ATOM 2588 O O . PHE A 1 349 ? -5.231 1.840 10.353 1.00 94.19 349 PHE A O 1
ATOM 2595 N N . ARG A 1 350 ? -5.998 0.648 12.086 1.00 93.38 350 ARG A N 1
ATOM 2596 C CA . ARG A 1 350 ? -4.713 0.650 12.800 1.00 93.38 350 ARG A CA 1
ATOM 2597 C C . ARG A 1 350 ? -3.598 0.043 11.943 1.00 93.38 350 ARG A C 1
ATOM 2599 O O . ARG A 1 350 ? -2.501 0.597 11.905 1.00 93.38 350 ARG A O 1
ATOM 2606 N N . ASN A 1 351 ? -3.859 -1.096 11.301 1.00 94.12 351 ASN A N 1
ATOM 2607 C CA . ASN A 1 351 ? -2.865 -1.813 10.499 1.00 94.12 351 ASN A CA 1
ATOM 2608 C C . ASN A 1 351 ? -2.425 -0.988 9.287 1.00 94.12 351 ASN A C 1
ATOM 2610 O O . ASN A 1 351 ? -1.235 -0.715 9.129 1.00 94.12 351 ASN A O 1
ATOM 2614 N N . THR A 1 352 ? -3.387 -0.528 8.491 1.00 96.38 352 THR A N 1
ATOM 2615 C CA . THR A 1 352 ? -3.135 0.281 7.290 1.00 96.38 352 THR A CA 1
ATOM 2616 C C . THR A 1 352 ? -2.487 1.627 7.626 1.00 96.38 352 THR A C 1
ATOM 2618 O O . THR A 1 352 ? -1.517 2.017 6.975 1.00 96.38 352 THR A O 1
ATOM 2621 N N . LEU A 1 353 ? -2.913 2.302 8.706 1.00 96.50 353 LEU A N 1
ATOM 2622 C CA . LEU A 1 353 ? -2.262 3.525 9.191 1.00 96.50 353 LEU A CA 1
ATOM 2623 C C . LEU A 1 353 ? -0.804 3.283 9.581 1.00 96.50 353 LEU A C 1
ATOM 2625 O O . LEU A 1 353 ? 0.048 4.119 9.291 1.00 96.50 353 LEU A O 1
ATOM 2629 N N . CYS A 1 354 ? -0.506 2.164 10.239 1.00 96.31 354 CYS A N 1
ATOM 2630 C CA . CYS A 1 354 ? 0.859 1.855 10.641 1.00 96.31 354 CYS A CA 1
ATOM 2631 C C . CYS A 1 354 ? 1.763 1.585 9.432 1.00 96.31 354 CYS A C 1
ATOM 2633 O O . CYS A 1 354 ? 2.906 2.038 9.433 1.00 96.31 354 CYS A O 1
ATOM 2635 N N . MET A 1 355 ? 1.250 0.933 8.381 1.00 94.81 355 MET A N 1
ATOM 2636 C CA . MET A 1 355 ? 2.000 0.746 7.134 1.00 94.81 355 MET A CA 1
ATOM 2637 C C . MET A 1 355 ? 2.325 2.089 6.476 1.00 94.81 355 MET A C 1
ATOM 2639 O O . MET A 1 355 ? 3.500 2.392 6.278 1.00 94.81 355 MET A O 1
ATOM 2643 N N . ILE A 1 356 ? 1.328 2.950 6.233 1.00 94.56 356 ILE A N 1
ATOM 2644 C CA . ILE A 1 356 ? 1.592 4.247 5.585 1.00 94.56 356 ILE A CA 1
ATOM 2645 C C . ILE A 1 356 ? 2.447 5.163 6.475 1.00 94.56 356 ILE A C 1
ATOM 2647 O O . ILE A 1 356 ? 3.363 5.815 5.991 1.00 94.56 356 ILE A O 1
ATOM 2651 N N . TYR A 1 357 ? 2.224 5.186 7.795 1.00 94.06 357 TYR A N 1
ATOM 2652 C CA . TYR A 1 357 ? 3.037 5.995 8.706 1.00 94.06 357 TYR A CA 1
ATOM 2653 C C . TYR A 1 357 ? 4.489 5.523 8.726 1.00 94.06 357 TYR A C 1
ATOM 2655 O O . TYR A 1 357 ? 5.397 6.350 8.756 1.00 94.06 357 TYR A O 1
ATOM 2663 N N . GLY A 1 358 ? 4.707 4.208 8.703 1.00 88.00 358 GLY A N 1
ATOM 2664 C CA . GLY A 1 358 ? 6.035 3.617 8.681 1.00 88.00 358 GLY A CA 1
ATOM 2665 C C . GLY A 1 358 ? 6.819 3.894 7.401 1.00 88.00 358 GLY A C 1
ATOM 2666 O O . GLY A 1 358 ? 8.043 3.952 7.469 1.00 88.00 358 GLY A O 1
ATOM 2667 N N . SER A 1 359 ? 6.148 4.122 6.268 1.00 86.81 359 SER A N 1
ATOM 2668 C CA . SER A 1 359 ? 6.828 4.507 5.024 1.00 86.81 359 SER A CA 1
ATOM 2669 C C . SER A 1 359 ? 7.387 5.931 5.088 1.00 86.81 359 SER A C 1
ATOM 2671 O O . SER A 1 359 ? 8.461 6.218 4.561 1.00 86.81 359 SER A O 1
ATOM 2673 N N . SER A 1 360 ? 6.678 6.850 5.754 1.00 87.62 360 SER A N 1
ATOM 2674 C CA . SER A 1 360 ? 7.147 8.220 5.947 1.00 87.62 360 SER A CA 1
ATOM 2675 C C . SER A 1 360 ? 6.493 8.906 7.152 1.00 87.62 360 SER A C 1
ATOM 2677 O O . SER A 1 360 ? 5.493 9.626 7.001 1.00 87.62 360 SER A O 1
ATOM 2679 N N . PRO A 1 361 ? 7.093 8.803 8.353 1.00 86.62 361 PRO A N 1
ATOM 2680 C CA . PRO A 1 361 ? 6.563 9.459 9.546 1.00 86.62 361 PRO A CA 1
ATOM 2681 C C . PRO A 1 361 ? 6.392 10.965 9.355 1.00 86.62 361 PRO A C 1
ATOM 2683 O O . PRO A 1 361 ? 5.416 11.547 9.817 1.00 86.62 361 PRO A O 1
ATOM 2686 N N . ALA A 1 362 ? 7.308 11.604 8.619 1.00 85.31 362 ALA A N 1
ATOM 2687 C CA . ALA A 1 362 ? 7.258 13.036 8.338 1.00 85.31 362 ALA A CA 1
ATOM 2688 C C . ALA A 1 362 ? 5.992 13.451 7.567 1.00 85.31 362 ALA A C 1
ATOM 2690 O O . ALA A 1 362 ? 5.412 14.492 7.874 1.00 85.31 362 ALA A O 1
ATOM 2691 N N . ARG A 1 363 ? 5.547 12.644 6.593 1.00 84.38 363 ARG A N 1
ATOM 2692 C CA . ARG A 1 363 ? 4.353 12.934 5.781 1.00 84.38 363 ARG A CA 1
ATOM 2693 C C . ARG A 1 363 ? 3.065 12.651 6.543 1.00 84.38 363 ARG A C 1
ATOM 2695 O O . ARG A 1 363 ? 2.135 13.451 6.501 1.00 84.38 363 ARG A O 1
ATOM 2702 N N . PHE A 1 364 ? 3.024 11.540 7.273 1.00 89.06 364 PHE A N 1
ATOM 2703 C CA . PHE A 1 364 ? 1.799 11.053 7.910 1.00 89.06 364 PHE A CA 1
ATOM 2704 C C . PHE A 1 364 ? 1.658 11.450 9.381 1.00 89.06 364 PHE A C 1
ATOM 2706 O O . PHE A 1 364 ? 0.659 11.108 10.015 1.00 89.06 364 PHE A O 1
ATOM 2713 N N . LYS A 1 365 ? 2.599 12.231 9.931 1.00 86.88 365 LYS A N 1
ATOM 2714 C CA . LYS A 1 365 ? 2.519 12.749 11.304 1.00 86.88 365 LYS A CA 1
ATOM 2715 C C . LYS A 1 365 ? 1.205 13.467 11.585 1.00 86.88 365 LYS A C 1
ATOM 2717 O O . LYS A 1 365 ? 0.590 13.205 12.613 1.00 86.88 365 LYS A O 1
ATOM 2722 N N . ALA A 1 366 ? 0.771 14.347 10.682 1.00 85.94 366 ALA A N 1
ATOM 2723 C CA . ALA A 1 366 ? -0.462 15.111 10.861 1.00 85.94 366 ALA A CA 1
ATOM 2724 C C . ALA A 1 366 ? -1.692 14.193 10.956 1.00 85.94 366 ALA A C 1
ATOM 2726 O O . ALA A 1 366 ? -2.538 14.393 11.822 1.00 85.94 366 ALA A O 1
ATOM 2727 N N . LEU A 1 367 ? -1.754 13.149 10.123 1.00 88.50 367 LEU A N 1
ATOM 2728 C CA . LEU A 1 367 ? -2.814 12.144 10.176 1.00 88.50 367 LEU A CA 1
ATOM 2729 C C . LEU A 1 367 ? -2.756 11.332 11.477 1.00 88.50 367 LEU A C 1
ATOM 2731 O O . LEU A 1 367 ? -3.773 11.183 12.149 1.00 88.50 367 LEU A O 1
ATOM 2735 N N . ALA A 1 368 ? -1.573 10.858 11.872 1.00 89.62 368 ALA A N 1
ATOM 2736 C CA . ALA A 1 368 ? -1.397 10.112 13.116 1.00 89.62 368 ALA A CA 1
ATOM 2737 C C . ALA A 1 368 ? -1.760 10.952 14.356 1.00 89.62 368 ALA A C 1
ATOM 2739 O O . ALA A 1 368 ? -2.345 10.428 15.305 1.00 89.62 368 ALA A O 1
ATOM 2740 N N . ASP A 1 369 ? -1.438 12.252 14.356 1.00 87.75 369 ASP A N 1
ATOM 2741 C CA . ASP A 1 369 ? -1.836 13.208 15.401 1.00 87.75 369 ASP A CA 1
ATOM 2742 C C . ASP A 1 369 ? -3.351 13.401 15.423 1.00 87.75 369 ASP A C 1
ATOM 2744 O O . ASP A 1 369 ? -3.966 13.317 16.485 1.00 87.75 369 ASP A O 1
ATOM 2748 N N . ARG A 1 370 ? -3.951 13.597 14.244 1.00 84.94 370 ARG A N 1
ATOM 2749 C CA . ARG A 1 370 ? -5.391 13.796 14.057 1.00 84.94 370 ARG A CA 1
ATOM 2750 C C . ARG A 1 370 ? -6.214 12.660 14.662 1.00 84.94 370 ARG A C 1
ATOM 2752 O O . ARG A 1 370 ? -7.211 12.915 15.331 1.00 84.94 370 ARG A O 1
ATOM 2759 N N . VAL A 1 371 ? 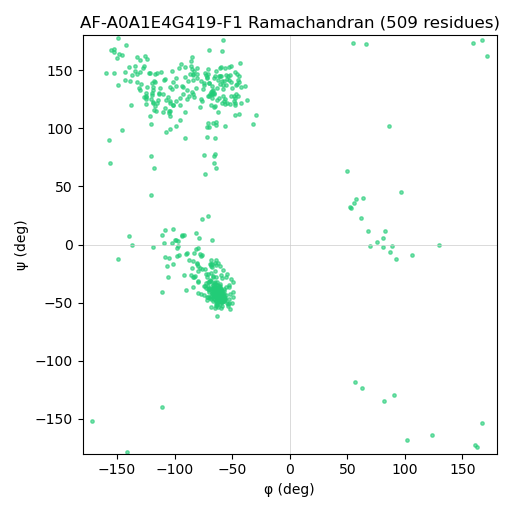-5.779 11.425 14.442 1.00 85.81 371 VAL A N 1
ATOM 2760 C CA . VAL A 1 371 ? -6.458 10.204 14.914 1.00 85.81 371 VAL A CA 1
ATOM 2761 C C . VAL A 1 371 ? -5.922 9.704 16.257 1.00 85.81 371 VAL A C 1
ATOM 2763 O O . VAL A 1 371 ? -6.294 8.627 16.706 1.00 85.81 371 VAL A O 1
ATOM 2766 N N . GLN A 1 372 ? -5.052 10.487 16.906 1.00 88.62 372 GLN A N 1
ATOM 2767 C CA . GLN A 1 372 ? -4.491 10.209 18.231 1.00 88.62 372 GLN A CA 1
ATOM 2768 C C . GLN A 1 372 ? -3.789 8.843 18.337 1.00 88.62 372 GLN A C 1
ATOM 2770 O O . GLN A 1 372 ? -3.817 8.201 19.389 1.00 88.62 372 GLN A O 1
ATOM 2775 N N . LEU A 1 373 ? -3.112 8.404 17.266 1.00 86.56 373 LEU A N 1
ATOM 2776 C CA . LEU A 1 373 ? -2.337 7.163 17.278 1.00 86.56 373 LEU A CA 1
ATOM 2777 C C . LEU A 1 373 ? -1.259 7.246 18.381 1.00 86.56 373 LEU A C 1
ATOM 2779 O O . LEU A 1 373 ? -0.436 8.167 18.327 1.00 86.56 373 LEU A O 1
ATOM 2783 N N . PRO A 1 374 ? -1.225 6.328 19.369 1.00 88.12 374 PRO A N 1
ATOM 2784 C CA . PRO A 1 374 ? -0.300 6.424 20.496 1.00 88.12 374 PRO A CA 1
ATOM 2785 C C . PRO A 1 374 ? 1.175 6.381 20.081 1.00 88.12 374 PRO A C 1
ATOM 2787 O O . PRO A 1 374 ? 1.556 5.620 19.196 1.00 88.12 374 PRO A O 1
ATOM 2790 N N . GLU A 1 375 ? 2.036 7.116 20.790 1.00 83.31 375 GLU A N 1
ATOM 2791 C CA . GLU A 1 375 ? 3.475 7.199 20.478 1.00 83.31 375 GLU A CA 1
ATOM 2792 C C . GLU A 1 375 ? 4.168 5.826 20.464 1.00 83.31 375 GLU A C 1
ATOM 2794 O O . GLU A 1 375 ? 4.985 5.540 19.593 1.00 83.31 375 GLU A O 1
ATOM 2799 N N . ARG A 1 376 ? 3.785 4.923 21.381 1.00 80.75 376 ARG A N 1
ATOM 2800 C CA . ARG A 1 376 ? 4.306 3.545 21.408 1.00 80.75 376 ARG A CA 1
ATOM 2801 C C . ARG A 1 376 ? 3.979 2.774 20.123 1.00 80.75 376 ARG A C 1
ATOM 2803 O O . ARG A 1 376 ? 4.770 1.936 19.704 1.00 80.75 376 ARG A O 1
ATOM 2810 N N . GLU A 1 377 ? 2.809 3.016 19.536 1.00 83.62 377 GLU A N 1
ATOM 2811 C CA . GLU A 1 377 ? 2.394 2.383 18.281 1.00 83.62 377 GLU A CA 1
ATOM 2812 C C . GLU A 1 377 ? 3.156 2.995 17.101 1.00 83.62 377 GLU A C 1
ATOM 2814 O O . GLU A 1 377 ? 3.702 2.262 16.285 1.00 83.62 377 GLU A O 1
ATOM 2819 N N . ARG A 1 378 ? 3.308 4.323 17.067 1.00 85.94 378 ARG A N 1
ATOM 2820 C CA . ARG A 1 378 ? 4.110 5.014 16.042 1.00 85.94 378 ARG A CA 1
ATOM 2821 C C . ARG A 1 378 ? 5.556 4.537 16.008 1.00 85.94 378 ARG A C 1
ATOM 2823 O O . ARG A 1 378 ? 6.081 4.278 14.931 1.00 85.94 378 ARG A O 1
ATOM 2830 N N . GLY A 1 379 ? 6.170 4.374 17.181 1.00 81.06 379 GLY A N 1
ATOM 2831 C CA . GLY A 1 379 ? 7.580 4.004 17.317 1.00 81.06 379 GLY A CA 1
ATOM 2832 C C . GLY A 1 379 ? 7.945 2.623 16.762 1.00 81.06 379 GLY A C 1
ATOM 2833 O O . GLY A 1 379 ? 9.129 2.342 16.601 1.00 81.06 379 GLY A O 1
ATOM 2834 N N . ARG A 1 380 ? 6.963 1.758 16.458 1.00 85.06 380 ARG A N 1
ATOM 2835 C CA . ARG A 1 380 ? 7.206 0.481 15.764 1.00 85.06 380 ARG A CA 1
ATOM 2836 C C . ARG A 1 380 ? 6.863 0.508 14.275 1.00 85.06 380 ARG A C 1
ATOM 2838 O O . ARG A 1 380 ? 7.340 -0.359 13.552 1.00 85.06 380 ARG A O 1
ATOM 2845 N N . CYS A 1 381 ? 6.089 1.487 13.806 1.00 89.50 381 CYS A N 1
ATOM 2846 C CA . CYS A 1 381 ? 5.535 1.466 12.454 1.00 89.50 381 CYS A CA 1
ATOM 2847 C C . CYS A 1 381 ? 6.596 1.516 11.352 1.00 89.50 381 CYS A C 1
ATOM 2849 O O . CYS A 1 381 ? 6.456 0.785 10.383 1.00 89.50 381 CYS A O 1
ATOM 2851 N N . GLU A 1 382 ? 7.688 2.272 11.509 1.00 87.00 382 GLU A N 1
ATOM 2852 C CA . GLU A 1 382 ? 8.804 2.260 10.539 1.00 87.00 382 GLU A CA 1
ATOM 2853 C C . GLU A 1 382 ? 9.429 0.864 10.409 1.00 87.00 382 GLU A C 1
ATOM 2855 O O . GLU A 1 382 ? 9.660 0.361 9.311 1.00 87.00 382 GLU A O 1
ATOM 2860 N N . THR A 1 383 ? 9.648 0.197 11.547 1.00 80.50 383 THR A N 1
ATOM 2861 C CA . THR A 1 383 ? 10.188 -1.168 11.576 1.00 80.50 383 THR A CA 1
ATOM 2862 C C . THR A 1 383 ? 9.200 -2.175 10.993 1.00 80.50 383 THR A C 1
ATOM 2864 O O . THR A 1 383 ? 9.610 -3.091 10.280 1.00 80.50 383 THR A O 1
ATOM 2867 N N . ASP A 1 384 ? 7.915 -2.039 11.311 1.00 85.00 384 ASP A N 1
ATOM 2868 C CA . ASP A 1 384 ? 6.878 -2.944 10.828 1.00 85.00 384 ASP A CA 1
ATOM 2869 C C . ASP A 1 384 ? 6.675 -2.770 9.317 1.00 85.00 384 ASP A C 1
ATOM 2871 O O . ASP A 1 384 ? 6.737 -3.765 8.603 1.00 85.00 384 ASP A O 1
ATOM 2875 N N . HIS A 1 385 ? 6.566 -1.535 8.815 1.00 86.19 385 HIS A N 1
ATOM 2876 C CA . HIS A 1 385 ? 6.521 -1.233 7.381 1.00 86.19 385 HIS A CA 1
ATOM 2877 C C . HIS A 1 385 ? 7.690 -1.884 6.637 1.00 86.19 385 HIS A C 1
ATOM 2879 O O . HIS A 1 385 ? 7.466 -2.695 5.743 1.00 86.19 385 HIS A O 1
ATOM 2885 N N . ALA A 1 386 ? 8.935 -1.621 7.053 1.00 78.00 386 ALA A N 1
ATOM 2886 C CA . ALA A 1 386 ? 10.115 -2.168 6.382 1.00 78.00 386 ALA A CA 1
ATOM 2887 C C . ALA A 1 386 ? 10.132 -3.709 6.370 1.00 78.00 386 ALA A C 1
ATOM 2889 O O . ALA A 1 386 ? 10.488 -4.333 5.368 1.00 78.00 386 ALA A O 1
ATOM 2890 N N . LYS A 1 387 ? 9.715 -4.355 7.469 1.00 81.25 387 LYS A N 1
ATOM 2891 C CA . LYS A 1 387 ? 9.618 -5.822 7.544 1.00 81.25 387 LYS A CA 1
ATOM 2892 C C . LYS A 1 387 ? 8.549 -6.381 6.610 1.00 81.25 387 LYS A C 1
ATOM 2894 O O . LYS A 1 387 ? 8.800 -7.397 5.965 1.00 81.25 387 LYS A O 1
ATOM 2899 N N . ARG A 1 388 ? 7.369 -5.758 6.572 1.00 83.75 388 ARG A N 1
ATOM 2900 C CA . ARG A 1 388 ? 6.230 -6.208 5.761 1.00 83.75 388 ARG A CA 1
ATOM 2901 C C . ARG A 1 388 ? 6.473 -5.971 4.279 1.00 83.75 388 ARG A C 1
ATOM 2903 O O . ARG A 1 388 ? 6.333 -6.908 3.501 1.00 83.75 388 ARG A O 1
ATOM 2910 N N . TYR A 1 389 ? 6.970 -4.792 3.917 1.00 81.00 389 TYR A N 1
ATOM 2911 C CA . TYR A 1 389 ? 7.397 -4.478 2.556 1.00 81.00 389 TYR A CA 1
ATOM 2912 C C . TYR A 1 389 ? 8.410 -5.511 2.043 1.00 81.00 389 TYR A C 1
ATOM 2914 O O . TYR A 1 389 ? 8.185 -6.162 1.026 1.00 81.00 389 TYR A O 1
ATOM 2922 N N . ARG A 1 390 ? 9.471 -5.782 2.818 1.00 75.38 390 ARG A N 1
ATOM 2923 C CA . ARG A 1 390 ? 10.468 -6.809 2.476 1.00 75.38 390 ARG A CA 1
ATOM 2924 C C . ARG A 1 390 ? 9.873 -8.215 2.362 1.00 75.38 390 ARG A C 1
ATOM 2926 O O . ARG A 1 390 ? 10.330 -9.007 1.539 1.00 75.38 390 ARG A O 1
ATOM 2933 N N . ALA A 1 391 ? 8.914 -8.571 3.215 1.00 80.44 391 ALA A N 1
ATOM 2934 C CA . ALA A 1 391 ? 8.259 -9.872 3.133 1.00 80.44 391 ALA A CA 1
ATOM 2935 C C . ALA A 1 391 ? 7.530 -10.024 1.790 1.00 80.44 391 ALA A C 1
ATOM 2937 O O . ALA A 1 391 ? 7.722 -11.035 1.116 1.00 80.44 391 ALA A O 1
ATOM 2938 N N . TRP A 1 392 ? 6.788 -8.997 1.370 1.00 84.31 392 TRP A N 1
ATOM 2939 C CA . TRP A 1 392 ? 6.133 -8.959 0.064 1.00 84.31 392 TRP A CA 1
ATOM 2940 C C . TRP A 1 392 ? 7.121 -9.049 -1.095 1.00 84.31 392 TRP A C 1
ATOM 2942 O O . TRP A 1 392 ? 6.913 -9.860 -1.993 1.00 84.31 392 TRP A O 1
ATOM 2952 N N . GLU A 1 393 ? 8.235 -8.316 -1.053 1.00 78.94 393 GLU A N 1
ATOM 2953 C CA . GLU A 1 393 ? 9.278 -8.426 -2.082 1.00 78.94 393 GLU A CA 1
ATOM 2954 C C . GLU A 1 393 ? 9.801 -9.859 -2.225 1.00 78.94 393 GLU A C 1
ATOM 2956 O O . GLU A 1 393 ? 9.911 -10.378 -3.334 1.00 78.94 393 GLU A O 1
ATOM 2961 N N . LEU A 1 394 ? 10.097 -10.526 -1.105 1.00 78.25 394 LEU A N 1
ATOM 2962 C CA . LEU A 1 394 ? 10.609 -11.898 -1.108 1.00 78.25 394 LEU A CA 1
ATOM 2963 C C . LEU A 1 394 ? 9.574 -12.908 -1.611 1.00 78.25 394 LEU A C 1
ATOM 2965 O O . LEU A 1 394 ? 9.938 -13.862 -2.297 1.00 78.25 394 LEU A O 1
ATOM 2969 N N . ILE A 1 395 ? 8.304 -12.704 -1.261 1.00 84.31 395 ILE A N 1
ATOM 2970 C CA . ILE A 1 395 ? 7.194 -13.573 -1.658 1.00 84.31 395 ILE A CA 1
ATOM 2971 C C . ILE A 1 395 ? 6.883 -13.419 -3.151 1.00 84.31 395 ILE A C 1
ATOM 2973 O O . ILE A 1 3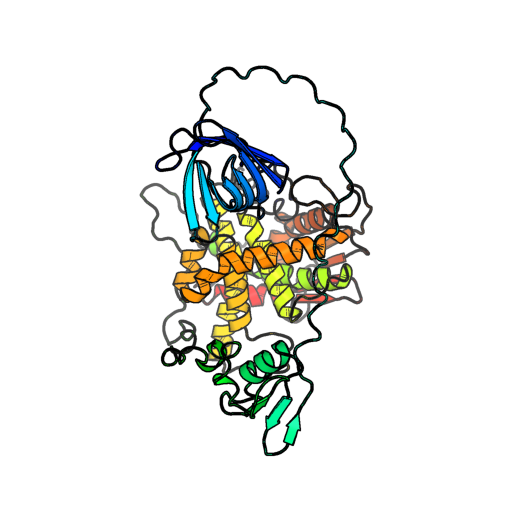95 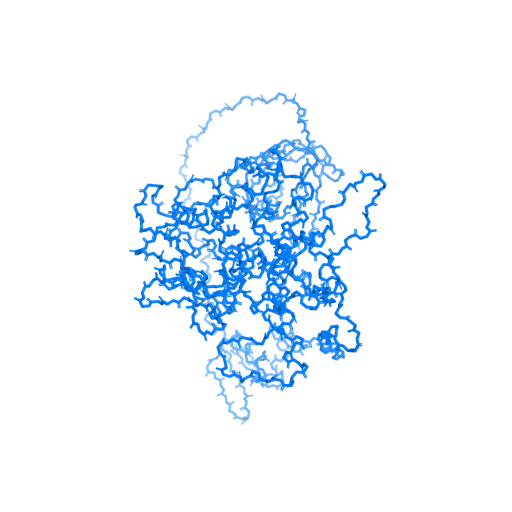? 6.616 -14.410 -3.825 1.00 84.31 395 ILE A O 1
ATOM 2977 N N . VAL A 1 396 ? 6.955 -12.196 -3.677 1.00 85.88 396 VAL A N 1
ATOM 2978 C CA . VAL A 1 396 ? 6.644 -11.886 -5.079 1.00 85.88 396 VAL A CA 1
ATOM 2979 C C . VAL A 1 396 ? 7.829 -12.169 -6.009 1.00 85.88 396 VAL A C 1
ATOM 2981 O O . VAL A 1 396 ? 7.614 -12.505 -7.173 1.00 85.88 396 VAL A O 1
ATOM 2984 N N . ALA A 1 397 ? 9.075 -12.101 -5.524 1.00 84.50 397 ALA A N 1
ATOM 2985 C CA . ALA A 1 397 ? 10.285 -12.271 -6.339 1.00 84.50 397 ALA A CA 1
ATOM 2986 C C . ALA A 1 397 ? 10.295 -13.515 -7.258 1.00 84.50 397 ALA A C 1
ATOM 2988 O O . ALA A 1 397 ? 10.694 -13.365 -8.415 1.00 84.50 397 ALA A O 1
ATOM 2989 N N . PRO A 1 398 ? 9.829 -14.715 -6.842 1.00 89.62 398 PRO A N 1
ATOM 2990 C CA . PRO A 1 398 ? 9.721 -15.881 -7.723 1.00 89.62 398 PRO A CA 1
ATOM 2991 C C . PRO A 1 398 ? 8.838 -15.672 -8.960 1.00 89.62 398 PRO A C 1
ATOM 2993 O O . PRO A 1 398 ? 8.989 -16.394 -9.941 1.00 89.62 398 PRO A O 1
ATOM 2996 N N . HIS A 1 399 ? 7.931 -14.697 -8.931 1.00 90.19 399 HIS A N 1
ATOM 2997 C CA . HIS A 1 399 ? 6.981 -14.379 -9.999 1.00 90.19 399 HIS A CA 1
ATOM 2998 C C . HIS A 1 399 ? 7.327 -13.078 -10.734 1.00 90.19 399 HIS A C 1
ATOM 3000 O O . HIS A 1 399 ? 6.749 -12.795 -11.783 1.00 90.19 399 HIS A O 1
ATOM 3006 N N . ALA A 1 400 ? 8.269 -12.291 -10.215 1.00 88.06 400 ALA A N 1
ATOM 3007 C CA . ALA A 1 400 ? 8.715 -11.045 -10.823 1.00 88.06 400 ALA A CA 1
ATOM 3008 C C . ALA A 1 400 ? 9.827 -11.276 -11.854 1.00 88.06 400 ALA A C 1
ATOM 3010 O O . ALA A 1 400 ? 10.672 -12.161 -11.691 1.00 88.06 400 ALA A O 1
ATOM 3011 N N . ARG A 1 401 ? 9.849 -10.453 -12.905 1.00 84.25 401 ARG A N 1
ATOM 3012 C CA . ARG A 1 401 ? 10.927 -10.411 -13.902 1.00 84.25 401 ARG A CA 1
ATOM 3013 C C . ARG A 1 401 ? 12.161 -9.722 -13.336 1.00 84.25 401 ARG A C 1
ATOM 3015 O O . ARG A 1 401 ? 12.057 -8.663 -12.725 1.00 84.25 401 ARG A O 1
ATOM 3022 N N . ASP A 1 402 ? 13.328 -10.290 -13.599 1.00 82.38 402 ASP A N 1
ATOM 3023 C CA . ASP A 1 402 ? 14.615 -9.678 -13.297 1.00 82.38 402 ASP A CA 1
ATOM 3024 C C . ASP A 1 402 ? 14.853 -8.497 -14.241 1.00 82.38 402 ASP A C 1
ATOM 3026 O O . ASP A 1 402 ? 15.152 -8.670 -15.425 1.00 82.38 402 ASP A O 1
ATOM 3030 N N . ARG A 1 403 ? 14.702 -7.276 -13.732 1.00 71.06 403 ARG A N 1
ATOM 3031 C CA . ARG A 1 403 ? 15.039 -6.047 -14.466 1.00 71.06 403 ARG A CA 1
ATOM 3032 C C . ARG A 1 403 ? 16.415 -5.498 -14.075 1.00 71.06 403 ARG A C 1
ATOM 3034 O O . ARG A 1 403 ? 16.820 -4.455 -14.590 1.00 71.06 403 ARG A O 1
ATOM 3041 N N . GLY A 1 404 ? 17.149 -6.203 -13.210 1.00 60.62 404 GLY A N 1
ATOM 3042 C CA . GLY A 1 404 ? 18.333 -5.687 -12.536 1.00 60.62 404 GLY A CA 1
ATOM 3043 C C . GLY A 1 404 ? 18.010 -4.556 -11.549 1.00 60.62 404 GLY A C 1
ATOM 3044 O O . GLY A 1 404 ? 16.891 -4.054 -11.471 1.00 60.62 404 GLY A O 1
ATOM 3045 N N . GLY A 1 405 ? 19.014 -4.131 -10.779 1.00 60.94 405 GLY A N 1
ATOM 3046 C CA . GLY A 1 405 ? 18.849 -3.071 -9.780 1.00 60.94 405 GLY A CA 1
ATOM 3047 C C . GLY A 1 405 ? 18.264 -3.580 -8.461 1.00 60.94 405 GLY A C 1
ATOM 3048 O O . GLY A 1 405 ? 18.747 -4.568 -7.912 1.00 60.94 405 GLY A O 1
ATOM 3049 N N . GLU A 1 406 ? 17.283 -2.862 -7.918 1.00 47.78 406 GLU A N 1
ATOM 3050 C CA . GLU A 1 406 ? 16.729 -3.109 -6.581 1.00 47.78 406 GLU A CA 1
ATOM 3051 C C . GLU A 1 406 ? 15.708 -4.258 -6.523 1.00 47.78 406 GLU A C 1
ATOM 3053 O O . GLU A 1 406 ? 15.490 -4.829 -5.456 1.00 47.78 406 GLU A O 1
ATOM 3058 N N . TYR A 1 407 ? 15.177 -4.687 -7.671 1.00 50.97 407 TYR A N 1
ATOM 3059 C CA . TYR A 1 407 ? 14.137 -5.717 -7.751 1.00 50.97 407 TYR A CA 1
ATOM 3060 C C . TYR A 1 407 ? 14.625 -6.909 -8.572 1.00 50.97 407 TYR A C 1
ATOM 3062 O O . TYR A 1 407 ? 14.248 -7.056 -9.739 1.00 50.97 407 TYR A O 1
ATOM 3070 N N . PRO A 1 408 ? 15.490 -7.767 -7.997 1.00 57.16 408 PRO A N 1
ATOM 3071 C CA . PRO A 1 408 ? 15.922 -8.989 -8.650 1.00 57.16 408 PRO A CA 1
ATOM 3072 C C . PRO A 1 408 ? 14.772 -9.997 -8.590 1.00 57.16 408 PRO A C 1
ATOM 3074 O O . PRO A 1 408 ? 14.753 -10.913 -7.763 1.00 57.16 408 PRO A O 1
ATOM 3077 N N . GLY A 1 409 ? 13.777 -9.802 -9.458 1.00 77.19 409 GLY A N 1
ATOM 3078 C CA . GLY A 1 409 ? 12.843 -10.861 -9.797 1.00 77.19 409 GLY A CA 1
ATOM 3079 C C . GLY A 1 409 ? 13.613 -12.110 -10.230 1.00 77.19 409 GLY A C 1
ATOM 3080 O O . GLY A 1 409 ? 14.754 -12.033 -10.676 1.00 77.19 409 GLY A O 1
ATOM 3081 N N . GLN A 1 410 ? 13.029 -13.286 -10.049 1.00 86.31 410 GLN A N 1
ATOM 3082 C CA . GLN A 1 410 ? 13.701 -14.552 -10.366 1.00 86.31 410 GLN A CA 1
ATOM 3083 C C . GLN A 1 410 ? 13.331 -15.069 -11.759 1.00 86.31 410 GLN A C 1
ATOM 3085 O O . GLN A 1 410 ? 13.933 -16.029 -12.244 1.00 86.31 410 GLN A O 1
ATOM 3090 N N . GLN A 1 411 ? 12.346 -14.448 -12.410 1.00 89.94 411 GLN A N 1
ATOM 3091 C CA . GLN A 1 411 ? 11.975 -14.758 -13.785 1.00 89.94 411 GLN A CA 1
ATOM 3092 C C . GLN A 1 411 ? 12.889 -14.017 -14.769 1.00 89.94 411 GLN A C 1
ATOM 3094 O O . GLN A 1 411 ? 13.317 -12.903 -14.481 1.00 89.94 411 GLN A O 1
ATOM 3099 N N . PRO A 1 412 ? 13.168 -14.573 -15.960 1.00 92.94 412 PRO A N 1
ATOM 3100 C CA . PRO A 1 412 ? 13.871 -13.841 -17.011 1.00 92.94 412 PRO A CA 1
ATOM 3101 C C . PRO A 1 412 ? 13.228 -12.480 -17.329 1.00 92.94 412 PRO A C 1
ATOM 3103 O O . PRO A 1 412 ? 12.003 -12.343 -17.316 1.00 92.94 412 PRO A O 1
ATOM 3106 N N . ALA A 1 413 ? 14.048 -11.483 -17.677 1.00 88.06 413 ALA A N 1
ATOM 3107 C CA . ALA A 1 413 ? 13.602 -10.126 -18.020 1.00 88.06 413 ALA A CA 1
ATOM 3108 C C . ALA A 1 413 ? 12.551 -10.078 -19.149 1.00 88.06 413 ALA A C 1
ATOM 3110 O O . ALA A 1 413 ? 11.756 -9.143 -19.227 1.00 88.06 413 ALA A O 1
ATOM 3111 N N . ASP A 1 414 ? 12.572 -11.070 -20.040 1.00 90.94 414 ASP A N 1
ATOM 3112 C CA . ASP A 1 414 ? 11.700 -11.233 -21.203 1.00 90.94 414 ASP A CA 1
ATOM 3113 C C . ASP A 1 414 ? 10.682 -12.375 -21.037 1.00 90.94 414 ASP A C 1
ATOM 3115 O O . ASP A 1 414 ? 10.036 -12.771 -22.010 1.00 90.94 414 ASP A O 1
ATOM 3119 N N . ALA A 1 415 ? 10.518 -12.907 -19.819 1.00 93.50 415 ALA A N 1
ATOM 3120 C CA . ALA A 1 415 ? 9.604 -14.011 -19.553 1.00 93.50 415 ALA A CA 1
ATOM 3121 C C . ALA A 1 415 ? 8.170 -13.665 -20.009 1.00 93.50 415 ALA A C 1
ATOM 3123 O O . ALA A 1 415 ? 7.614 -12.642 -19.581 1.00 93.50 415 ALA A O 1
ATOM 3124 N N . PRO A 1 416 ? 7.542 -14.489 -20.868 1.00 95.38 416 PRO A N 1
ATOM 3125 C CA . PRO A 1 416 ? 6.184 -14.231 -21.324 1.00 95.38 416 PRO A CA 1
ATOM 3126 C C . PRO A 1 416 ? 5.212 -14.388 -20.153 1.00 95.38 416 PRO A C 1
ATOM 3128 O O . PRO A 1 416 ? 5.314 -15.340 -19.388 1.00 95.38 416 PRO A O 1
ATOM 3131 N N . GLY A 1 417 ? 4.268 -13.459 -20.026 1.00 94.69 417 GLY A N 1
ATOM 3132 C CA . GLY A 1 417 ? 3.188 -13.515 -19.042 1.00 94.69 417 GLY A CA 1
ATOM 3133 C C . GLY A 1 417 ? 1.847 -13.220 -19.700 1.00 94.69 417 GLY A C 1
ATOM 3134 O O . GLY A 1 417 ? 1.798 -12.680 -20.809 1.00 94.69 417 GLY A O 1
ATOM 3135 N N . ALA A 1 418 ? 0.774 -13.600 -19.022 1.00 96.62 418 ALA A N 1
ATOM 3136 C CA . ALA A 1 418 ? -0.582 -13.309 -19.455 1.00 96.62 418 ALA A CA 1
ATOM 3137 C C . ALA A 1 418 ? -0.942 -11.815 -19.327 1.00 96.62 418 ALA A C 1
ATOM 3139 O O . ALA A 1 418 ? -0.201 -11.034 -18.723 1.00 96.62 418 ALA A O 1
ATOM 3140 N N . ALA A 1 419 ? -2.056 -11.414 -19.943 1.00 96.19 419 ALA A N 1
ATOM 3141 C CA . ALA A 1 419 ? -2.437 -10.011 -20.065 1.00 96.19 419 ALA A CA 1
ATOM 3142 C C . ALA A 1 419 ? -3.314 -9.528 -18.905 1.00 96.19 419 ALA A C 1
ATOM 3144 O O . ALA A 1 419 ? -4.213 -10.240 -18.463 1.00 96.19 419 ALA A O 1
ATOM 3145 N N . LEU A 1 420 ? -3.118 -8.274 -18.490 1.00 95.88 420 LEU A N 1
ATOM 3146 C CA . LEU A 1 420 ? -4.035 -7.574 -17.586 1.00 95.88 420 LEU A CA 1
ATOM 3147 C C . LEU A 1 420 ? -4.865 -6.583 -18.395 1.00 95.88 420 LEU A C 1
ATOM 3149 O O . LEU A 1 420 ? -4.314 -5.710 -19.071 1.00 95.88 420 LEU A O 1
ATOM 3153 N N . ARG A 1 421 ? -6.191 -6.719 -18.358 1.00 97.69 421 ARG A N 1
ATOM 3154 C CA . ARG A 1 421 ? -7.096 -5.915 -19.192 1.00 97.69 421 ARG A CA 1
ATOM 3155 C C . ARG A 1 421 ? -8.030 -5.098 -18.331 1.00 97.69 421 ARG A C 1
ATOM 3157 O O . ARG A 1 421 ? -8.715 -5.643 -17.483 1.00 97.69 421 ARG A O 1
ATOM 3164 N N . VAL A 1 422 ? -8.106 -3.801 -18.599 1.00 97.75 422 VAL A N 1
ATOM 3165 C CA . VAL A 1 422 ? -9.060 -2.915 -17.928 1.00 97.75 422 VAL A CA 1
ATOM 3166 C C . VAL A 1 422 ? -10.226 -2.630 -18.859 1.00 97.75 422 VAL A C 1
ATOM 3168 O O . VAL A 1 422 ? -10.025 -2.311 -20.033 1.00 97.75 422 VAL A O 1
ATOM 3171 N N . SER A 1 423 ? -11.441 -2.726 -18.333 1.00 97.12 423 SER A N 1
ATOM 3172 C CA . SER A 1 423 ? -12.661 -2.378 -19.052 1.00 97.12 423 SER A CA 1
ATOM 3173 C C . SER A 1 423 ? -13.624 -1.599 -18.163 1.00 97.12 423 SER A C 1
ATOM 3175 O O . SER A 1 423 ? -13.704 -1.828 -16.957 1.00 97.12 423 SER A O 1
ATOM 3177 N N . TYR A 1 424 ? -14.350 -0.671 -18.782 1.00 96.56 424 TYR A N 1
ATOM 3178 C CA . TYR A 1 424 ? -15.350 0.155 -18.122 1.00 96.56 424 TYR A CA 1
ATOM 3179 C C . TYR A 1 424 ? -16.697 -0.076 -18.804 1.00 96.56 424 TYR A C 1
ATOM 3181 O O . TYR A 1 424 ? -16.909 0.303 -19.959 1.00 96.56 424 TYR A O 1
ATOM 3189 N N . GLU A 1 425 ? -17.611 -0.730 -18.101 1.00 95.31 425 GLU A N 1
ATOM 3190 C CA . GLU A 1 425 ? -18.996 -0.854 -18.519 1.00 95.31 425 GLU A CA 1
ATOM 3191 C C . GLU A 1 425 ? -19.762 0.420 -18.175 1.00 95.31 425 GLU A C 1
ATOM 3193 O O . GLU A 1 425 ? -19.556 1.053 -17.135 1.00 95.31 425 GLU A O 1
ATOM 3198 N N . ARG A 1 426 ? -20.678 0.798 -19.068 1.00 93.44 426 ARG A N 1
ATOM 3199 C CA . ARG A 1 426 ? -21.477 2.006 -18.896 1.00 93.44 426 ARG A CA 1
ATOM 3200 C C . ARG A 1 426 ? -22.387 1.885 -17.676 1.00 93.44 426 ARG A C 1
ATOM 3202 O O . ARG A 1 426 ? -23.304 1.070 -17.698 1.00 93.44 426 ARG A O 1
ATOM 3209 N N . SER A 1 427 ? -22.219 2.778 -16.703 1.00 93.31 427 SER A N 1
ATOM 3210 C CA . SER A 1 427 ? -23.124 2.847 -15.551 1.00 93.31 427 SER A CA 1
ATOM 3211 C C . SER A 1 427 ? -24.509 3.399 -15.917 1.00 93.31 427 SER A C 1
ATOM 3213 O O . SER A 1 427 ? -24.658 4.296 -16.760 1.00 93.31 427 SER A O 1
ATOM 3215 N N . ALA A 1 428 ? -25.541 2.906 -15.243 1.00 90.94 428 ALA A N 1
ATOM 3216 C CA . ALA A 1 428 ? -26.904 3.415 -15.272 1.00 90.94 428 ALA A CA 1
ATOM 3217 C C . ALA A 1 428 ? -27.069 4.704 -14.450 1.00 90.94 428 ALA A C 1
ATOM 3219 O O . ALA A 1 428 ? -28.009 5.466 -14.694 1.00 90.94 428 ALA A O 1
ATOM 3220 N N . THR A 1 429 ? -26.169 4.973 -13.499 1.00 86.31 429 THR A N 1
ATOM 3221 C CA . THR A 1 429 ? -26.242 6.150 -12.624 1.00 86.31 429 THR A CA 1
ATOM 3222 C C . THR A 1 429 ? -25.486 7.341 -13.215 1.00 86.31 429 THR A C 1
ATOM 3224 O O . THR A 1 429 ? -24.525 7.193 -13.971 1.00 86.31 429 THR A O 1
ATOM 3227 N N . GLN A 1 430 ? -25.912 8.560 -12.867 1.00 87.25 430 GLN A N 1
ATOM 3228 C CA . GLN A 1 430 ? -25.193 9.772 -13.274 1.00 87.25 430 GLN A CA 1
ATOM 3229 C C . GLN A 1 430 ? -23.790 9.822 -12.655 1.00 87.25 430 GLN A C 1
ATOM 3231 O O . GLN A 1 430 ? -22.839 10.194 -13.340 1.00 87.25 430 GLN A O 1
ATOM 3236 N N . PHE A 1 431 ? -23.673 9.422 -11.385 1.00 84.62 431 PHE A N 1
ATOM 3237 C CA . PHE A 1 431 ? -22.403 9.356 -10.672 1.00 84.62 431 PHE A CA 1
ATOM 3238 C C . PHE A 1 431 ? -21.421 8.424 -11.389 1.00 84.62 431 PHE A C 1
ATOM 3240 O O . PHE A 1 431 ? -20.328 8.855 -11.754 1.00 84.62 431 PHE A O 1
ATOM 3247 N N . GLY A 1 432 ? -21.840 7.188 -11.681 1.00 85.31 432 GLY A N 1
ATOM 3248 C CA . GLY A 1 432 ? -21.004 6.205 -12.366 1.00 85.31 432 GLY A CA 1
ATOM 3249 C C . GLY A 1 432 ? -20.608 6.645 -13.776 1.00 85.31 432 GLY A C 1
ATOM 3250 O O . GLY A 1 432 ? -19.455 6.490 -14.152 1.00 85.31 432 GLY A O 1
ATOM 3251 N N . GLN A 1 433 ? -21.504 7.284 -14.540 1.00 88.00 433 GLN A N 1
ATOM 3252 C CA . GLN A 1 433 ? -21.165 7.811 -15.874 1.00 88.00 433 GLN A CA 1
ATOM 3253 C C . GLN A 1 433 ? -20.120 8.932 -15.825 1.00 88.00 433 GLN A C 1
ATOM 3255 O O . GLN A 1 433 ? -19.230 8.990 -16.673 1.00 88.00 433 GLN A O 1
ATOM 3260 N N . GLN A 1 434 ? -20.228 9.836 -14.850 1.00 83.94 434 GLN A N 1
ATOM 3261 C CA . GLN A 1 434 ? -19.258 10.917 -14.682 1.00 83.94 434 GLN A CA 1
ATOM 3262 C C . GLN A 1 434 ? -17.909 10.369 -14.213 1.00 83.94 434 GLN A C 1
ATOM 3264 O O . GLN A 1 434 ? -16.881 10.715 -14.793 1.00 83.94 434 GLN A O 1
ATOM 3269 N N . LEU A 1 435 ? -17.913 9.472 -13.225 1.00 83.56 435 LEU A N 1
ATOM 3270 C CA . LEU A 1 435 ? -16.702 8.829 -12.727 1.00 83.56 435 LEU A CA 1
ATOM 3271 C C . LEU A 1 435 ? -16.014 7.990 -13.808 1.00 83.56 435 LEU A C 1
ATOM 3273 O O . LEU A 1 435 ? -14.801 8.091 -13.963 1.00 83.56 435 LEU A O 1
ATOM 3277 N N . GLN A 1 436 ? -16.773 7.222 -14.591 1.00 84.69 436 GLN A N 1
ATOM 3278 C CA . GLN A 1 436 ? -16.255 6.487 -15.742 1.00 84.69 436 GLN A CA 1
ATOM 3279 C C . GLN A 1 436 ? -15.482 7.419 -16.679 1.00 84.69 436 GLN A C 1
ATOM 3281 O O . GLN A 1 436 ? -14.338 7.126 -17.017 1.00 84.69 436 GLN A O 1
ATOM 3286 N N . GLY A 1 437 ? -16.076 8.556 -17.059 1.00 78.88 437 GLY A N 1
ATOM 3287 C CA . GLY A 1 437 ? -15.413 9.532 -17.922 1.00 78.88 437 GLY A CA 1
ATOM 3288 C C . GLY A 1 437 ? -14.103 10.057 -17.327 1.00 78.88 437 GLY A C 1
ATOM 3289 O O . GLY A 1 437 ? -13.117 10.203 -18.047 1.00 78.88 437 GLY A O 1
ATOM 3290 N N . GLU A 1 438 ? -14.054 10.306 -16.018 1.00 81.06 438 GLU A N 1
ATOM 3291 C CA . GLU A 1 438 ? -12.823 10.721 -15.333 1.00 81.06 438 GLU A CA 1
ATOM 3292 C C . GLU A 1 438 ? -11.760 9.608 -15.333 1.00 81.06 438 GLU A C 1
ATOM 3294 O O . GLU A 1 438 ? -10.620 9.852 -15.730 1.00 81.06 438 GLU A O 1
ATOM 3299 N N . LEU A 1 439 ? -12.116 8.372 -14.965 1.00 81.19 439 LEU A N 1
ATOM 3300 C CA . LEU A 1 439 ? -11.174 7.245 -14.925 1.00 81.19 439 LEU A CA 1
ATOM 3301 C C . LEU A 1 439 ? -10.628 6.891 -16.317 1.00 81.19 439 LEU A C 1
ATOM 3303 O O . LEU A 1 439 ? -9.415 6.728 -16.482 1.00 81.19 439 LEU A O 1
ATOM 3307 N N . GLU A 1 440 ? -11.492 6.864 -17.336 1.00 83.00 440 GLU A N 1
ATOM 3308 C CA . GLU A 1 440 ? -11.100 6.623 -18.728 1.00 83.00 440 GLU A CA 1
ATOM 3309 C C . GLU A 1 440 ? -10.146 7.699 -19.260 1.00 83.00 440 GLU A C 1
ATOM 3311 O O . GLU A 1 440 ? -9.246 7.384 -20.045 1.00 83.00 440 GLU A O 1
ATOM 3316 N N . ASN A 1 441 ? -10.328 8.957 -18.844 1.00 80.50 441 ASN A N 1
ATOM 3317 C CA . ASN A 1 441 ? -9.456 10.069 -19.222 1.00 80.50 441 ASN A CA 1
ATOM 3318 C C . ASN A 1 441 ? -8.105 10.016 -18.500 1.00 80.50 441 ASN A C 1
ATOM 3320 O O . ASN A 1 441 ? -7.082 10.374 -19.088 1.00 80.50 441 ASN A O 1
ATOM 3324 N N . LEU A 1 442 ? -8.092 9.576 -17.240 1.00 78.19 442 LEU A N 1
ATOM 3325 C CA . LEU A 1 442 ? -6.872 9.449 -16.446 1.00 78.19 442 LEU A CA 1
ATOM 3326 C C . LEU A 1 442 ? -5.986 8.288 -16.912 1.00 78.19 442 LEU A C 1
ATOM 3328 O O . LEU A 1 442 ? -4.769 8.361 -16.739 1.00 78.19 442 LEU A O 1
ATOM 3332 N N . LYS A 1 443 ? -6.571 7.235 -17.506 1.00 83.00 443 LYS A N 1
ATOM 3333 C CA . LYS A 1 443 ? -5.862 5.988 -17.863 1.00 83.00 443 LYS A CA 1
ATOM 3334 C C . LYS A 1 443 ? -5.112 5.375 -16.685 1.00 83.00 443 LYS A C 1
ATOM 3336 O O . LYS A 1 443 ? -4.060 4.761 -16.847 1.00 83.00 443 LYS A O 1
ATOM 3341 N N . LEU A 1 444 ? -5.669 5.591 -15.499 1.00 82.25 444 LEU A N 1
ATOM 3342 C CA . LEU A 1 444 ? -5.077 5.253 -14.221 1.00 82.25 444 LEU A CA 1
ATOM 3343 C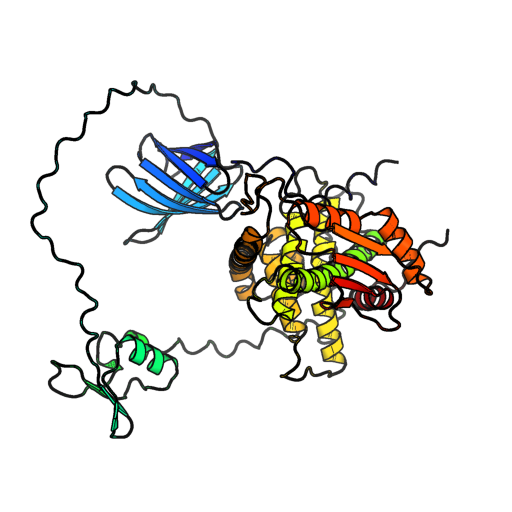 C . LEU A 1 444 ? -4.891 3.743 -14.085 1.00 82.25 444 LEU A C 1
ATOM 3345 O O . LEU A 1 444 ? -3.770 3.251 -13.984 1.00 82.25 444 LEU A O 1
ATOM 3349 N N . PHE A 1 445 ? -6.000 3.011 -14.133 1.00 88.44 445 PHE A N 1
ATOM 3350 C CA . PHE A 1 445 ? -5.998 1.567 -13.953 1.00 88.44 445 PHE A CA 1
ATOM 3351 C C . PHE A 1 445 ? -5.334 0.861 -15.131 1.00 88.44 445 PHE A C 1
ATOM 3353 O O . PHE A 1 445 ? -4.692 -0.160 -14.931 1.00 88.44 445 PHE A O 1
ATOM 3360 N N . GLU A 1 446 ? -5.402 1.418 -16.344 1.00 91.62 446 GLU A N 1
ATOM 3361 C CA . GLU A 1 446 ? -4.651 0.904 -17.491 1.00 91.62 446 GLU A CA 1
ATOM 3362 C C . GLU A 1 446 ? -3.133 0.976 -17.278 1.00 91.62 446 GLU A C 1
ATOM 3364 O O . GLU A 1 446 ? -2.421 0.046 -17.651 1.00 91.62 446 GLU A O 1
ATOM 3369 N N . GLN A 1 447 ? -2.624 2.055 -16.675 1.00 84.38 447 GLN A N 1
ATOM 3370 C CA . GLN A 1 447 ? -1.200 2.176 -16.344 1.00 84.38 447 GLN A CA 1
ATOM 3371 C C . GLN A 1 447 ? -0.792 1.214 -15.229 1.00 84.38 447 GLN A C 1
ATOM 3373 O O . GLN A 1 447 ? 0.278 0.610 -15.315 1.00 84.38 447 GLN A O 1
ATOM 3378 N N . VAL A 1 448 ? -1.660 1.023 -14.231 1.00 84.38 448 VAL A N 1
ATOM 3379 C CA . VAL A 1 448 ? -1.447 0.020 -13.181 1.00 84.38 448 VAL A CA 1
ATOM 3380 C C . VAL A 1 448 ? -1.446 -1.398 -13.775 1.00 84.38 448 VAL A C 1
ATOM 3382 O O . VAL A 1 448 ? -0.526 -2.178 -13.571 1.00 84.38 448 VAL A O 1
ATOM 3385 N N . ALA A 1 449 ? -2.415 -1.741 -14.618 1.00 89.00 449 ALA A N 1
ATOM 3386 C CA . ALA A 1 449 ? -2.421 -3.024 -15.317 1.00 89.00 449 ALA A CA 1
ATOM 3387 C C . ALA A 1 449 ? -1.141 -3.231 -16.147 1.00 89.00 449 ALA A C 1
ATOM 3389 O O . ALA A 1 449 ? -0.527 -4.297 -16.094 1.00 89.00 449 ALA A O 1
ATOM 3390 N N . ALA A 1 450 ? -0.704 -2.200 -16.877 1.00 86.38 450 ALA A N 1
ATOM 3391 C CA . ALA A 1 450 ? 0.468 -2.277 -17.739 1.00 86.38 450 ALA A CA 1
ATOM 3392 C C . ALA A 1 450 ? 1.767 -2.544 -16.971 1.00 86.38 450 ALA A C 1
ATOM 3394 O O . ALA A 1 450 ? 2.571 -3.356 -17.427 1.00 86.38 450 ALA A O 1
ATOM 3395 N N . GLY A 1 451 ? 1.996 -1.896 -15.827 1.00 83.62 451 GLY A N 1
ATOM 3396 C CA . GLY A 1 451 ? 3.233 -2.154 -15.094 1.00 83.62 451 GLY A CA 1
ATOM 3397 C C . GLY A 1 451 ? 3.189 -3.384 -14.195 1.00 83.62 451 GLY A C 1
ATOM 3398 O O . GLY A 1 451 ? 4.201 -4.065 -14.097 1.00 83.62 451 GLY A O 1
ATOM 3399 N N . LEU A 1 452 ? 2.025 -3.795 -13.677 1.00 87.69 452 LEU A N 1
ATOM 3400 C CA . LEU A 1 452 ? 1.878 -5.135 -13.092 1.00 87.69 452 LEU A CA 1
ATOM 3401 C C . LEU A 1 452 ? 2.200 -6.217 -14.128 1.00 87.69 452 LEU A C 1
ATOM 3403 O O . LEU A 1 452 ? 2.869 -7.202 -13.817 1.00 87.69 452 LEU A O 1
ATOM 3407 N N . GLN A 1 453 ? 1.747 -6.030 -15.369 1.00 88.06 453 GLN A N 1
ATOM 3408 C CA . GLN A 1 453 ? 2.063 -6.926 -16.476 1.00 88.06 453 GLN A CA 1
ATOM 3409 C C . GLN A 1 453 ? 3.551 -6.882 -16.849 1.00 88.06 453 GLN A C 1
ATOM 3411 O O . GLN A 1 453 ? 4.093 -7.917 -17.224 1.00 88.06 453 GLN A O 1
ATOM 3416 N N . ASP A 1 454 ? 4.218 -5.726 -16.760 1.00 86.12 454 ASP A N 1
ATOM 3417 C CA . ASP A 1 454 ? 5.653 -5.574 -17.050 1.00 86.12 454 ASP A CA 1
ATOM 3418 C C . ASP A 1 454 ? 6.551 -6.156 -15.944 1.00 86.12 454 ASP A C 1
ATOM 3420 O O . ASP A 1 454 ? 7.585 -6.773 -16.235 1.00 86.12 454 ASP A O 1
ATOM 3424 N N . LEU A 1 455 ? 6.125 -6.029 -14.687 1.00 83.81 455 LEU A N 1
ATOM 3425 C CA . LEU A 1 455 ? 6.849 -6.483 -13.504 1.00 83.81 455 LEU A CA 1
ATOM 3426 C C . LEU A 1 455 ? 6.686 -7.988 -13.264 1.00 83.81 455 LEU A C 1
ATOM 3428 O O . LEU A 1 455 ? 7.665 -8.659 -12.945 1.00 83.81 455 LEU A O 1
ATOM 3432 N N . LEU A 1 456 ? 5.478 -8.531 -13.440 1.00 88.56 456 LEU A N 1
ATOM 3433 C CA . LEU A 1 456 ? 5.130 -9.888 -13.008 1.00 88.56 456 LEU A CA 1
ATOM 3434 C C . LEU A 1 456 ? 4.798 -10.828 -14.171 1.00 88.56 456 LEU A C 1
ATOM 3436 O O . LEU A 1 456 ? 4.225 -10.443 -15.196 1.00 88.56 456 LEU A O 1
ATOM 3440 N N . VAL A 1 457 ? 5.133 -12.102 -13.988 1.00 93.50 457 VAL A N 1
ATOM 3441 C CA . VAL A 1 457 ? 4.780 -13.198 -14.891 1.00 93.50 457 VAL A CA 1
ATOM 3442 C C . VAL A 1 457 ? 3.451 -13.808 -14.445 1.00 93.50 457 VAL A C 1
ATOM 3444 O O . VAL A 1 457 ? 3.403 -14.717 -13.617 1.00 93.50 457 VAL A O 1
ATOM 3447 N N . TRP A 1 458 ? 2.361 -13.287 -15.007 1.00 94.00 458 TRP A N 1
ATOM 3448 C CA . TRP A 1 458 ? 0.999 -13.762 -14.759 1.00 94.00 458 TRP A CA 1
ATOM 3449 C C . TRP A 1 458 ? 0.718 -15.091 -15.463 1.00 94.00 458 TRP A C 1
ATOM 3451 O O . TRP A 1 458 ? 1.094 -15.276 -16.624 1.00 94.00 458 TRP A O 1
ATOM 3461 N N . GLN A 1 459 ? 0.028 -16.001 -14.769 1.00 92.75 459 GLN A N 1
ATOM 3462 C CA . GLN A 1 459 ? -0.241 -17.362 -15.253 1.00 92.75 459 GLN A CA 1
ATOM 3463 C C . GLN A 1 459 ? -1.407 -17.436 -16.247 1.00 92.75 459 GLN A C 1
ATOM 3465 O O . GLN A 1 459 ? -1.414 -18.282 -17.143 1.00 92.75 459 GLN A O 1
ATOM 3470 N N . ARG A 1 460 ? -2.398 -16.554 -16.096 1.00 95.38 460 ARG A N 1
ATOM 3471 C CA . ARG A 1 460 ? -3.549 -16.405 -16.993 1.00 95.38 460 ARG A CA 1
ATOM 3472 C C . ARG A 1 460 ? -4.015 -14.955 -17.020 1.00 95.38 460 ARG A C 1
ATOM 3474 O O . ARG A 1 460 ? -3.592 -14.160 -16.184 1.00 95.38 460 ARG A O 1
ATOM 3481 N N . ASP A 1 461 ? -4.823 -14.625 -18.024 1.00 98.00 461 ASP A N 1
ATOM 3482 C CA . ASP A 1 461 ? -5.324 -13.264 -18.198 1.00 98.00 461 ASP A CA 1
ATOM 3483 C C . ASP A 1 461 ? -6.153 -12.855 -16.972 1.00 98.00 461 ASP A C 1
ATOM 3485 O O . ASP A 1 461 ? -6.942 -13.664 -16.484 1.00 98.00 461 ASP A O 1
ATOM 3489 N N . LEU A 1 462 ? -5.969 -11.620 -16.504 1.00 97.31 462 LEU A N 1
ATOM 3490 C CA . LEU A 1 462 ? -6.713 -11.030 -15.389 1.00 97.31 462 LEU A CA 1
ATOM 3491 C C . LEU A 1 462 ? -7.501 -9.819 -15.898 1.00 97.31 462 LEU A C 1
ATOM 3493 O O . LEU A 1 462 ? -6.917 -8.842 -16.381 1.00 97.31 462 LEU A O 1
ATOM 3497 N N . ASP A 1 463 ? -8.824 -9.872 -15.778 1.00 98.31 463 ASP A N 1
ATOM 3498 C CA . ASP A 1 463 ? -9.707 -8.783 -16.198 1.00 98.31 463 ASP A CA 1
ATOM 3499 C C . ASP A 1 463 ? -10.048 -7.866 -15.007 1.00 98.31 463 ASP A C 1
ATOM 3501 O O . ASP A 1 463 ? -10.545 -8.303 -13.976 1.00 98.31 463 ASP A O 1
ATOM 3505 N N . ILE A 1 464 ? -9.811 -6.567 -15.146 1.00 98.19 464 ILE A N 1
ATOM 3506 C CA . ILE A 1 464 ? -10.196 -5.521 -14.194 1.00 98.19 464 ILE A CA 1
ATOM 3507 C C . ILE A 1 464 ? -11.403 -4.799 -14.792 1.00 98.19 464 ILE A C 1
ATOM 3509 O O . ILE A 1 464 ? -11.300 -4.123 -15.819 1.00 98.19 464 ILE A O 1
ATOM 3513 N N . ILE A 1 465 ? -12.566 -4.976 -14.180 1.00 97.50 465 ILE A N 1
ATOM 3514 C CA . ILE A 1 465 ? -13.853 -4.583 -14.749 1.00 97.50 465 ILE A CA 1
ATOM 3515 C C . ILE A 1 465 ? -14.519 -3.576 -13.823 1.00 97.50 465 ILE A C 1
ATOM 3517 O O . ILE A 1 465 ? -14.746 -3.867 -12.653 1.00 97.50 465 ILE A O 1
ATOM 3521 N N . PHE A 1 466 ? -14.882 -2.416 -14.357 1.00 97.06 466 PHE A N 1
ATOM 3522 C CA . PHE A 1 466 ? -15.747 -1.462 -13.672 1.00 97.06 466 PHE A CA 1
ATOM 3523 C C . PHE A 1 466 ? -17.165 -1.580 -14.224 1.00 97.06 466 PHE A C 1
ATOM 3525 O O . PHE A 1 466 ? -17.355 -1.400 -15.427 1.00 97.06 466 PHE A O 1
ATOM 3532 N N . ALA A 1 467 ? -18.150 -1.898 -13.385 1.00 94.75 467 ALA A N 1
ATOM 3533 C CA . ALA A 1 467 ? -19.514 -2.189 -13.837 1.00 94.75 467 ALA A CA 1
ATOM 3534 C C . ALA A 1 467 ? -20.577 -1.867 -12.778 1.00 94.75 467 ALA A C 1
ATOM 3536 O O . ALA A 1 467 ? -20.259 -1.664 -11.609 1.00 94.75 467 ALA A O 1
ATOM 3537 N N . ASP A 1 468 ? -21.848 -1.824 -13.185 1.00 90.69 468 ASP A N 1
ATOM 3538 C CA . ASP A 1 468 ? -22.960 -1.818 -12.228 1.00 90.69 468 ASP A CA 1
ATOM 3539 C C . ASP A 1 468 ? -23.162 -3.246 -11.701 1.00 90.69 468 ASP A C 1
ATOM 3541 O O . ASP A 1 468 ? -23.366 -4.181 -12.481 1.00 90.69 468 ASP A O 1
ATOM 3545 N N . CYS A 1 469 ? -23.143 -3.420 -10.382 1.00 87.75 469 CYS A N 1
ATOM 3546 C CA . CYS A 1 469 ? -23.306 -4.734 -9.749 1.00 87.75 469 CYS A CA 1
ATOM 3547 C C . CYS A 1 469 ? -24.690 -4.938 -9.125 1.00 87.75 469 CYS A C 1
ATOM 3549 O O . CYS A 1 469 ? -25.031 -6.051 -8.720 1.00 87.75 469 CYS A O 1
ATOM 3551 N N . GLY A 1 470 ? -25.487 -3.872 -8.997 1.00 84.50 470 GLY A N 1
ATOM 3552 C CA . GLY A 1 470 ? -26.758 -3.891 -8.273 1.00 84.50 470 GLY A CA 1
ATOM 3553 C C . GLY A 1 470 ? -26.606 -3.888 -6.748 1.00 84.50 470 GLY A C 1
ATOM 3554 O O . GLY A 1 470 ? -27.611 -3.936 -6.037 1.00 84.50 470 GLY A O 1
ATOM 3555 N N . MET A 1 471 ? -25.373 -3.819 -6.240 1.00 82.25 471 MET A N 1
ATOM 3556 C CA . MET A 1 471 ? -25.052 -3.681 -4.821 1.00 82.25 471 MET A CA 1
ATOM 3557 C C . MET A 1 471 ? -23.696 -2.981 -4.635 1.00 82.25 471 MET A C 1
ATOM 3559 O O . MET A 1 471 ? -22.809 -3.177 -5.468 1.00 82.25 471 MET A O 1
ATOM 3563 N N . PRO A 1 472 ? -23.503 -2.199 -3.555 1.00 83.06 472 PRO A N 1
ATOM 3564 C CA . PRO A 1 472 ? -22.207 -1.606 -3.245 1.00 83.06 472 PRO A CA 1
ATOM 3565 C C . PRO A 1 472 ? -21.191 -2.690 -2.884 1.00 83.06 472 PRO A C 1
ATOM 3567 O O . PRO A 1 472 ? -21.277 -3.273 -1.806 1.00 83.06 472 PRO A O 1
ATOM 3570 N N . ASN A 1 473 ? -20.270 -2.995 -3.799 1.00 84.75 473 ASN A N 1
ATOM 3571 C CA . ASN A 1 473 ? -19.248 -4.010 -3.572 1.00 84.75 473 ASN A CA 1
ATOM 3572 C C . ASN A 1 473 ? -17.973 -3.751 -4.393 1.00 84.75 473 ASN A C 1
ATOM 3574 O O . ASN A 1 473 ? -17.957 -2.938 -5.317 1.00 84.75 473 ASN A O 1
ATOM 3578 N N . ALA A 1 474 ? -16.915 -4.472 -4.067 1.00 91.38 474 ALA A N 1
ATOM 3579 C CA . ALA A 1 474 ? -15.811 -4.791 -4.957 1.00 91.38 474 ALA A CA 1
ATOM 3580 C C . ALA A 1 474 ? -15.375 -6.215 -4.608 1.00 91.38 474 ALA A C 1
ATOM 3582 O O . ALA A 1 474 ? -15.605 -6.653 -3.484 1.00 91.38 474 ALA A O 1
ATOM 3583 N N . PHE A 1 475 ? -14.887 -6.974 -5.582 1.00 91.94 475 PHE A N 1
ATOM 3584 C CA . PHE A 1 475 ? -14.446 -8.338 -5.306 1.00 91.94 475 PHE A CA 1
ATOM 3585 C C . PHE A 1 475 ? -13.499 -8.857 -6.379 1.00 91.94 475 PHE A C 1
ATOM 3587 O O . PHE A 1 475 ? -13.664 -8.596 -7.577 1.00 91.94 475 PHE A O 1
ATOM 3594 N N . TYR A 1 476 ? -12.569 -9.695 -5.956 1.00 94.44 476 TYR A N 1
ATOM 3595 C CA . TYR A 1 476 ? -11.851 -10.617 -6.811 1.00 94.44 476 TYR A CA 1
ATOM 3596 C C . TYR A 1 476 ? -12.616 -11.947 -6.957 1.00 94.44 476 TYR A C 1
ATOM 3598 O O . TYR A 1 476 ? -13.011 -12.592 -5.989 1.00 94.44 476 TYR A O 1
ATOM 3606 N N . ASP A 1 477 ? -12.835 -12.373 -8.203 1.00 91.62 477 ASP A N 1
ATOM 3607 C CA . ASP A 1 477 ? -13.455 -13.647 -8.571 1.00 91.62 477 ASP A CA 1
ATOM 3608 C C . ASP A 1 477 ? -12.376 -14.636 -9.054 1.00 91.62 477 ASP A C 1
ATOM 3610 O O . ASP A 1 477 ? -11.985 -14.606 -10.233 1.00 91.62 477 ASP A O 1
ATOM 3614 N N . PRO A 1 478 ? -11.922 -15.562 -8.186 1.00 88.19 478 PRO A N 1
ATOM 3615 C CA . PRO A 1 478 ? -10.866 -16.512 -8.521 1.00 88.19 478 PRO A CA 1
ATOM 3616 C C . PRO A 1 478 ? -11.293 -17.547 -9.563 1.00 88.19 478 PRO A C 1
ATOM 3618 O O . PRO A 1 478 ? -10.444 -18.194 -10.172 1.00 88.19 478 PRO A O 1
ATOM 3621 N N . SER A 1 479 ? -12.591 -17.742 -9.816 1.00 90.69 479 SER A N 1
ATOM 3622 C CA . SER A 1 479 ? -13.018 -18.707 -10.838 1.00 90.69 479 SER A CA 1
ATOM 3623 C C . SER A 1 479 ? -12.736 -18.173 -12.241 1.00 90.69 479 SER A C 1
ATOM 3625 O O . SER A 1 479 ? -12.310 -18.926 -13.119 1.00 90.69 479 SER A O 1
ATOM 3627 N N . ASN A 1 480 ? -12.924 -16.866 -12.433 1.00 92.44 480 ASN A N 1
ATOM 3628 C CA . ASN A 1 480 ? -12.856 -16.219 -13.741 1.00 92.44 480 ASN A CA 1
ATOM 3629 C C . ASN A 1 480 ? -11.629 -15.318 -13.938 1.00 92.44 480 ASN A C 1
ATOM 3631 O O . ASN A 1 480 ? -11.526 -14.734 -15.010 1.00 92.44 480 ASN A O 1
ATOM 3635 N N . ALA A 1 481 ? -10.724 -15.218 -12.955 1.00 94.12 481 ALA A N 1
ATOM 3636 C CA . ALA A 1 481 ? -9.598 -14.276 -12.966 1.00 94.12 481 ALA A CA 1
ATOM 3637 C C . ALA A 1 481 ? -10.058 -12.856 -13.287 1.00 94.12 481 ALA A C 1
ATOM 3639 O O . ALA A 1 481 ? -9.702 -12.278 -14.316 1.00 94.12 481 ALA A O 1
ATOM 3640 N N . ARG A 1 482 ? -10.891 -12.291 -12.413 1.00 96.12 482 ARG A N 1
ATOM 3641 C CA . ARG A 1 482 ? -11.322 -10.905 -12.580 1.00 96.12 482 ARG A CA 1
ATOM 3642 C C . ARG A 1 482 ? -11.462 -10.167 -11.266 1.00 96.12 482 ARG A C 1
ATOM 3644 O O . ARG A 1 482 ? -11.954 -10.727 -10.294 1.00 96.12 482 ARG A O 1
ATOM 3651 N N . ILE A 1 483 ? -11.077 -8.901 -11.275 1.00 97.50 483 ILE A N 1
ATOM 3652 C CA . ILE A 1 483 ? -11.399 -7.928 -10.236 1.00 97.50 483 ILE A CA 1
ATOM 3653 C C . ILE A 1 483 ? -12.591 -7.125 -10.745 1.00 97.50 483 ILE A C 1
ATOM 3655 O O . ILE A 1 483 ? -12.523 -6.537 -11.825 1.00 97.50 483 ILE A O 1
ATOM 3659 N N . VAL A 1 484 ? -13.681 -7.103 -9.985 1.00 96.38 484 VAL A N 1
ATOM 3660 C CA . VAL A 1 484 ? -14.883 -6.334 -10.313 1.00 96.38 484 VAL A CA 1
ATOM 3661 C C . VAL A 1 484 ? -15.008 -5.173 -9.337 1.00 96.38 484 VAL A C 1
ATOM 3663 O O . VAL A 1 484 ? -15.236 -5.364 -8.146 1.00 96.38 484 VAL A O 1
ATOM 3666 N N . MET A 1 485 ? -14.877 -3.960 -9.864 1.00 96.31 485 MET A N 1
ATOM 3667 C CA . MET A 1 485 ? -15.054 -2.705 -9.145 1.00 96.31 485 MET A CA 1
ATOM 3668 C C . MET A 1 485 ? -16.463 -2.175 -9.425 1.00 96.31 485 MET A C 1
ATOM 3670 O O . MET A 1 485 ? -16.725 -1.629 -10.500 1.00 96.31 485 MET A O 1
ATOM 3674 N N . CYS A 1 486 ? -17.390 -2.342 -8.481 1.00 93.94 486 CYS A N 1
ATOM 3675 C CA . CYS A 1 486 ? -18.764 -1.899 -8.700 1.00 93.94 486 CYS A CA 1
ATOM 3676 C C . CYS A 1 486 ? -18.867 -0.377 -8.589 1.00 93.94 486 CYS A C 1
ATOM 3678 O O . CYS A 1 486 ? -18.379 0.213 -7.619 1.00 93.94 486 CYS A O 1
ATOM 3680 N N . TRP A 1 487 ? -19.555 0.268 -9.532 1.00 92.19 487 TRP A N 1
ATOM 3681 C CA . TRP A 1 487 ? -19.787 1.714 -9.485 1.00 92.19 487 TRP A CA 1
ATOM 3682 C C . TRP A 1 487 ? -20.496 2.137 -8.194 1.00 92.19 487 TRP A C 1
ATOM 3684 O O . TRP A 1 487 ? -20.116 3.132 -7.575 1.00 92.19 487 TRP A O 1
ATOM 3694 N N . GLU A 1 488 ? -21.464 1.336 -7.742 1.00 89.00 488 GLU A N 1
ATOM 3695 C CA . GLU A 1 488 ? -22.180 1.545 -6.482 1.00 89.00 488 GLU A CA 1
ATOM 3696 C C . GLU A 1 488 ? -21.262 1.393 -5.263 1.00 89.00 488 GLU A C 1
ATOM 3698 O O . GLU A 1 488 ? -21.443 2.082 -4.260 1.00 89.00 488 GLU A O 1
ATOM 3703 N N . GLY A 1 489 ? -20.268 0.503 -5.351 1.00 88.56 489 GLY A N 1
ATOM 3704 C CA . GLY A 1 489 ? -19.252 0.325 -4.318 1.00 88.56 489 GLY A CA 1
ATOM 3705 C C . GLY A 1 489 ? -18.407 1.583 -4.196 1.00 88.56 489 GLY A C 1
ATOM 3706 O O . GLY A 1 489 ? -18.345 2.185 -3.127 1.00 88.56 489 GLY A O 1
ATOM 3707 N N . ILE A 1 490 ? -17.830 2.041 -5.309 1.00 90.81 490 ILE A N 1
ATOM 3708 C CA . ILE A 1 490 ? -16.986 3.243 -5.327 1.00 90.81 490 ILE A CA 1
ATOM 3709 C C . ILE A 1 490 ? -17.744 4.463 -4.784 1.00 90.81 490 ILE A C 1
ATOM 3711 O O . ILE A 1 490 ? -17.196 5.210 -3.975 1.00 90.81 490 ILE A O 1
ATOM 3715 N N . GLU A 1 491 ? -19.013 4.640 -5.166 1.00 89.56 491 GLU A N 1
ATOM 3716 C CA . GLU A 1 491 ? -19.865 5.701 -4.619 1.00 89.56 491 GLU A CA 1
ATOM 3717 C C . GLU A 1 491 ? -20.051 5.570 -3.099 1.00 89.56 491 GLU A C 1
ATOM 3719 O O . GLU A 1 491 ? -19.860 6.541 -2.361 1.00 89.56 491 GLU A O 1
ATOM 3724 N N . TYR A 1 492 ? -20.391 4.374 -2.614 1.00 89.75 492 TYR A N 1
ATOM 3725 C CA . TYR A 1 492 ? -20.601 4.111 -1.191 1.00 89.75 492 TYR A CA 1
ATOM 3726 C C . TYR A 1 492 ? -19.349 4.399 -0.353 1.00 89.75 492 TYR A C 1
ATOM 3728 O O . TYR A 1 492 ? -19.417 5.090 0.670 1.00 89.75 492 TYR A O 1
ATOM 3736 N N . PHE A 1 493 ? -18.190 3.908 -0.787 1.00 90.19 493 PHE A N 1
ATOM 3737 C CA . PHE A 1 493 ? -16.937 4.108 -0.065 1.00 90.19 493 PHE A CA 1
ATOM 3738 C C . PHE A 1 493 ? -16.460 5.560 -0.141 1.00 90.19 493 PHE A C 1
ATOM 3740 O O . PHE A 1 493 ? -16.024 6.109 0.872 1.00 90.19 493 PHE A O 1
ATOM 3747 N N . PHE A 1 494 ? -16.645 6.227 -1.289 1.00 90.69 494 PHE A N 1
ATOM 3748 C CA . PHE A 1 494 ? -16.424 7.667 -1.402 1.00 90.69 494 PHE A CA 1
ATOM 3749 C C . PHE A 1 494 ? -17.229 8.422 -0.344 1.00 90.69 494 PHE A C 1
ATOM 3751 O O . PHE A 1 494 ? -16.648 9.186 0.421 1.00 90.69 494 PHE A O 1
ATOM 3758 N N . TRP A 1 495 ? -18.542 8.190 -0.243 1.00 89.62 495 TRP A N 1
ATOM 3759 C CA . TRP A 1 495 ? -19.381 8.883 0.741 1.00 89.62 495 TRP A CA 1
ATOM 3760 C C . TRP A 1 495 ? -19.080 8.481 2.183 1.00 89.62 495 TRP A C 1
ATOM 3762 O O . TRP A 1 495 ? -19.300 9.277 3.094 1.00 89.62 495 TRP A O 1
ATOM 3772 N N . THR A 1 496 ? -18.530 7.286 2.402 1.00 88.62 496 THR A N 1
ATOM 3773 C CA . THR A 1 496 ? -18.036 6.862 3.718 1.00 88.62 496 THR A CA 1
ATOM 3774 C C . THR A 1 496 ? -16.947 7.771 4.252 1.00 88.62 496 THR A C 1
ATOM 3776 O O . THR A 1 496 ? -16.972 8.126 5.428 1.00 88.62 496 THR A O 1
ATOM 3779 N N . VAL A 1 497 ? -16.065 8.238 3.375 1.00 90.69 497 VAL A N 1
ATOM 3780 C CA . VAL A 1 497 ? -15.014 9.190 3.733 1.00 90.69 497 VAL A CA 1
ATOM 3781 C C . VAL A 1 497 ? -15.475 10.636 3.555 1.00 90.69 497 VAL A C 1
ATOM 3783 O O . VAL A 1 497 ? -15.160 11.497 4.366 1.00 90.69 497 VAL A O 1
ATOM 3786 N N . ALA A 1 498 ? -16.238 10.943 2.512 1.00 90.00 498 ALA A N 1
ATOM 3787 C CA . ALA A 1 498 ? -16.516 12.317 2.119 1.00 90.00 498 ALA A CA 1
ATOM 3788 C C . ALA A 1 498 ? -17.426 13.065 3.106 1.00 90.00 498 ALA A C 1
ATOM 3790 O O . ALA A 1 498 ? -17.153 14.233 3.404 1.00 90.00 498 ALA A O 1
ATOM 3791 N N . GLU A 1 499 ? -18.477 12.425 3.639 1.00 88.88 499 GLU A N 1
ATOM 3792 C CA . GLU A 1 499 ? -19.405 13.109 4.555 1.00 88.88 499 GLU A CA 1
ATOM 3793 C C . GLU A 1 499 ? -18.721 13.541 5.863 1.00 88.88 499 GLU A C 1
ATOM 3795 O O . GLU A 1 499 ? -18.849 14.718 6.226 1.00 88.88 499 GLU A O 1
ATOM 3800 N N . PRO A 1 500 ? -17.956 12.671 6.562 1.00 86.38 500 PRO A N 1
ATOM 3801 C CA . PRO A 1 500 ? -17.236 13.081 7.768 1.00 86.38 500 PRO A CA 1
ATOM 3802 C C . PRO A 1 500 ? -16.151 14.134 7.501 1.00 86.38 500 PRO A C 1
ATOM 3804 O O . PRO A 1 500 ? -15.884 14.969 8.362 1.00 86.38 500 PRO A O 1
ATOM 3807 N N . GLU A 1 501 ? -15.569 14.155 6.296 1.00 85.19 501 GLU A N 1
ATOM 3808 C CA . GLU A 1 501 ? -14.588 15.164 5.854 1.00 85.19 501 GLU A CA 1
ATOM 3809 C C . GLU A 1 501 ? -15.243 16.476 5.364 1.00 85.19 501 GLU A C 1
ATOM 3811 O O . GLU A 1 501 ? -14.583 17.358 4.801 1.00 85.19 501 GLU A O 1
ATOM 3816 N N . GLY A 1 502 ? -16.554 16.634 5.577 1.00 84.62 502 GLY A N 1
ATOM 3817 C CA . GLY A 1 502 ? -17.290 17.875 5.345 1.00 84.62 502 GLY A CA 1
ATOM 3818 C C . GLY A 1 502 ? -17.737 18.111 3.901 1.00 84.62 502 GLY A C 1
ATOM 3819 O O . GLY A 1 502 ? -18.186 19.216 3.585 1.00 84.62 502 GLY A O 1
ATOM 3820 N N . VAL A 1 503 ? -17.647 17.109 3.022 1.00 84.69 503 VAL A N 1
ATOM 3821 C CA . VAL A 1 503 ? -18.198 17.176 1.661 1.00 84.69 503 VAL A CA 1
ATOM 3822 C C . VAL A 1 503 ? -19.707 16.948 1.731 1.00 84.69 503 VAL A C 1
ATOM 3824 O O . VAL A 1 503 ? -20.169 15.895 2.155 1.00 84.69 503 VAL A O 1
ATOM 3827 N N . LYS A 1 504 ? -20.492 17.947 1.314 1.00 78.56 504 LYS A N 1
ATOM 3828 C CA . LYS A 1 504 ? -21.969 17.890 1.363 1.00 78.56 504 LYS A CA 1
ATOM 3829 C C . LYS A 1 504 ? -22.623 17.674 0.006 1.00 78.56 504 LYS A C 1
ATOM 3831 O O . LYS A 1 504 ? -23.735 17.168 -0.075 1.00 78.56 504 LYS A O 1
ATOM 3836 N N . THR A 1 505 ? -21.959 18.112 -1.053 1.00 73.31 505 THR A N 1
ATOM 3837 C CA . THR A 1 505 ? -22.438 18.005 -2.429 1.00 73.31 505 THR A CA 1
ATOM 3838 C C . THR A 1 505 ? -21.236 17.875 -3.338 1.00 73.31 505 THR A C 1
ATOM 3840 O O . THR A 1 505 ? -20.280 18.635 -3.188 1.00 73.31 505 THR A O 1
ATOM 3843 N N . ILE A 1 506 ? -21.302 16.979 -4.316 1.00 68.75 506 ILE A N 1
ATOM 3844 C CA . ILE A 1 506 ? -20.298 16.936 -5.372 1.00 68.75 506 ILE A CA 1
ATOM 3845 C C . ILE A 1 506 ? -20.798 17.828 -6.504 1.00 68.75 506 ILE A C 1
ATOM 3847 O O . ILE A 1 506 ? -21.813 17.543 -7.138 1.00 68.75 506 ILE A O 1
ATOM 3851 N N . GLY A 1 507 ? -20.093 18.928 -6.762 1.00 59.56 507 GLY A N 1
ATOM 3852 C CA . GLY A 1 507 ? -20.288 19.725 -7.970 1.00 59.56 507 GLY A CA 1
ATOM 3853 C C . GLY A 1 507 ? -19.707 19.002 -9.183 1.00 59.56 507 GLY A C 1
ATOM 3854 O O . GLY A 1 507 ? -18.769 19.508 -9.793 1.00 59.56 507 GLY A O 1
ATOM 3855 N N . LEU A 1 508 ? -20.202 17.802 -9.507 1.00 53.81 508 LEU A N 1
ATOM 3856 C CA . LEU A 1 508 ? -19.805 17.097 -10.725 1.00 53.81 508 LEU A CA 1
ATOM 3857 C C . LEU A 1 508 ? -20.285 17.954 -11.897 1.00 53.81 508 LEU A C 1
ATOM 3859 O O . LEU A 1 508 ? -21.490 18.090 -12.117 1.00 53.81 508 LEU A O 1
ATOM 3863 N N . ARG A 1 509 ? -19.347 18.644 -12.560 1.00 39.34 509 ARG A N 1
ATOM 3864 C CA . ARG A 1 509 ? -19.641 19.699 -13.538 1.00 39.34 509 ARG A CA 1
ATOM 3865 C C . ARG A 1 509 ? -20.705 19.225 -14.528 1.00 39.34 509 ARG A C 1
ATOM 3867 O O . ARG A 1 509 ? -20.495 18.263 -15.259 1.00 39.34 509 ARG A O 1
ATOM 3874 N N . GLN A 1 510 ? -21.830 19.935 -14.562 1.00 30.52 510 GLN A N 1
ATOM 3875 C CA . GLN A 1 510 ? -22.747 19.892 -15.693 1.00 30.52 510 GLN A CA 1
ATOM 3876 C C . GLN A 1 510 ? -22.050 20.607 -16.850 1.00 30.52 510 GLN A C 1
ATOM 3878 O O . GLN A 1 510 ? -21.983 21.834 -16.842 1.00 30.52 510 GLN A O 1
ATOM 3883 N N . ASN A 1 511 ? -21.490 19.855 -17.792 1.00 31.50 511 ASN A N 1
ATOM 3884 C CA . ASN A 1 511 ? -21.125 20.371 -19.108 1.00 31.50 511 ASN A CA 1
ATOM 3885 C C . ASN A 1 511 ? -21.712 19.461 -20.176 1.00 31.50 511 ASN A C 1
ATOM 3887 O O . ASN A 1 511 ? -21.428 18.245 -20.112 1.00 31.50 511 ASN A O 1
#

Solvent-accessible surface area (backbone atoms only — not comparable to full-atom values): 28722 Å² total; per-residue (Å²): 140,91,83,77,76,71,72,60,56,50,44,44,48,66,22,36,99,72,72,91,74,73,78,26,69,72,39,45,41,24,37,27,38,80,96,30,53,61,24,32,39,41,35,45,39,58,47,42,42,34,37,33,42,36,34,74,78,44,41,34,38,35,45,31,38,38,78,80,65,51,41,34,40,37,43,34,37,34,72,97,78,47,78,36,42,35,42,31,45,53,53,96,66,25,38,40,40,33,41,48,54,99,92,49,76,50,81,38,43,24,36,57,42,85,73,82,89,67,87,79,80,79,89,78,83,85,82,79,89,73,86,78,78,80,78,71,91,68,81,70,79,72,65,80,64,78,60,66,50,29,33,37,42,55,97,91,41,81,46,64,80,38,42,69,66,57,53,54,51,29,43,74,70,66,76,40,54,51,75,34,32,31,38,43,91,90,55,96,61,75,38,37,38,36,76,40,77,95,35,44,74,69,58,63,59,76,73,78,71,69,75,79,64,76,67,82,73,72,71,79,58,87,85,51,75,52,68,72,62,99,66,80,90,78,70,70,96,84,69,86,71,76,80,43,71,65,50,53,52,49,22,38,44,49,8,30,45,51,34,52,50,28,24,33,46,30,50,42,46,31,66,65,70,63,44,80,66,90,57,58,57,54,60,40,10,42,44,47,15,26,48,56,50,42,50,43,65,70,71,54,82,94,57,52,72,64,56,53,51,46,51,51,44,17,44,49,30,30,34,41,35,29,47,38,48,29,54,50,33,58,77,69,67,60,73,83,59,94,83,51,80,62,71,57,35,60,55,51,21,54,53,25,45,33,32,37,29,21,74,35,52,85,78,34,42,65,58,40,58,70,70,62,61,52,68,79,59,56,75,43,14,43,62,49,24,55,53,52,54,50,50,51,51,65,65,45,19,74,43,16,29,27,74,57,69,84,50,66,18,67,30,56,70,80,57,83,47,34,54,52,45,70,48,77,51,84,39,92,45,72,67,35,42,53,50,46,54,52,50,67,72,63,42,52,66,52,38,37,32,52,16,48,42,68,41,32,49,38,80,56,57,36,39,38,37,32,32,72,65,92,49,68,40,69,44,53,41,83,90,74,37,31,37,39,44,15,42,50,18,49,52,52,49,28,51,47,38,34,48,64,54,68,53,86,72,83,83,73,78,90,124

pLDDT: mean 75.59, std 20.84, range [24.58, 98.31]

Mean predicted aligned error: 18.38 Å

Nearest PDB structures (foldseek):
  7z3c-assembly1_A  TM=6.747E-01  e=7.089E-03  Myxococcus xanthus
  7vcf-assembly1_Q  TM=7.902E-01  e=3.052E-02  Chlamydomonas reinhardtii
  7xzi-assembly1_F  TM=7.948E-01  e=5.214E-02  Chlamydomonas reinhardtii
  2a0a-assembly1_A  TM=6.777E-01  e=7.695E-02  Dermatophagoides farinae

Sequence (511 aa):
MSLFKGLLAALTALCLMAAPAWADHMTGEYSGTGQAAGTYLVIKQTGRTVIGQLSGATQGSLNGQSDGGENVSGTIDITGVGQLQFQALHSQAGMTIKLIGDGGTEEYVFTRGTVPTTQQPQPQPQPQPQPQPQPQPQPQPQPDQPGEDYYVGQNGQQIGPVTRQQILEALAAGQARPTDLVWKQGMPDWAPIQSLPEFAQASKGPPPLPPSQPGPPPLPTDGGPAPGPLSNDNTGPGQVPYNSEHARISAIMLGSTLGIFGHELGHAMIGELQLPATGAEEDTADEFSALILSSILEDTTGMSPDMVSYLTEVVSYSTLLWYHDAARSEQQGAKIPWYDEHSASETRFRNTLCMIYGSSPARFKALADRVQLPERERGRCETDHAKRYRAWELIVAPHARDRGGEYPGQQPADAPGAALRVSYERSATQFGQQLQGELENLKLFEQVAAGLQDLLVWQRDLDIIFADCGMPNAFYDPSNARIVMCWEGIEYFFWTVAEPEGVKTIGLRQN